Protein AF-0000000072252128 (afdb_homodimer)

Radius of gyration: 32.59 Å; Cα contacts (8 Å, |Δi|>4): 614; chains: 2; bounding box: 74×116×128 Å

Sequence (646 aa):
MQRVSNVTSHEQKPSKPLLLSKGLVGASRTGRNAPRCLLFQRLFMTCASELLWQSNSAVIEQALQTSWLRELAQGTLSESNLASFLSVDTEFLAGYWRCLGLLCFTAETGWEHQVLAELSHAIAAERGSVSAQEQVAAKHGAQQLVAAAAAPTATATRSVSSTNRQNSAPALHKVCQGYLRLLMRHSRGLLEELIHASGAFHEEQGGIAPVEASWRRARLLLVAAMVPCMSLYAFIGRKLSVHIQAADDHDPRKSARATWVATYSSPKFQELAESFELLLDLYAEQWCSATSETLERLVQQLNEIAYAPAMQFEMQLFAEACPMQRVSNVTSHEQKPSKPLLLSKGLVGASRTGRNAPRCLLFQRLFMTCASELLWQSNSAVIEQALQTSWLRELAQGTLSESNLASFLSVDTEFLAGYWRCLGLLCFTAETGWEHQVLAELSHAIAAERGSVSAQEQVAAKHGAQQLVAAAAAPTATATRSVSSTNRQNSAPALHKVCQGYLRLLMRHSRGLLEELIHASGAFHEEQGGIAPVEASWRRARLLLVAAMVPCMSLYAFIGRKLSVHIQAADDHDPRKSARATWVATYSSPKFQELAESFELLLDLYAEQWCSATSETLERLVQQLNEIAYAPAMQFEMQLFAEACP

Organism: Cyanidioschyzon merolae (strain NIES-3377 / 10D) (NCBI:txid280699)

Foldseek 3Di:
DDPDDDPDDDDDPPVPPPPVPPPPPPPVPPPPCPPPVVVPVVPDDQFLLNVLCVVQVVLLVLLCPAPQLVCLLVVNHDLLLVVLLLVLVLVLLVLVLVLLVLQCVVDDDPLSVVLSVLVNVLSCVSNVVPDPVVVVCVVCVVPCVVVCVVPVPVPPVDVVHVVSVVSRDPQLNVLSVVLSVLLVVLVVQLVVLVVVLVVVVPDDDDDSPPSSQRSLLSNLLNLLQSLLVLVSLLVSLQVSVVSPVVDDPDDCSVVVSVVSSCSSPPPSSNVSSVSSSVVSSVSLVVNCVSPVDDSVVSSVVSSVRHNVSSSNSVSSSSNSSPD/DDDDDDCPCPPDDPPPPPPPPPDPPPPPPPPDCPPPPVVPVVPDDQFLLNVLCVVQVVLLVLLCPAPLLVCLLVVNHDPLLVVLLLVLVLVLLVLVLVLLVLQCVVDDDPLSVVLSVLVNVLSCVSNVVPDPVVVVCVVCVVPCVVVCVVPVPVPPVDVVPVVSVVSRDPQLNVLSVVLSVLLVVLVVQLVVLVVVLVVVVPDDDDDSPPSSQRSLLSNLLNLLQSLLVLVSLLVSLQVSVVSPVVPDDDDCSVVVSVVSSCSSPPPSSNVSSVSSSVVSSVSLVVNCVSPVDDSVVSSVVSSVRHNVSSSNSVSSSSNSSPD

Nearest PDB structures (foldseek):
  3ibx-assembly1_A-2  TM=7.528E-01  e=1.054E-05  Helicobacter pylori
  3ibx-assembly1_D-2  TM=7.561E-01  e=1.766E-05  Helicobacter pylori
  3mvu-assembly1_A  TM=7.402E-01  e=1.307E-05  Ruegeria sp. TM1040
  2rd3-assembly1_A  TM=7.654E-01  e=2.286E-05  unclassified
  2qcx-assembly1_B  TM=7.910E-01  e=4.175E-05  Bacillus subtilis

Structure (mmCIF, N/CA/C/O backbone):
data_AF-0000000072252128-model_v1
#
loop_
_entity.id
_entity.type
_entity.pdbx_description
1 polymer 'Thiaminase-2/PQQC domain-containing protein'
#
loop_
_atom_site.group_PDB
_atom_site.id
_atom_site.type_symbol
_atom_site.label_atom_id
_atom_site.label_alt_id
_atom_site.label_comp_id
_atom_site.label_asym_id
_atom_site.label_entity_id
_atom_site.label_seq_id
_atom_site.pdbx_PDB_ins_code
_atom_site.Cartn_x
_atom_site.Cartn_y
_atom_site.Cartn_z
_atom_site.occupancy
_atom_site.B_iso_or_equiv
_atom_site.auth_seq_id
_atom_site.auth_comp_id
_atom_site.auth_asym_id
_atom_site.auth_atom_id
_atom_site.pdbx_PDB_model_num
ATOM 1 N N . MET A 1 1 ? -31.25 85.688 -46.875 1 19.25 1 MET A N 1
ATOM 2 C CA . MET A 1 1 ? -32.156 85.312 -47.938 1 19.25 1 MET A CA 1
ATOM 3 C C . MET A 1 1 ? -32.656 83.938 -47.781 1 19.25 1 MET A C 1
ATOM 5 O O . MET A 1 1 ? -32.094 83.125 -47 1 19.25 1 MET A O 1
ATOM 9 N N . GLN A 1 2 ? -32.844 83.25 -48.844 1 20.48 2 GLN A N 1
ATOM 10 C CA . GLN A 1 2 ? -33.75 82.188 -49.281 1 20.48 2 GLN A CA 1
ATOM 11 C C . GLN A 1 2 ? -33.312 80.875 -48.75 1 20.48 2 GLN A C 1
ATOM 13 O O . GLN A 1 2 ? -32.188 80.438 -48.969 1 20.48 2 GLN A O 1
ATOM 18 N N . ARG A 1 3 ? -33.938 80.312 -47.562 1 22.17 3 ARG A N 1
ATOM 19 C CA . ARG A 1 3 ? -33.938 79.312 -46.469 1 22.17 3 ARG A CA 1
ATOM 20 C C . ARG A 1 3 ? -34.094 77.875 -46.969 1 22.17 3 ARG A C 1
ATOM 22 O O . ARG A 1 3 ? -34.344 77 -46.188 1 22.17 3 ARG A O 1
ATOM 29 N N . VAL A 1 4 ? -34.125 77.812 -48.406 1 19.27 4 VAL A N 1
ATOM 30 C CA . VAL A 1 4 ? -35.031 76.812 -48.969 1 19.27 4 VAL A CA 1
ATOM 31 C C . VAL A 1 4 ? -34.562 75.438 -48.656 1 19.27 4 VAL A C 1
ATOM 33 O O . VAL A 1 4 ? -35.375 74.5 -48.5 1 19.27 4 VAL A O 1
ATOM 36 N N . SER A 1 5 ? -33.125 75.125 -48.781 1 19.84 5 SER A N 1
ATOM 37 C CA . SER A 1 5 ? -32.938 74.125 -49.75 1 19.84 5 SER A CA 1
ATOM 38 C C . SER A 1 5 ? -33.438 72.75 -49.25 1 19.84 5 SER A C 1
ATOM 40 O O . SER A 1 5 ? -33.562 72.562 -48.031 1 19.84 5 SER A O 1
ATOM 42 N N . ASN A 1 6 ? -33.25 71.688 -50.031 1 20.27 6 ASN A N 1
ATOM 43 C CA . ASN A 1 6 ? -33.75 70.5 -50.719 1 20.27 6 ASN A CA 1
ATOM 44 C C . ASN A 1 6 ? -33.531 69.25 -49.906 1 20.27 6 ASN A C 1
ATOM 46 O O . ASN A 1 6 ? -32.375 68.875 -49.656 1 20.27 6 ASN A O 1
ATOM 50 N N . VAL A 1 7 ? -34.469 68.938 -48.969 1 26.25 7 VAL A N 1
ATOM 51 C CA . VAL A 1 7 ? -34.719 67.938 -47.906 1 26.25 7 VAL A CA 1
ATOM 52 C C . VAL A 1 7 ? -34.656 66.5 -48.531 1 26.25 7 VAL A C 1
ATOM 54 O O . VAL A 1 7 ? -35.594 66.125 -49.219 1 26.25 7 VAL A O 1
ATOM 57 N N . THR A 1 8 ? -33.469 66.375 -49.281 1 20.33 8 THR A N 1
ATOM 58 C CA . THR A 1 8 ? -33.344 65.25 -50.219 1 20.33 8 THR A CA 1
ATOM 59 C C . THR A 1 8 ? -33.875 63.969 -49.625 1 20.33 8 THR A C 1
ATOM 61 O O . THR A 1 8 ? -33.906 63.844 -48.375 1 20.33 8 THR A O 1
ATOM 64 N N . SER A 1 9 ? -34.062 62.969 -50.406 1 18.97 9 SER A N 1
ATOM 65 C CA . SER A 1 9 ? -34.969 61.938 -50.906 1 18.97 9 SER A CA 1
ATOM 66 C C . SER A 1 9 ? -34.844 60.656 -50.125 1 18.97 9 SER A C 1
ATOM 68 O O . SER A 1 9 ? -35.812 59.969 -49.844 1 18.97 9 SER A O 1
ATOM 70 N N . HIS A 1 10 ? -33.531 60.156 -49.938 1 21.38 10 HIS A N 1
ATOM 71 C CA . HIS A 1 10 ? -33.375 58.844 -50.562 1 21.38 10 HIS A CA 1
ATOM 72 C C . HIS A 1 10 ? -34 57.75 -49.75 1 21.38 10 HIS A C 1
ATOM 74 O O . HIS A 1 10 ? -34.094 57.844 -48.5 1 21.38 10 HIS A O 1
ATOM 80 N N . GLU A 1 11 ? -34.656 56.844 -50.375 1 20.58 11 GLU A N 1
ATOM 81 C CA . GLU A 1 11 ? -35.75 55.844 -50.438 1 20.58 11 GLU A CA 1
ATOM 82 C C . GLU A 1 11 ? -35.469 54.656 -49.531 1 20.58 11 GLU A C 1
ATOM 84 O O . GLU A 1 11 ? -36.375 54.156 -48.844 1 20.58 11 GLU A O 1
ATOM 89 N N . GLN A 1 12 ? -34.219 54.188 -49.656 1 21.5 12 GLN A N 1
ATOM 90 C CA . GLN A 1 12 ? -34.219 52.781 -50.031 1 21.5 12 GLN A CA 1
ATOM 91 C C . GLN A 1 12 ? -34.562 51.875 -48.844 1 21.5 12 GLN A C 1
ATOM 93 O O . GLN A 1 12 ? -33.656 51.344 -48.188 1 21.5 12 GLN A O 1
ATOM 98 N N . LYS A 1 13 ? -35.406 52.281 -48.031 1 20.89 13 LYS A N 1
ATOM 99 C CA . LYS A 1 13 ? -35.188 51.688 -46.719 1 20.89 13 LYS A CA 1
ATOM 100 C C . LYS A 1 13 ? -35.531 50.219 -46.688 1 20.89 13 LYS A C 1
ATOM 102 O O . LYS A 1 13 ? -35.594 49.594 -45.625 1 20.89 13 LYS A O 1
ATOM 107 N N . PRO A 1 14 ? -35.562 49.594 -47.938 1 21.8 14 PRO A N 1
ATOM 108 C CA . PRO A 1 14 ? -36.562 48.5 -47.844 1 21.8 14 PRO A CA 1
ATOM 109 C C . PRO A 1 14 ? -36.25 47.5 -46.75 1 21.8 14 PRO A C 1
ATOM 111 O O . PRO A 1 14 ? -35.25 46.812 -46.812 1 21.8 14 PRO A O 1
ATOM 114 N N . SER A 1 15 ? -36.031 47.875 -45.625 1 20.47 15 SER A N 1
ATOM 115 C CA . SER A 1 15 ? -35.438 47 -44.625 1 20.47 15 SER A CA 1
ATOM 116 C C . SER A 1 15 ? -36.188 45.688 -44.5 1 20.47 15 SER A C 1
ATOM 118 O O . SER A 1 15 ? -37.312 45.688 -44 1 20.47 15 SER A O 1
ATOM 120 N N . LYS A 1 16 ? -36.312 44.938 -45.688 1 22.12 16 LYS A N 1
ATOM 121 C CA . LYS A 1 16 ? -37.031 43.656 -45.812 1 22.12 16 LYS A CA 1
ATOM 122 C C . LYS A 1 16 ? -37.031 42.906 -44.5 1 22.12 16 LYS A C 1
ATOM 124 O O . LYS A 1 16 ? -36 42.781 -43.844 1 22.12 16 LYS A O 1
ATOM 129 N N . PRO A 1 17 ? -38.156 42.656 -43.875 1 21.72 17 PRO A N 1
ATOM 130 C CA . PRO A 1 17 ? -38.469 42.156 -42.531 1 21.72 17 PRO A CA 1
ATOM 131 C C . PRO A 1 17 ? -37.938 40.719 -42.312 1 21.72 17 PRO A C 1
ATOM 133 O O . PRO A 1 17 ? -38.406 39.781 -42.969 1 21.72 17 PRO A O 1
ATOM 136 N N . LEU A 1 18 ? -36.656 40.469 -42.531 1 21.92 18 LEU A N 1
ATOM 137 C CA . LEU A 1 18 ? -36.156 39.125 -42.656 1 21.92 18 LEU A CA 1
ATOM 138 C C . LEU A 1 18 ? -36.75 38.219 -41.562 1 21.92 18 LEU A C 1
ATOM 140 O O . LEU A 1 18 ? -36.594 38.531 -40.375 1 21.92 18 LEU A O 1
ATOM 144 N N . LEU A 1 19 ? -37.875 37.531 -41.781 1 21.61 19 LEU A N 1
ATOM 145 C CA . LEU A 1 19 ? -38.719 36.625 -41.031 1 21.61 19 LEU A CA 1
ATOM 146 C C . LEU A 1 19 ? -37.906 35.531 -40.375 1 21.61 19 LEU A C 1
ATOM 148 O O . LEU A 1 19 ? -37.75 34.438 -40.969 1 21.61 19 LEU A O 1
ATOM 152 N N . LEU A 1 20 ? -36.625 35.688 -40.188 1 20.89 20 LEU A N 1
ATOM 153 C CA . LEU A 1 20 ? -35.812 34.531 -39.906 1 20.89 20 LEU A CA 1
ATOM 154 C C . LEU A 1 20 ? -36.438 33.688 -38.781 1 20.89 20 LEU A C 1
ATOM 156 O O . LEU A 1 20 ? -36.562 34.156 -37.656 1 20.89 20 LEU A O 1
ATOM 160 N N . SER A 1 21 ? -37.375 32.938 -39.125 1 20.3 21 SER A N 1
ATOM 161 C CA . SER A 1 21 ? -38.188 32 -38.312 1 20.3 21 SER A CA 1
ATOM 162 C C . SER A 1 21 ? -37.281 31.125 -37.438 1 20.3 21 SER A C 1
ATOM 164 O O . SER A 1 21 ? -36.344 30.484 -37.938 1 20.3 21 SER A O 1
ATOM 166 N N . LYS A 1 22 ? -37.094 31.484 -36.25 1 23.03 22 LYS A N 1
ATOM 167 C CA . LYS A 1 22 ? -36.312 31.047 -35.094 1 23.03 22 LYS A CA 1
ATOM 168 C C . LYS A 1 22 ? -36.625 29.594 -34.719 1 23.03 22 LYS A C 1
ATOM 170 O O . LYS A 1 22 ? -36.281 29.141 -33.625 1 23.03 22 LYS A O 1
ATOM 175 N N . GLY A 1 23 ? -37.031 28.766 -35.656 1 21.23 23 GLY A N 1
ATOM 176 C CA . GLY A 1 23 ? -37.594 27.516 -35.156 1 21.23 23 GLY A CA 1
ATOM 177 C C . GLY A 1 23 ? -36.594 26.703 -34.344 1 21.23 23 GLY A C 1
ATOM 178 O O . GLY A 1 23 ? -36.094 25.672 -34.812 1 21.23 23 GLY A O 1
ATOM 179 N N . LEU A 1 24 ? -35.594 27.219 -33.906 1 22.56 24 LEU A N 1
ATOM 180 C CA . LEU A 1 24 ? -34.562 26.266 -33.469 1 22.56 24 LEU A CA 1
ATOM 181 C C . LEU A 1 24 ? -35.156 25.266 -32.469 1 22.56 24 LEU A C 1
ATOM 183 O O . LEU A 1 24 ? -35.656 25.656 -31.391 1 22.56 24 LEU A O 1
ATOM 187 N N . VAL A 1 25 ? -35.812 24.281 -32.938 1 22.53 25 VAL A N 1
ATOM 188 C CA . VAL A 1 25 ? -36.406 23.141 -32.25 1 22.53 25 VAL A CA 1
ATOM 189 C C . VAL A 1 25 ? -35.438 22.594 -31.203 1 22.53 25 VAL A C 1
ATOM 191 O O . VAL A 1 25 ? -34.281 22.281 -31.516 1 22.53 25 VAL A O 1
ATOM 194 N N . GLY A 1 26 ? -35.562 23.062 -30.031 1 20.3 26 GLY A N 1
ATOM 195 C CA . GLY A 1 26 ? -34.844 22.719 -28.797 1 20.3 26 GLY A CA 1
ATOM 196 C C . GLY A 1 26 ? -34.75 21.219 -28.578 1 20.3 26 GLY A C 1
ATOM 197 O O . GLY A 1 26 ? -35.75 20.562 -28.281 1 20.3 26 GLY A O 1
ATOM 198 N N . ALA A 1 27 ? -34.312 20.469 -29.5 1 22.67 27 ALA A N 1
ATOM 199 C CA . ALA A 1 27 ? -34.188 19.031 -29.234 1 22.67 27 ALA A CA 1
ATOM 200 C C . ALA A 1 27 ? -33.719 18.781 -27.812 1 22.67 27 ALA A C 1
ATOM 202 O O . ALA A 1 27 ? -32.656 19.281 -27.406 1 22.67 27 ALA A O 1
ATOM 203 N N . SER A 1 28 ? -34.656 18.719 -27 1 22.08 28 SER A N 1
ATOM 204 C CA . SER A 1 28 ? -34.562 18.406 -25.578 1 22.08 28 SER A CA 1
ATOM 205 C C . SER A 1 28 ? -33.656 17.203 -25.328 1 22.08 28 SER A C 1
ATOM 207 O O . SER A 1 28 ? -33.938 16.094 -25.797 1 22.08 28 SER A O 1
ATOM 209 N N . ARG A 1 29 ? -32.438 17.391 -25.703 1 23.45 29 ARG A N 1
ATOM 210 C CA . ARG A 1 29 ? -31.531 16.266 -25.5 1 23.45 29 ARG A CA 1
ATOM 211 C C . ARG A 1 29 ? -31.828 15.547 -24.188 1 23.45 29 ARG A C 1
ATOM 213 O O . ARG A 1 29 ? -31.734 16.141 -23.109 1 23.45 29 ARG A O 1
ATOM 220 N N . THR A 1 30 ? -32.844 14.727 -24.172 1 25.3 30 THR A N 1
ATOM 221 C CA . THR A 1 30 ? -33.281 13.812 -23.141 1 25.3 30 THR A CA 1
ATOM 222 C C . THR A 1 30 ? -32.094 13.086 -22.516 1 25.3 30 THR A C 1
ATOM 224 O O . THR A 1 30 ? -31.641 12.07 -23.031 1 25.3 30 THR A O 1
ATOM 227 N N . GLY A 1 31 ? -31.094 13.805 -22.531 1 23.8 31 GLY A N 1
ATOM 228 C CA . GLY A 1 31 ? -29.891 13.164 -22.047 1 23.8 31 GLY A CA 1
ATOM 229 C C . GLY A 1 31 ? -30.109 12.297 -20.812 1 23.8 31 GLY A C 1
ATOM 230 O O . GLY A 1 31 ? -30.938 12.641 -19.953 1 23.8 31 GLY A O 1
ATOM 231 N N . ARG A 1 32 ? -29.844 11.086 -20.953 1 26.02 32 ARG A N 1
ATOM 232 C CA . ARG A 1 32 ? -30.078 9.992 -20.016 1 26.02 32 ARG A CA 1
ATOM 233 C C . ARG A 1 32 ? -29.703 10.383 -18.594 1 26.02 32 ARG A C 1
ATOM 235 O O . ARG A 1 32 ? -28.672 11.031 -18.375 1 26.02 32 ARG A O 1
ATOM 242 N N . ASN A 1 33 ? -30.734 10.578 -17.781 1 23.86 33 ASN A N 1
ATOM 243 C CA . ASN A 1 33 ? -30.938 10.938 -16.375 1 23.86 33 ASN A CA 1
ATOM 244 C C . ASN A 1 33 ? -29.859 10.328 -15.484 1 23.86 33 ASN A C 1
ATOM 246 O O . ASN A 1 33 ? -29.859 9.117 -15.242 1 23.86 33 ASN A O 1
ATOM 250 N N . ALA A 1 34 ? -28.719 10.672 -15.852 1 28.12 34 ALA A N 1
ATOM 251 C CA . ALA A 1 34 ? -27.703 10.266 -14.883 1 28.12 34 ALA A CA 1
ATOM 252 C C . ALA A 1 34 ? -28.188 10.516 -13.453 1 28.12 34 ALA A C 1
ATOM 254 O O . ALA A 1 34 ? -28.609 11.625 -13.117 1 28.12 34 ALA A O 1
ATOM 255 N N . PRO A 1 35 ? -28.797 9.625 -12.875 1 29.44 35 PRO A N 1
ATOM 256 C CA . PRO A 1 35 ? -29.734 9.945 -11.797 1 29.44 35 PRO A CA 1
ATOM 257 C C . PRO A 1 35 ? -29.188 11.008 -10.844 1 29.44 35 PRO A C 1
ATOM 259 O O . PRO A 1 35 ? -28.031 10.938 -10.43 1 29.44 35 PRO A O 1
ATOM 262 N N . ARG A 1 36 ? -29.719 12.219 -10.812 1 30.25 36 ARG A N 1
ATOM 263 C CA . ARG A 1 36 ? -29.781 13.43 -10.008 1 30.25 36 ARG A CA 1
ATOM 264 C C . ARG A 1 36 ? -29.672 13.102 -8.523 1 30.25 36 ARG A C 1
ATOM 266 O O . ARG A 1 36 ? -29.391 13.984 -7.703 1 30.25 36 ARG A O 1
ATOM 273 N N . CYS A 1 37 ? -30.078 11.859 -8.336 1 28.86 37 CYS A N 1
ATOM 274 C CA . CYS A 1 37 ? -30.406 11.562 -6.945 1 28.86 37 CYS A CA 1
ATOM 275 C C . CYS A 1 37 ? -29.141 11.391 -6.117 1 28.86 37 CYS A C 1
ATOM 277 O O . CYS A 1 37 ? -29.188 11.414 -4.883 1 28.86 37 CYS A O 1
ATOM 279 N N . LEU A 1 38 ? -27.984 11.086 -6.773 1 33.5 38 LEU A N 1
ATOM 280 C CA . LEU A 1 38 ? -26.734 10.82 -6.082 1 33.5 38 LEU A CA 1
ATOM 281 C C . LEU A 1 38 ? -26.156 12.102 -5.496 1 33.5 38 LEU A C 1
ATOM 283 O O . LEU A 1 38 ? -25.5 12.078 -4.445 1 33.5 38 LEU A O 1
ATOM 287 N N . LEU A 1 39 ? -26.297 13.281 -6.176 1 32.56 39 LEU A N 1
ATOM 288 C CA . LEU A 1 39 ? -25.953 14.664 -5.844 1 32.56 39 LEU A CA 1
ATOM 289 C C . LEU A 1 39 ? -26.859 15.188 -4.727 1 32.56 39 LEU A C 1
ATOM 291 O O . LEU A 1 39 ? -26.406 15.953 -3.871 1 32.56 39 LEU A O 1
ATOM 295 N N . PHE A 1 40 ? -28.125 14.867 -4.746 1 30.31 40 PHE A N 1
ATOM 296 C CA . PHE A 1 40 ? -29.094 15.516 -3.879 1 30.31 40 PHE A CA 1
ATOM 297 C C . PHE A 1 40 ? -29 14.977 -2.457 1 30.31 40 PHE A C 1
ATOM 299 O O . PHE A 1 40 ? -29.234 15.703 -1.493 1 30.31 40 PHE A O 1
ATOM 306 N N . GLN A 1 41 ? -28.781 13.57 -2.285 1 30.86 41 GLN A N 1
ATOM 307 C CA . GLN A 1 41 ? -28.969 13.172 -0.892 1 30.86 41 GLN A CA 1
ATOM 308 C C . GLN A 1 41 ? -27.703 13.438 -0.077 1 30.86 41 GLN A C 1
ATOM 310 O O . GLN A 1 41 ? -27.594 13 1.073 1 30.86 41 GLN A O 1
ATOM 315 N N . ARG A 1 42 ? -26.5 13.758 -0.385 1 37.03 42 ARG A N 1
ATOM 316 C CA . ARG A 1 42 ? -25.578 14.625 0.347 1 37.03 42 ARG A CA 1
ATOM 317 C C . ARG A 1 42 ? -26.328 15.625 1.214 1 37.03 42 ARG A C 1
ATOM 319 O O . ARG A 1 42 ? -25.719 16.531 1.797 1 37.03 42 ARG A O 1
ATOM 326 N N . LEU A 1 43 ? -27.484 15.75 1.036 1 34.84 43 LEU A N 1
ATOM 327 C CA . LEU A 1 43 ? -28.141 16.828 1.762 1 34.84 43 LEU A CA 1
ATOM 328 C C . LEU A 1 43 ? -27.922 16.688 3.264 1 34.84 43 LEU A C 1
ATOM 330 O O . LEU A 1 43 ? -27.531 17.656 3.934 1 34.84 43 LEU A O 1
ATOM 334 N N . PHE A 1 44 ? -28.797 15.758 4.238 1 37.12 44 PHE A N 1
ATOM 335 C CA . PHE A 1 44 ? -29 16.109 5.637 1 37.12 44 PHE A CA 1
ATOM 336 C C . PHE A 1 44 ? -28.016 15.367 6.531 1 37.12 44 PHE A C 1
ATOM 338 O O . PHE A 1 44 ? -27.906 15.664 7.723 1 37.12 44 PHE A O 1
ATOM 345 N N . MET A 1 45 ? -27.594 13.898 6.422 1 45.19 45 MET A N 1
ATOM 346 C CA . MET A 1 45 ? -26.969 13.312 7.602 1 45.19 45 MET A CA 1
ATOM 347 C C . MET A 1 45 ? -25.469 13.617 7.625 1 45.19 45 MET A C 1
ATOM 349 O O . MET A 1 45 ? -24.781 13.422 6.625 1 45.19 45 MET A O 1
ATOM 353 N N . THR A 1 46 ? -24.906 14.328 8.516 1 63.62 46 THR A N 1
ATOM 354 C CA . THR A 1 46 ? -23.562 14.812 8.867 1 63.62 46 THR A CA 1
ATOM 355 C C . THR A 1 46 ? -22.578 13.648 8.953 1 63.62 46 THR A C 1
ATOM 357 O O . THR A 1 46 ? -22.828 12.672 9.656 1 63.62 46 THR A O 1
ATOM 360 N N . CYS A 1 47 ? -21.609 13.375 7.855 1 87.31 47 CYS A N 1
ATOM 361 C CA . CYS A 1 47 ? -20.594 12.328 7.816 1 87.31 47 CYS A CA 1
ATOM 362 C C . CYS A 1 47 ? -19.484 12.617 8.812 1 87.31 47 CYS A C 1
ATOM 364 O O . CYS A 1 47 ? -19.328 13.758 9.266 1 87.31 47 CYS A O 1
ATOM 366 N N . ALA A 1 48 ? -18.891 11.586 9.391 1 95.12 48 ALA A N 1
ATOM 367 C CA . ALA A 1 48 ? -17.844 11.672 10.398 1 95.12 48 ALA A CA 1
ATOM 368 C C . ALA A 1 48 ? -16.766 12.664 9.977 1 95.12 48 ALA A C 1
ATOM 370 O O . ALA A 1 48 ? -16.312 13.484 10.781 1 95.12 48 ALA A O 1
ATOM 371 N N . SER A 1 49 ? -16.375 12.625 8.672 1 97.06 49 SER A N 1
ATOM 372 C CA . SER A 1 49 ? -15.305 13.492 8.188 1 97.06 49 SER A CA 1
ATOM 373 C C . SER A 1 49 ? -15.703 14.969 8.281 1 97.06 49 SER A C 1
ATOM 375 O O . SER A 1 49 ? -14.898 15.805 8.703 1 97.06 49 SER A O 1
ATOM 377 N N . GLU A 1 50 ? -16.922 15.266 7.934 1 96.12 50 GLU A N 1
ATOM 378 C CA . GLU A 1 50 ? -17.406 16.641 7.988 1 96.12 50 GLU A CA 1
ATOM 379 C C . GLU A 1 50 ? -17.484 17.141 9.43 1 96.12 50 GLU A C 1
ATOM 381 O O . GLU A 1 50 ? -17.109 18.281 9.719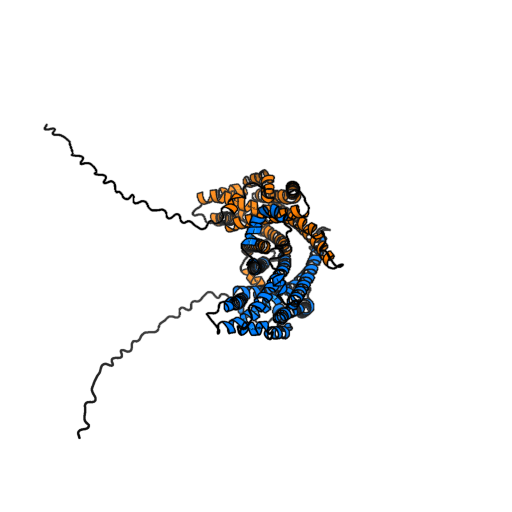 1 96.12 50 GLU A O 1
ATOM 386 N N . LEU A 1 51 ? -18.016 16.297 10.297 1 96.94 51 LEU A N 1
ATOM 387 C CA . LEU A 1 51 ? -18.125 16.656 11.703 1 96.94 51 LEU A CA 1
ATOM 388 C C . LEU A 1 51 ? -16.734 16.891 12.312 1 96.94 51 LEU A C 1
ATOM 390 O O . LEU A 1 51 ? -16.547 17.844 13.086 1 96.94 51 LEU A O 1
ATOM 394 N N . LEU A 1 52 ? -15.781 16.031 11.992 1 98.31 52 LEU A N 1
ATOM 395 C CA . LEU A 1 52 ? -14.422 16.188 12.484 1 98.31 52 LEU A CA 1
ATOM 396 C C . LEU A 1 52 ? -13.797 17.469 11.969 1 98.31 52 LEU A C 1
ATOM 398 O O . LEU A 1 52 ? -13.164 18.219 12.727 1 98.31 52 LEU A O 1
ATOM 402 N N . TRP A 1 53 ? -13.992 17.75 10.664 1 98.12 53 TRP A N 1
ATOM 403 C CA . TRP A 1 53 ? -13.484 18.984 10.062 1 98.12 53 TRP A CA 1
ATOM 404 C C . TRP A 1 53 ? -14.055 20.219 10.766 1 98.12 53 TRP A C 1
ATOM 406 O O . TRP A 1 53 ? -13.312 21.109 11.156 1 98.12 53 TRP A O 1
ATOM 416 N N . GLN A 1 54 ? -15.344 20.219 11.008 1 97.25 54 GLN A N 1
ATOM 417 C CA . GLN A 1 54 ? -16.031 21.344 11.633 1 97.25 54 GLN A CA 1
ATOM 418 C C . GLN A 1 54 ? -15.555 21.531 13.07 1 97.25 54 GLN A C 1
ATOM 420 O O . GLN A 1 54 ? -15.43 22.672 13.539 1 97.25 54 GLN A O 1
ATOM 425 N N . SER A 1 55 ? -15.344 20.438 13.727 1 97.81 55 SER A N 1
ATOM 426 C CA . SER A 1 55 ? -14.891 20.484 15.109 1 97.81 55 SER A CA 1
ATOM 427 C C . SER A 1 55 ? -13.516 21.141 15.219 1 97.81 55 SER A C 1
ATOM 429 O O . SER A 1 55 ? -13.086 21.516 16.312 1 97.81 55 SER A O 1
ATOM 431 N N . ASN A 1 56 ? -12.797 21.297 14.102 1 98.5 56 ASN A N 1
ATOM 432 C CA . ASN A 1 56 ? -11.445 21.828 14.117 1 98.5 56 ASN A CA 1
ATOM 433 C C . ASN A 1 56 ? -11.336 23.109 13.289 1 98.5 56 ASN A C 1
ATOM 435 O O . ASN A 1 56 ? -10.258 23.453 12.805 1 98.5 56 ASN A O 1
ATOM 439 N N . SER A 1 57 ? -12.453 23.828 13.125 1 97.81 57 SER A N 1
ATOM 440 C CA . SER A 1 57 ? -12.523 25.031 12.32 1 97.81 57 SER A CA 1
ATOM 441 C C . SER A 1 57 ? -11.586 26.109 12.859 1 97.81 57 SER A C 1
ATOM 443 O O . SER A 1 57 ? -10.977 26.859 12.086 1 97.81 57 SER A O 1
ATOM 445 N N . ALA A 1 58 ? -11.438 26.188 14.141 1 98.12 58 ALA A N 1
ATOM 446 C CA . ALA A 1 58 ? -10.594 27.219 14.75 1 98.12 58 ALA A CA 1
ATOM 447 C C . ALA A 1 58 ? -9.125 27 14.391 1 98.12 58 ALA A C 1
ATOM 449 O O . ALA A 1 58 ? -8.406 27.953 14.078 1 98.12 58 ALA A O 1
ATOM 450 N N . VAL A 1 59 ? -8.672 25.75 14.477 1 98.44 59 VAL A N 1
ATOM 451 C CA . VAL A 1 59 ? -7.289 25.422 14.164 1 98.44 59 VAL A CA 1
ATOM 452 C C . VAL A 1 59 ? -7.023 25.641 12.68 1 98.44 59 VAL A C 1
ATOM 454 O O . VAL A 1 59 ? -5.941 26.094 12.289 1 98.44 59 VAL A O 1
ATOM 457 N N . ILE A 1 60 ? -8.008 25.344 11.812 1 98.06 60 ILE A N 1
ATOM 458 C CA . ILE A 1 60 ? -7.902 25.547 10.375 1 98.06 60 ILE A CA 1
ATOM 459 C C . ILE A 1 60 ? -7.742 27.047 10.07 1 98.06 60 ILE A C 1
ATOM 461 O O . ILE A 1 60 ? -6.891 27.438 9.266 1 98.06 60 ILE A O 1
ATOM 465 N N . GLU A 1 61 ? -8.492 27.875 10.758 1 97.25 61 GLU A N 1
ATOM 466 C CA . GLU A 1 61 ? -8.383 29.328 10.594 1 97.25 61 GLU A CA 1
ATOM 467 C C . GLU A 1 61 ? -7.02 29.828 11.062 1 97.25 61 GLU A C 1
ATOM 469 O O . GLU A 1 61 ? -6.445 30.734 10.453 1 97.25 61 GLU A O 1
ATOM 474 N N . GLN A 1 62 ? -6.562 29.281 12.156 1 98 62 GLN A N 1
ATOM 475 C CA . GLN A 1 62 ? -5.234 29.641 12.648 1 98 62 GLN A CA 1
ATOM 476 C C . GLN A 1 62 ? -4.164 29.312 11.609 1 98 62 GLN A C 1
ATOM 478 O O . GLN A 1 62 ? -3.221 30.078 11.414 1 98 62 GLN A O 1
ATOM 483 N N . ALA A 1 63 ? -4.281 28.141 10.961 1 97.56 63 ALA A N 1
ATOM 484 C CA . ALA A 1 63 ? -3.32 27.75 9.93 1 97.56 63 ALA A CA 1
ATOM 485 C C . ALA A 1 63 ? -3.279 28.781 8.805 1 97.56 63 ALA A C 1
ATOM 487 O O . ALA A 1 63 ? -2.201 29.172 8.344 1 97.56 63 ALA A O 1
ATOM 488 N N . LEU A 1 64 ? -4.41 29.312 8.422 1 95.88 64 LEU A N 1
ATOM 489 C CA . LEU A 1 64 ? -4.516 30.266 7.312 1 95.88 64 LEU A CA 1
ATOM 490 C C . LEU A 1 64 ? -3.838 31.578 7.664 1 95.88 64 LEU A C 1
ATOM 492 O O . LEU A 1 64 ? -3.443 32.344 6.773 1 95.88 64 LEU A O 1
ATOM 496 N N . GLN A 1 65 ? -3.648 31.828 8.945 1 95.62 65 GLN A N 1
ATOM 497 C CA . GLN A 1 65 ? -3.117 33.125 9.398 1 95.62 65 GLN A CA 1
ATOM 498 C C . GLN A 1 65 ? -1.608 33.031 9.609 1 95.62 65 GLN A C 1
ATOM 500 O O . GLN A 1 65 ? -0.973 34.031 9.938 1 95.62 65 GLN A O 1
ATOM 505 N N . THR A 1 66 ? -1.039 31.859 9.414 1 96.75 66 THR A N 1
ATOM 506 C CA . THR A 1 66 ? 0.4 31.719 9.609 1 96.75 66 THR A CA 1
ATOM 507 C C . THR A 1 66 ? 1.167 32.5 8.547 1 96.75 66 THR A C 1
ATOM 509 O O . THR A 1 66 ? 0.672 32.688 7.434 1 96.75 66 THR A O 1
ATOM 512 N N . SER A 1 67 ? 2.369 32.969 8.898 1 95.44 67 SER A N 1
ATOM 513 C CA . SER A 1 67 ? 3.191 33.75 7.992 1 95.44 67 SER A CA 1
ATOM 514 C C . SER A 1 67 ? 3.496 33 6.707 1 95.44 67 SER A C 1
ATOM 516 O O . SER A 1 67 ? 3.486 33.594 5.621 1 95.44 67 SER A O 1
ATOM 518 N N . TRP A 1 68 ? 3.744 31.703 6.84 1 95.06 68 TRP A N 1
ATOM 519 C CA . TRP A 1 68 ? 4.109 30.922 5.668 1 95.06 68 TRP A CA 1
ATOM 520 C C . TRP A 1 68 ? 2.99 30.922 4.633 1 95.06 68 TRP A C 1
ATOM 522 O O . TRP A 1 68 ? 3.229 31.188 3.455 1 95.06 68 TRP A O 1
ATOM 532 N N . LEU A 1 69 ? 1.759 30.672 5.07 1 95.5 69 LEU A N 1
ATOM 533 C CA . LEU A 1 69 ? 0.637 30.609 4.141 1 95.5 69 LEU A CA 1
ATOM 534 C C . LEU A 1 69 ? 0.287 32 3.621 1 95.5 69 LEU A C 1
ATOM 536 O O . LEU A 1 69 ? -0.069 32.156 2.451 1 95.5 69 LEU A O 1
ATOM 540 N N . ARG A 1 70 ? 0.369 33.031 4.43 1 93.75 70 ARG A N 1
ATOM 541 C CA . ARG A 1 70 ? 0.098 34.406 3.986 1 93.75 70 ARG A CA 1
ATOM 542 C C . ARG A 1 70 ? 1.106 34.844 2.93 1 93.75 70 ARG A C 1
ATOM 544 O O . ARG A 1 70 ? 0.731 35.438 1.915 1 93.75 70 ARG A O 1
ATOM 551 N N . GLU A 1 71 ? 2.385 34.531 3.227 1 92.31 71 GLU A N 1
ATOM 552 C CA . GLU A 1 71 ? 3.43 34.906 2.277 1 92.31 71 GLU A CA 1
ATOM 553 C C . GLU A 1 71 ? 3.309 34.125 0.981 1 92.31 71 GLU A C 1
ATOM 555 O O . GLU A 1 71 ? 3.619 34.625 -0.098 1 92.31 71 GLU A O 1
ATOM 560 N N . LEU A 1 72 ? 2.912 32.844 1.137 1 91.75 72 LEU A N 1
ATOM 561 C CA . LEU A 1 72 ? 2.654 32.062 -0.067 1 91.75 72 LEU A CA 1
ATOM 562 C C . LEU A 1 72 ? 1.536 32.688 -0.894 1 91.75 72 LEU A C 1
ATOM 564 O O . LEU A 1 72 ? 1.672 32.844 -2.109 1 91.75 72 LEU A O 1
ATOM 568 N N . ALA A 1 73 ? 0.448 33.125 -0.296 1 90.12 73 ALA A N 1
ATOM 569 C CA . ALA A 1 73 ? -0.706 33.719 -0.958 1 90.12 73 ALA A CA 1
ATOM 570 C C . ALA A 1 73 ? -0.323 35.031 -1.642 1 90.12 73 ALA A C 1
ATOM 572 O O . ALA A 1 73 ? -0.827 35.344 -2.723 1 90.12 73 ALA A O 1
ATOM 573 N N . GLN A 1 74 ? 0.613 35.719 -1.02 1 88.25 74 GLN A N 1
ATOM 574 C CA . GLN A 1 74 ? 1.009 37.031 -1.519 1 88.25 74 GLN A CA 1
ATOM 575 C C . GLN A 1 74 ? 2.143 36.906 -2.533 1 88.25 74 GLN A C 1
ATOM 577 O O . GLN A 1 74 ? 2.531 37.906 -3.154 1 88.25 74 GLN A O 1
ATOM 582 N N . GLY A 1 75 ? 2.67 35.719 -2.637 1 85.25 75 GLY A N 1
ATOM 583 C CA . GLY A 1 75 ? 3.777 35.5 -3.561 1 85.25 75 GLY A CA 1
ATOM 584 C C . GLY A 1 75 ? 5.094 36.031 -3.035 1 85.25 75 GLY A C 1
ATOM 585 O O . GLY A 1 75 ? 6.016 36.312 -3.809 1 85.25 75 GLY A O 1
ATOM 586 N N . THR A 1 76 ? 5.238 36.219 -1.728 1 88.12 76 THR A N 1
ATOM 587 C CA . THR A 1 76 ? 6.426 36.812 -1.136 1 88.12 76 THR A CA 1
ATOM 588 C C . THR A 1 76 ? 7.215 35.781 -0.333 1 88.12 76 THR A C 1
ATOM 590 O O . THR A 1 76 ? 8.258 36.125 0.243 1 88.12 76 THR A O 1
ATOM 593 N N . LEU A 1 77 ? 6.746 34.562 -0.318 1 90.56 77 LEU A N 1
ATOM 594 C CA . LEU A 1 77 ? 7.438 33.5 0.436 1 90.56 77 LEU A CA 1
ATOM 595 C C . LEU A 1 77 ? 8.844 33.281 -0.113 1 90.56 77 LEU A C 1
ATOM 597 O O . LEU A 1 77 ? 9.023 33.125 -1.322 1 90.56 77 LEU A O 1
ATOM 601 N N . SER A 1 78 ? 9.836 33.375 0.781 1 89.06 78 SER A N 1
ATOM 602 C CA . SER A 1 78 ? 11.211 33.188 0.343 1 89.06 78 SER A CA 1
ATOM 603 C C . SER A 1 78 ? 11.43 31.766 -0.181 1 89.06 78 SER A C 1
ATOM 605 O O . SER A 1 78 ? 10.812 30.828 0.311 1 89.06 78 SER A O 1
ATOM 607 N N . GLU A 1 79 ? 12.32 31.625 -1.082 1 84.38 79 GLU A N 1
ATOM 608 C CA . GLU A 1 79 ? 12.664 30.328 -1.64 1 84.38 79 GLU A CA 1
ATOM 609 C C . GLU A 1 79 ? 13.258 29.406 -0.573 1 84.38 79 GLU A C 1
ATOM 611 O O . GLU A 1 79 ? 13.039 28.203 -0.595 1 84.38 79 GLU A O 1
ATOM 616 N N . SER A 1 80 ? 13.984 30.016 0.3 1 86.69 80 SER A N 1
ATOM 617 C CA . SER A 1 80 ? 14.625 29.25 1.357 1 86.69 80 SER A CA 1
ATOM 618 C C . SER A 1 80 ? 13.594 28.641 2.299 1 86.69 80 SER A C 1
ATOM 620 O O . SER A 1 80 ? 13.711 27.469 2.682 1 86.69 80 SER A O 1
ATOM 622 N N . ASN A 1 81 ? 12.562 29.453 2.674 1 89.12 81 ASN A N 1
ATOM 623 C CA . ASN A 1 81 ? 11.516 28.938 3.549 1 89.12 81 ASN A CA 1
ATOM 624 C C . ASN A 1 81 ? 10.688 27.859 2.863 1 89.12 81 ASN A C 1
ATOM 626 O O . ASN A 1 81 ? 10.32 26.875 3.488 1 89.12 81 ASN A O 1
ATOM 630 N N . LEU A 1 82 ? 10.438 28.078 1.59 1 90.12 82 LEU A N 1
ATOM 631 C CA . LEU A 1 82 ? 9.703 27.078 0.829 1 90.12 82 LEU A CA 1
ATOM 632 C C . LEU A 1 82 ? 10.492 25.781 0.745 1 90.12 82 LEU A C 1
ATOM 634 O O . LEU A 1 82 ? 9.945 24.703 0.988 1 90.12 82 LEU A O 1
ATOM 638 N N . ALA A 1 83 ? 11.75 25.922 0.373 1 86.5 83 ALA A N 1
ATOM 639 C CA . ALA A 1 83 ? 12.594 24.75 0.238 1 86.5 83 ALA A CA 1
ATOM 640 C C . ALA A 1 83 ? 12.695 23.984 1.558 1 86.5 83 ALA A C 1
ATOM 642 O O . ALA A 1 83 ? 12.656 22.75 1.574 1 86.5 83 ALA A O 1
ATOM 643 N N . SER A 1 84 ? 12.82 24.719 2.652 1 87.62 84 SER A N 1
ATOM 644 C CA . SER A 1 84 ? 12.883 24.109 3.975 1 87.62 84 SER A CA 1
ATOM 645 C C . SER A 1 84 ? 11.602 23.344 4.293 1 87.62 84 SER A C 1
ATOM 647 O O . SER A 1 84 ? 11.648 22.219 4.785 1 87.62 84 SER A O 1
ATOM 649 N N . PHE A 1 85 ? 10.539 23.953 4.008 1 92.69 85 PHE A N 1
ATOM 650 C CA . PHE A 1 85 ? 9.25 23.328 4.254 1 92.69 85 PHE A CA 1
ATOM 651 C C . PHE A 1 85 ? 9.094 22.062 3.422 1 92.69 85 PHE A C 1
ATOM 653 O O . PHE A 1 85 ? 8.672 21.016 3.936 1 92.69 85 PHE A O 1
ATOM 660 N N . LEU A 1 86 ? 9.461 22.156 2.143 1 89.38 86 LEU A N 1
ATOM 661 C CA . LEU A 1 86 ? 9.297 21.016 1.234 1 89.38 86 LEU A CA 1
ATOM 662 C C . LEU A 1 86 ? 10.188 19.859 1.656 1 89.38 86 LEU A C 1
ATOM 664 O O . LEU A 1 86 ? 9.805 18.688 1.51 1 89.38 86 LEU A O 1
ATOM 668 N N . SER A 1 87 ? 11.359 20.172 2.117 1 87.25 87 SER A N 1
ATOM 669 C CA . SER A 1 87 ? 12.258 19.125 2.592 1 87.25 87 SER A CA 1
ATOM 670 C C . SER A 1 87 ? 11.656 18.359 3.762 1 87.25 87 SER A C 1
ATOM 672 O O . SER A 1 87 ? 11.68 17.125 3.781 1 87.25 87 SER A O 1
ATOM 674 N N . VAL A 1 88 ? 11.055 19.078 4.711 1 89.56 88 VAL A N 1
ATOM 675 C CA . VAL A 1 88 ? 10.438 18.469 5.879 1 89.56 88 VAL A CA 1
ATOM 676 C C . VAL A 1 88 ? 9.18 17.703 5.457 1 89.56 88 VAL A C 1
ATOM 678 O O . VAL A 1 88 ? 8.906 16.609 5.965 1 89.56 88 VAL A O 1
ATOM 681 N N . ASP A 1 89 ? 8.477 18.266 4.543 1 90.31 89 ASP A N 1
ATOM 682 C CA . ASP A 1 89 ? 7.273 17.609 4.035 1 90.31 89 ASP A CA 1
ATOM 683 C C . ASP A 1 89 ? 7.613 16.281 3.377 1 90.31 89 ASP A C 1
ATOM 685 O O . ASP A 1 89 ? 6.879 15.297 3.535 1 90.31 89 ASP A O 1
ATOM 689 N N . THR A 1 90 ? 8.695 16.234 2.639 1 86.38 90 THR A N 1
ATOM 690 C CA . THR A 1 90 ? 9.133 15.008 1.991 1 86.38 90 THR A CA 1
ATOM 691 C C . THR A 1 90 ? 9.469 13.938 3.029 1 86.38 90 THR A C 1
ATOM 693 O O . THR A 1 90 ? 9.164 12.758 2.836 1 86.38 90 THR A O 1
ATOM 696 N N . GLU A 1 91 ? 10.094 14.352 4.078 1 84.25 91 GLU A N 1
ATOM 697 C CA . GLU A 1 91 ? 10.375 13.445 5.184 1 84.25 91 GLU A CA 1
ATOM 698 C C . GLU A 1 91 ? 9.078 12.93 5.816 1 84.25 91 GLU A C 1
ATOM 700 O O . GLU A 1 91 ? 8.953 11.742 6.102 1 84.25 91 GLU A O 1
ATOM 705 N N . PHE A 1 92 ? 8.25 13.805 6.047 1 93.19 92 PHE A N 1
ATOM 706 C CA . PHE A 1 92 ? 6.961 13.461 6.633 1 93.19 92 PHE A CA 1
ATOM 707 C C . PHE A 1 92 ? 6.242 12.414 5.789 1 93.19 92 PHE A C 1
ATOM 709 O O . PHE A 1 92 ? 5.684 11.453 6.32 1 93.19 92 PHE A O 1
ATOM 716 N N . LEU A 1 93 ? 6.297 12.562 4.43 1 91.81 93 LEU A N 1
ATOM 717 C CA . LEU A 1 93 ? 5.547 11.711 3.514 1 91.81 93 LEU A CA 1
ATOM 718 C C . LEU A 1 93 ? 6.105 10.297 3.51 1 91.81 93 LEU A C 1
ATOM 720 O O . LEU A 1 93 ? 5.391 9.344 3.195 1 91.81 93 LEU A O 1
ATOM 724 N N . ALA A 1 94 ? 7.324 10.078 3.943 1 86.31 94 ALA A N 1
ATOM 725 C CA . ALA A 1 94 ? 7.867 8.727 4.082 1 86.31 94 ALA A CA 1
ATOM 726 C C . ALA A 1 94 ? 7.168 7.969 5.207 1 86.31 94 ALA A C 1
ATOM 728 O O . ALA A 1 94 ? 6.848 6.789 5.059 1 86.31 94 ALA A O 1
ATOM 729 N N . GLY A 1 95 ? 7.012 8.688 6.348 1 88.25 95 GLY A N 1
ATOM 730 C CA . GLY A 1 95 ? 6.258 8.086 7.434 1 88.25 95 GLY A CA 1
ATOM 731 C C . GLY A 1 95 ? 4.789 7.891 7.109 1 88.25 95 GLY A C 1
ATOM 732 O O . GLY A 1 95 ? 4.199 6.867 7.461 1 88.25 95 GLY A O 1
ATOM 733 N N . TYR A 1 96 ? 4.289 8.883 6.461 1 93.81 96 TYR A N 1
ATOM 734 C CA . TYR A 1 96 ? 2.9 8.828 6.016 1 93.81 96 TYR A CA 1
ATOM 735 C C . TYR A 1 96 ? 2.66 7.617 5.129 1 93.81 96 TYR A C 1
ATOM 737 O O . TYR A 1 96 ? 1.624 6.953 5.234 1 93.81 96 TYR A O 1
ATOM 745 N N . TRP A 1 97 ? 3.592 7.281 4.281 1 91.06 97 TRP A N 1
ATOM 746 C CA . TRP A 1 97 ? 3.549 6.121 3.395 1 91.06 97 TRP A CA 1
ATOM 747 C C . TRP A 1 97 ? 3.41 4.832 4.195 1 91.06 97 TRP A C 1
ATOM 749 O O . TRP A 1 97 ? 2.631 3.947 3.828 1 91.06 97 TRP A O 1
ATOM 759 N N . ARG A 1 98 ? 4.137 4.691 5.238 1 89.56 98 ARG A N 1
ATOM 760 C CA . ARG A 1 98 ? 4.082 3.492 6.07 1 89.56 98 ARG A CA 1
ATOM 761 C C . ARG A 1 98 ? 2.674 3.27 6.617 1 89.56 98 ARG A C 1
ATOM 763 O O . ARG A 1 98 ? 2.166 2.148 6.602 1 89.56 98 ARG A O 1
ATOM 770 N N . CYS A 1 99 ? 2.119 4.375 7.055 1 93.69 99 CYS A N 1
ATOM 771 C CA . CYS A 1 99 ? 0.759 4.297 7.574 1 93.69 99 CYS A CA 1
ATOM 772 C C . CYS A 1 99 ? -0.216 3.859 6.488 1 93.69 99 CYS A C 1
ATOM 774 O O . CYS A 1 99 ? -1.11 3.049 6.738 1 93.69 99 CYS A O 1
ATOM 776 N N . LEU A 1 100 ? -0.014 4.387 5.309 1 94.56 100 LEU A N 1
ATOM 777 C CA . LEU A 1 100 ? -0.847 3.998 4.176 1 94.56 100 LEU A CA 1
ATOM 778 C C . LEU A 1 100 ? -0.714 2.506 3.895 1 94.56 100 LEU A C 1
ATOM 780 O O . LEU A 1 100 ? -1.693 1.848 3.537 1 94.56 100 LEU A O 1
ATOM 784 N N . GLY A 1 101 ? 0.505 1.985 4.012 1 92.56 101 GLY A N 1
ATOM 785 C CA . GLY A 1 101 ? 0.729 0.559 3.844 1 92.56 101 GLY A CA 1
ATOM 786 C C . GLY A 1 101 ? -0.121 -0.291 4.77 1 92.56 101 GLY A C 1
ATOM 787 O O . GLY A 1 101 ? -0.676 -1.31 4.352 1 92.56 101 GLY A O 1
ATOM 788 N N . LEU A 1 102 ? -0.259 0.127 6 1 91 102 LEU A N 1
ATOM 789 C CA . LEU A 1 102 ? -1.065 -0.619 6.961 1 91 102 LEU A CA 1
ATOM 790 C C . LEU A 1 102 ? -2.545 -0.546 6.602 1 91 102 LEU A C 1
ATOM 792 O O . LEU A 1 102 ? -3.287 -1.508 6.809 1 91 102 LEU A O 1
ATOM 796 N N . LEU A 1 103 ? -2.959 0.631 6.098 1 94.94 103 LEU A N 1
ATOM 797 C CA . LEU A 1 103 ? -4.336 0.732 5.625 1 94.94 103 LEU A CA 1
ATOM 798 C C . LEU A 1 103 ? -4.566 -0.195 4.434 1 94.94 103 LEU A C 1
ATOM 800 O O . LEU A 1 103 ? -5.629 -0.815 4.324 1 94.94 103 LEU A O 1
ATOM 804 N N . CYS A 1 104 ? -3.596 -0.314 3.549 1 91.75 104 CYS A N 1
ATOM 805 C CA . CYS A 1 104 ? -3.699 -1.248 2.432 1 91.75 104 CYS A CA 1
ATOM 806 C C . CYS A 1 104 ? -3.844 -2.68 2.932 1 91.75 104 CYS A C 1
ATOM 808 O O . CYS A 1 104 ? -4.68 -3.436 2.43 1 91.75 104 CYS A O 1
ATOM 810 N N . PHE A 1 105 ? -3.07 -3.025 3.961 1 89.44 105 PHE A N 1
ATOM 811 C CA . PHE A 1 105 ? -3.096 -4.375 4.516 1 89.44 105 PHE A CA 1
ATOM 812 C C . PHE A 1 105 ? -4.48 -4.715 5.047 1 89.44 105 PHE A C 1
ATOM 814 O O . PHE A 1 105 ? -4.914 -5.867 4.98 1 89.44 105 PHE A O 1
ATOM 821 N N . THR A 1 106 ? -5.195 -3.693 5.5 1 89.56 106 THR A N 1
ATOM 822 C CA . THR A 1 106 ? -6.457 -3.949 6.18 1 89.56 106 THR A CA 1
ATOM 823 C C . THR A 1 106 ? -7.637 -3.652 5.258 1 89.56 106 THR A C 1
ATOM 825 O O . THR A 1 106 ? -8.797 -3.746 5.672 1 89.56 106 THR A O 1
ATOM 828 N N . ALA A 1 107 ? -7.387 -3.232 4.035 1 89.62 107 ALA A N 1
ATOM 829 C CA . ALA A 1 107 ? -8.453 -2.936 3.078 1 89.62 107 ALA A CA 1
ATOM 830 C C . ALA A 1 107 ? -9.242 -4.195 2.729 1 89.62 107 ALA A C 1
ATOM 832 O O . ALA A 1 107 ? -8.664 -5.27 2.561 1 89.62 107 ALA A O 1
ATOM 833 N N . GLU A 1 108 ? -10.5 -4.027 2.564 1 81.38 108 GLU A N 1
ATOM 834 C CA . GLU A 1 108 ? -11.352 -5.211 2.451 1 81.38 108 GLU A CA 1
ATOM 835 C C . GLU A 1 108 ? -12.086 -5.234 1.113 1 81.38 108 GLU A C 1
ATOM 837 O O . GLU A 1 108 ? -12.555 -6.289 0.673 1 81.38 108 GLU A O 1
ATOM 842 N N . THR A 1 109 ? -12.266 -4.086 0.444 1 82.56 109 THR A N 1
ATOM 843 C CA . THR A 1 109 ? -13.07 -4.027 -0.77 1 82.56 109 THR A CA 1
ATOM 844 C C . THR A 1 109 ? -12.242 -3.506 -1.943 1 82.56 109 THR A C 1
ATOM 846 O O . THR A 1 109 ? -11.172 -2.922 -1.747 1 82.56 109 THR A O 1
ATOM 849 N N . GLY A 1 110 ? -12.789 -3.727 -3.104 1 83.5 110 GLY A N 1
ATOM 850 C CA . GLY A 1 110 ? -12.148 -3.227 -4.305 1 83.5 110 GLY A CA 1
ATOM 851 C C . GLY A 1 110 ? -12.055 -1.713 -4.348 1 83.5 110 GLY A C 1
ATOM 852 O O . GLY A 1 110 ? -11.055 -1.159 -4.805 1 83.5 110 GLY A O 1
ATOM 853 N N . TRP A 1 111 ? -13.047 -1.06 -3.865 1 86.12 111 TRP A N 1
ATOM 854 C CA . TRP A 1 111 ? -13.031 0.399 -3.844 1 86.12 111 TRP A CA 1
ATOM 855 C C . TRP A 1 111 ? -11.938 0.918 -2.912 1 86.12 111 TRP A C 1
ATOM 857 O O . TRP A 1 111 ? -11.227 1.866 -3.25 1 86.12 111 TRP A O 1
ATOM 867 N N . GLU A 1 112 ? -11.82 0.263 -1.729 1 90.81 112 GLU A N 1
ATOM 868 C CA . GLU A 1 112 ? -10.742 0.639 -0.821 1 90.81 112 GLU A CA 1
ATOM 869 C C . GLU A 1 112 ? -9.383 0.488 -1.49 1 90.81 112 GLU A C 1
ATOM 871 O O . GLU A 1 112 ? -8.516 1.358 -1.357 1 90.81 112 GLU A O 1
ATOM 876 N N . HIS A 1 113 ? -9.25 -0.639 -2.191 1 91.06 113 HIS A N 1
ATOM 877 C CA . HIS A 1 113 ? -8 -0.877 -2.906 1 91.06 113 HIS A CA 1
ATOM 878 C C . HIS A 1 113 ? -7.707 0.247 -3.896 1 91.06 113 HIS A C 1
AT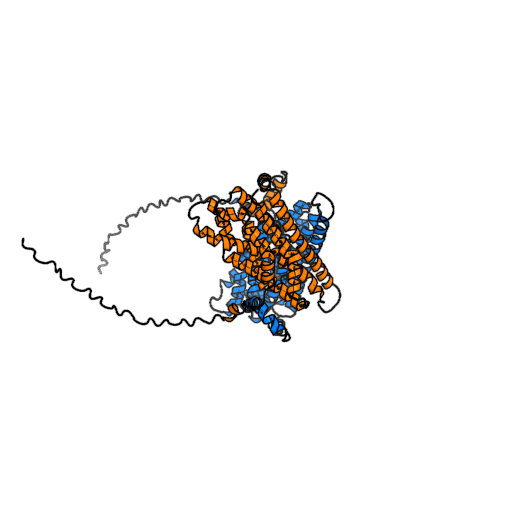OM 880 O O . HIS A 1 113 ? -6.574 0.725 -3.984 1 91.06 113 HIS A O 1
ATOM 886 N N . GLN A 1 114 ? -8.711 0.684 -4.578 1 90.06 114 GLN A N 1
ATOM 887 C CA . GLN A 1 114 ? -8.555 1.73 -5.582 1 90.06 114 GLN A CA 1
ATOM 888 C C . GLN A 1 114 ? -8.148 3.055 -4.938 1 90.06 114 GLN A C 1
ATOM 890 O O . GLN A 1 114 ? -7.203 3.705 -5.387 1 90.06 114 GLN A O 1
ATOM 895 N N . VAL A 1 115 ? -8.891 3.418 -3.922 1 92.31 115 VAL A N 1
ATOM 896 C CA . VAL A 1 115 ? -8.609 4.676 -3.236 1 92.31 115 VAL A CA 1
ATOM 897 C C . VAL A 1 115 ? -7.18 4.664 -2.699 1 92.31 115 VAL A C 1
ATOM 899 O O . VAL A 1 115 ? -6.426 5.617 -2.902 1 92.31 115 VAL A O 1
ATOM 902 N N . LEU A 1 116 ? -6.793 3.582 -2.084 1 95.06 116 LEU A N 1
ATOM 903 C CA . LEU A 1 116 ? -5.484 3.494 -1.438 1 95.06 116 LEU A CA 1
ATOM 904 C C . LEU A 1 116 ? -4.371 3.391 -2.475 1 95.06 116 LEU A C 1
ATOM 906 O O . LEU A 1 116 ? -3.27 3.9 -2.26 1 95.06 116 LEU A O 1
ATOM 910 N N . ALA A 1 117 ? -4.645 2.762 -3.578 1 93.12 117 ALA A N 1
ATOM 911 C CA . ALA A 1 117 ? -3.676 2.719 -4.668 1 93.12 117 ALA A CA 1
ATOM 912 C C . ALA A 1 117 ? -3.416 4.117 -5.227 1 93.12 117 ALA A C 1
ATOM 914 O O . ALA A 1 117 ? -2.268 4.484 -5.484 1 93.12 117 ALA A O 1
ATOM 915 N N . GLU A 1 118 ? -4.449 4.863 -5.398 1 92.56 118 GLU A N 1
ATOM 916 C CA . GLU A 1 118 ? -4.309 6.223 -5.91 1 92.56 118 GLU A CA 1
ATOM 917 C C . GLU A 1 118 ? -3.551 7.109 -4.926 1 92.56 118 GLU A C 1
ATOM 919 O O . GLU A 1 118 ? -2.727 7.934 -5.328 1 92.56 118 GLU A O 1
ATOM 924 N N . LEU A 1 119 ? -3.869 6.941 -3.689 1 93.88 119 LEU A N 1
ATOM 925 C CA . LEU A 1 119 ? -3.154 7.688 -2.66 1 93.88 119 LEU A CA 1
ATOM 926 C C . LEU A 1 119 ? -1.671 7.332 -2.662 1 93.88 119 LEU A C 1
ATOM 928 O O . LEU A 1 119 ? -0.816 8.219 -2.586 1 93.88 119 LEU A O 1
ATOM 932 N N . SER A 1 120 ? -1.396 6.047 -2.771 1 92.31 120 SER A N 1
ATOM 933 C CA . SER A 1 120 ? -0.013 5.582 -2.816 1 92.31 120 SER A CA 1
ATOM 934 C C . SER A 1 120 ? 0.731 6.176 -4.008 1 92.31 120 SER A C 1
ATOM 936 O O . SER A 1 120 ? 1.88 6.605 -3.877 1 92.31 120 SER A O 1
ATOM 938 N N . HIS A 1 121 ? 0.095 6.199 -5.07 1 90.5 121 HIS A N 1
ATOM 939 C CA . HIS A 1 121 ? 0.705 6.742 -6.277 1 90.5 121 HIS A CA 1
ATOM 940 C C . HIS A 1 121 ? 0.997 8.227 -6.129 1 90.5 121 HIS A C 1
ATOM 942 O O . HIS A 1 121 ? 2.057 8.703 -6.547 1 90.5 121 HIS A O 1
ATOM 948 N N . ALA A 1 122 ? 0.059 8.961 -5.582 1 89.5 122 ALA A N 1
ATOM 949 C CA . ALA A 1 122 ? 0.233 10.398 -5.395 1 89.5 122 ALA A CA 1
ATOM 950 C C . ALA A 1 122 ? 1.414 10.695 -4.473 1 89.5 122 ALA A C 1
ATOM 952 O O . ALA A 1 122 ? 2.227 11.578 -4.758 1 89.5 122 ALA A O 1
ATOM 953 N N . ILE A 1 123 ? 1.547 9.914 -3.406 1 89.56 123 ILE A N 1
ATOM 954 C CA . ILE A 1 123 ? 2.623 10.117 -2.441 1 89.56 123 ILE A CA 1
ATOM 955 C C . ILE A 1 123 ? 3.961 9.734 -3.074 1 89.56 123 ILE A C 1
ATOM 957 O O . ILE A 1 123 ? 4.957 10.445 -2.914 1 89.56 123 ILE A O 1
ATOM 961 N N . ALA A 1 124 ? 3.949 8.641 -3.793 1 88.5 124 ALA A N 1
ATOM 962 C CA . ALA A 1 124 ? 5.176 8.203 -4.461 1 88.5 124 ALA A CA 1
ATOM 963 C C . ALA A 1 124 ? 5.652 9.25 -5.465 1 88.5 124 ALA A C 1
ATOM 965 O O . ALA A 1 124 ? 6.852 9.5 -5.586 1 88.5 124 ALA A O 1
ATOM 966 N N . ALA A 1 125 ? 4.715 9.82 -6.176 1 83.44 125 ALA A N 1
ATOM 967 C CA . ALA A 1 125 ? 5.051 10.844 -7.16 1 83.44 125 ALA A CA 1
ATOM 968 C C . ALA A 1 125 ? 5.668 12.07 -6.492 1 83.44 125 ALA A C 1
ATOM 970 O O . ALA A 1 125 ? 6.586 12.688 -7.039 1 83.44 125 ALA A O 1
ATOM 971 N N . GLU A 1 126 ? 5.129 12.391 -5.367 1 81.88 126 GLU A N 1
ATOM 972 C CA . GLU A 1 126 ? 5.648 13.539 -4.633 1 81.88 126 GLU A CA 1
ATOM 973 C C . GLU A 1 126 ? 7.031 13.242 -4.059 1 81.88 126 GLU A C 1
ATOM 975 O O . GLU A 1 126 ? 7.879 14.133 -3.982 1 81.88 126 GLU A O 1
ATOM 980 N N . ARG A 1 127 ? 7.215 11.938 -3.699 1 79.38 127 ARG A N 1
ATOM 981 C CA . ARG A 1 127 ? 8.492 11.555 -3.105 1 79.38 127 ARG A CA 1
ATOM 982 C C . ARG A 1 127 ? 9.516 11.219 -4.184 1 79.38 127 ARG A C 1
ATOM 984 O O . ARG A 1 127 ? 10.727 11.258 -3.934 1 79.38 127 ARG A O 1
ATOM 991 N N . GLY A 1 128 ? 9.156 10.406 -5.23 1 63.59 128 GLY A N 1
ATOM 992 C CA . GLY A 1 128 ? 10.023 9.906 -6.285 1 63.59 128 GLY A CA 1
ATOM 993 C C . GLY A 1 128 ? 10.664 11.008 -7.109 1 63.59 128 GLY A C 1
ATOM 994 O O . GLY A 1 128 ? 11.477 10.734 -7.992 1 63.59 128 GLY A O 1
ATOM 995 N N . SER A 1 129 ? 10.078 12.234 -7.07 1 48.16 129 SER A N 1
ATOM 996 C CA . SER A 1 129 ? 10.906 13.219 -7.766 1 48.16 129 SER A CA 1
ATOM 997 C C . SER A 1 129 ? 12.359 13.148 -7.293 1 48.16 129 SER A C 1
ATOM 999 O O . SER A 1 129 ? 13.156 14.039 -7.598 1 48.16 129 SER A O 1
ATOM 1001 N N . VAL A 1 130 ? 12.656 12.258 -6.535 1 40.88 130 VAL A N 1
ATOM 1002 C CA . VAL A 1 130 ? 14.07 12.07 -6.227 1 40.88 130 VAL A CA 1
ATOM 1003 C C . VAL A 1 130 ? 14.805 11.562 -7.461 1 40.88 130 VAL A C 1
ATOM 1005 O O . VAL A 1 130 ? 14.203 10.93 -8.336 1 40.88 130 VAL A O 1
ATOM 1008 N N . SER A 1 131 ? 16.094 11.805 -7.629 1 39.25 131 SER A N 1
ATOM 1009 C CA . SER A 1 131 ? 16.938 11.852 -8.82 1 39.25 131 SER A CA 1
ATOM 1010 C C . SER A 1 131 ? 16.938 10.516 -9.555 1 39.25 131 SER A C 1
ATOM 1012 O O . SER A 1 131 ? 16.812 9.461 -8.93 1 39.25 131 SER A O 1
ATOM 1014 N N . ALA A 1 132 ? 16.656 10.516 -10.836 1 36.91 132 ALA A N 1
ATOM 1015 C CA . ALA A 1 132 ? 17.031 9.492 -11.805 1 36.91 132 ALA A CA 1
ATOM 1016 C C . ALA A 1 132 ? 18.219 8.672 -11.312 1 36.91 132 ALA A C 1
ATOM 1018 O O . ALA A 1 132 ? 18.328 7.48 -11.609 1 36.91 132 ALA A O 1
ATOM 1019 N N . GLN A 1 133 ? 19.016 9.266 -10.609 1 35.69 133 GLN A N 1
ATOM 1020 C CA . GLN A 1 133 ? 20.266 8.695 -10.125 1 35.69 133 GLN A CA 1
ATOM 1021 C C . GLN A 1 133 ? 20.016 7.633 -9.062 1 35.69 133 GLN A C 1
ATOM 1023 O O . GLN A 1 133 ? 20.719 6.621 -9.016 1 35.69 133 GLN A O 1
ATOM 1028 N N . GLU A 1 134 ? 19.047 7.836 -8.234 1 40.31 134 GLU A N 1
ATOM 1029 C CA . GLU A 1 134 ? 18.734 6.832 -7.215 1 40.31 134 GLU A CA 1
ATOM 1030 C C . GLU A 1 134 ? 18.016 5.633 -7.82 1 40.31 134 GLU A C 1
ATOM 1032 O O . GLU A 1 134 ? 18.172 4.504 -7.352 1 40.31 134 GLU A O 1
ATOM 1037 N N . GLN A 1 135 ? 17.234 5.906 -8.734 1 38.62 135 GLN A N 1
ATOM 1038 C CA . GLN A 1 135 ? 16.641 4.836 -9.531 1 38.62 135 GLN A CA 1
ATOM 1039 C C . GLN A 1 135 ? 17.719 4.02 -10.242 1 38.62 135 GLN A C 1
ATOM 1041 O O . GLN A 1 135 ? 17.641 2.791 -10.305 1 38.62 135 GLN A O 1
ATOM 1046 N N . VAL A 1 136 ? 18.578 4.832 -10.875 1 36.88 136 VAL A N 1
ATOM 1047 C CA . VAL A 1 136 ? 19.734 4.281 -11.578 1 36.88 136 VAL A CA 1
ATOM 1048 C C . VAL A 1 136 ? 20.672 3.604 -10.578 1 36.88 136 VAL A C 1
ATOM 1050 O O . VAL A 1 136 ? 21.203 2.525 -10.852 1 36.88 136 VAL A O 1
ATOM 1053 N N . ALA A 1 137 ? 20.938 4.262 -9.375 1 37.88 137 ALA A N 1
ATOM 1054 C CA . ALA A 1 137 ? 21.781 3.662 -8.344 1 37.88 137 ALA A CA 1
ATOM 1055 C C . ALA A 1 137 ? 21.156 2.367 -7.82 1 37.88 137 ALA A C 1
ATOM 1057 O O . ALA A 1 137 ? 21.875 1.391 -7.57 1 37.88 137 ALA A O 1
ATOM 1058 N N . ALA A 1 138 ? 19.938 2.318 -7.598 1 36.72 138 ALA A N 1
ATOM 1059 C CA . ALA A 1 138 ? 19.266 1.086 -7.203 1 36.72 138 ALA A CA 1
ATOM 1060 C C . ALA A 1 138 ? 19.312 0.051 -8.32 1 36.72 138 ALA A C 1
ATOM 1062 O O . ALA A 1 138 ? 19.5 -1.141 -8.07 1 36.72 138 ALA A O 1
ATOM 1063 N N . LYS A 1 139 ? 19.016 0.514 -9.422 1 36.31 139 LYS A N 1
ATOM 1064 C CA . LYS A 1 139 ? 19.172 -0.396 -10.555 1 36.31 139 LYS A CA 1
ATOM 1065 C C . LYS A 1 139 ? 20.641 -0.771 -10.766 1 36.31 139 LYS A C 1
ATOM 1067 O O . LYS A 1 139 ? 20.953 -1.921 -11.078 1 36.31 139 LYS A O 1
ATOM 1072 N N . HIS A 1 140 ? 21.609 0.297 -10.734 1 35.78 140 HIS A N 1
ATOM 1073 C CA . HIS A 1 140 ? 23.047 0.11 -10.906 1 35.78 140 HIS A CA 1
ATOM 1074 C C . HIS A 1 140 ? 23.703 -0.338 -9.602 1 35.78 140 HIS A C 1
ATOM 1076 O O . HIS A 1 140 ? 24.75 -0.995 -9.625 1 35.78 140 HIS A O 1
ATOM 1082 N N . GLY A 1 141 ? 23.406 0.208 -8.414 1 33.28 141 GLY A N 1
ATOM 1083 C CA . GLY A 1 141 ? 24.062 -0.163 -7.168 1 33.28 141 GLY A CA 1
ATOM 1084 C C . GLY A 1 141 ? 23.906 -1.634 -6.828 1 33.28 141 GLY A C 1
ATOM 1085 O O . GLY A 1 141 ? 24.359 -2.084 -5.773 1 33.28 141 GLY A O 1
ATOM 1086 N N . ALA A 1 142 ? 23.125 -2.367 -7.27 1 31.48 142 ALA A N 1
ATOM 1087 C CA . ALA A 1 142 ? 23.453 -3.771 -7.039 1 31.48 142 ALA A CA 1
ATOM 1088 C C . ALA A 1 142 ? 24.828 -4.113 -7.609 1 31.48 142 ALA A C 1
ATOM 1090 O O . ALA A 1 142 ? 25.562 -4.914 -7.027 1 31.48 142 ALA A O 1
ATOM 1091 N N . GLN A 1 143 ? 25.281 -3.508 -8.656 1 30 143 GLN A N 1
ATOM 1092 C CA . GLN A 1 143 ? 26.625 -3.789 -9.148 1 30 143 GLN A CA 1
ATOM 1093 C C . GLN A 1 143 ? 27.672 -2.941 -8.422 1 30 143 GLN A C 1
ATOM 1095 O O . GLN A 1 143 ? 28.75 -3.43 -8.086 1 30 143 GLN A O 1
ATOM 1100 N N . GLN A 1 144 ? 27.672 -1.614 -8.312 1 30.41 144 GLN A N 1
ATOM 1101 C CA . GLN A 1 144 ? 28.656 -0.769 -7.641 1 30.41 144 GLN A CA 1
ATOM 1102 C C . GLN A 1 144 ? 28.453 -0.794 -6.125 1 30.41 144 GLN A C 1
ATOM 1104 O O . GLN A 1 144 ? 29.312 -0.32 -5.375 1 30.41 144 GLN A O 1
ATOM 1109 N N . LEU A 1 145 ? 27.469 -1.153 -5.535 1 28.67 145 LEU A N 1
ATOM 1110 C CA . LEU A 1 145 ? 27.5 -1.196 -4.074 1 28.67 145 LEU A CA 1
ATOM 1111 C C . LEU A 1 145 ? 28.484 -2.254 -3.584 1 28.67 145 LEU A C 1
ATOM 1113 O O . LEU A 1 145 ? 28.734 -2.367 -2.381 1 28.67 145 LEU A O 1
ATOM 1117 N N . VAL A 1 146 ? 28.953 -3.186 -4.363 1 27.55 146 VAL A N 1
ATOM 1118 C CA . VAL A 1 146 ? 30.062 -3.953 -3.799 1 27.55 146 VAL A CA 1
ATOM 1119 C C . VAL A 1 146 ? 31.312 -3.078 -3.727 1 27.55 146 VAL A C 1
ATOM 1121 O O . VAL A 1 146 ? 32.062 -3.133 -2.748 1 27.55 146 VAL A O 1
ATOM 1124 N N . ALA A 1 147 ? 31.812 -2.439 -4.781 1 27.16 147 ALA A N 1
ATOM 1125 C CA . ALA A 1 147 ? 33.062 -1.72 -4.641 1 27.16 147 ALA A CA 1
ATOM 1126 C C . ALA A 1 147 ? 32.906 -0.457 -3.803 1 27.16 147 ALA A C 1
ATOM 1128 O O . ALA A 1 147 ? 33.812 -0.06 -3.062 1 27.16 147 ALA A O 1
ATOM 1129 N N . ALA A 1 148 ? 31.875 0.366 -3.938 1 26.67 148 ALA A N 1
ATOM 1130 C CA . ALA A 1 148 ? 31.797 1.555 -3.092 1 26.67 148 ALA A CA 1
ATOM 1131 C C . ALA A 1 148 ? 31.375 1.194 -1.674 1 26.67 148 ALA A C 1
ATOM 1133 O O . ALA A 1 148 ? 31.328 2.057 -0.792 1 26.67 148 ALA A O 1
ATOM 1134 N N . ALA A 1 149 ? 30.797 0.061 -1.277 1 26.73 149 ALA A N 1
ATOM 1135 C CA . ALA A 1 149 ? 30.766 -0.184 0.162 1 26.73 149 ALA A CA 1
ATOM 1136 C C . ALA A 1 149 ? 32.188 -0.2 0.751 1 26.73 149 ALA A C 1
ATOM 1138 O O . ALA A 1 149 ? 32.344 -0.39 1.958 1 26.73 149 ALA A O 1
ATOM 1139 N N . ALA A 1 150 ? 33.25 -0.395 -0.019 1 25.05 150 ALA A N 1
ATOM 1140 C CA . ALA A 1 150 ? 34.531 -0.201 0.666 1 25.05 150 ALA A CA 1
ATOM 1141 C C . ALA A 1 150 ? 34.719 1.26 1.063 1 25.05 150 ALA A C 1
ATOM 1143 O O . ALA A 1 150 ? 35.625 1.587 1.823 1 25.05 150 ALA A O 1
ATOM 1144 N N . ALA A 1 151 ? 34.5 2.246 0.103 1 25.33 151 ALA A N 1
ATOM 1145 C CA . ALA A 1 151 ? 34.75 3.531 0.745 1 25.33 151 ALA A CA 1
ATOM 1146 C C . ALA A 1 151 ? 33.688 3.852 1.792 1 25.33 151 ALA A C 1
ATOM 1148 O O . ALA A 1 151 ? 32.5 3.547 1.601 1 25.33 151 ALA A O 1
ATOM 1149 N N . PRO A 1 152 ? 33.969 4.312 3.051 1 22.77 152 PRO A N 1
ATOM 1150 C CA . PRO A 1 152 ? 33.094 4.688 4.172 1 22.77 152 PRO A CA 1
ATOM 1151 C C . PRO A 1 152 ? 31.844 5.414 3.721 1 22.77 152 PRO A C 1
ATOM 1153 O O . PRO A 1 152 ? 31.906 6.336 2.904 1 22.77 152 PRO A O 1
ATOM 1156 N N . THR A 1 153 ? 30.875 4.742 3.338 1 24.09 153 THR A N 1
ATOM 1157 C CA . THR A 1 153 ? 29.531 5.168 2.939 1 24.09 153 THR A CA 1
ATOM 1158 C C . THR A 1 153 ? 29.125 6.438 3.682 1 24.09 153 THR A C 1
ATOM 1160 O O . THR A 1 153 ? 28.188 6.422 4.48 1 24.09 153 THR A O 1
ATOM 1163 N N . ALA A 1 154 ? 29.969 7.285 4.152 1 22.06 154 ALA A N 1
ATOM 1164 C CA . ALA A 1 154 ? 29.875 8.625 4.727 1 22.06 154 ALA A CA 1
ATOM 1165 C C . ALA A 1 154 ? 29.125 9.562 3.791 1 22.06 154 ALA A C 1
ATOM 1167 O O . ALA A 1 154 ? 28.656 10.633 4.211 1 22.06 154 ALA A O 1
ATOM 1168 N N . THR A 1 155 ? 29.172 9.234 2.389 1 21.64 155 THR A N 1
ATOM 1169 C CA . THR A 1 155 ? 28.781 10.406 1.612 1 21.64 155 THR A CA 1
ATOM 1170 C C . THR A 1 155 ? 27.266 10.414 1.38 1 21.64 155 THR A C 1
ATOM 1172 O O . THR A 1 155 ? 26.656 11.477 1.27 1 21.64 155 THR A O 1
ATOM 1175 N N . ALA A 1 156 ? 26.641 9.266 1.135 1 24.98 156 ALA A N 1
ATOM 1176 C CA . ALA A 1 156 ? 25.266 9.461 0.661 1 24.98 156 ALA A CA 1
ATOM 1177 C C . ALA A 1 156 ? 24.344 9.859 1.808 1 24.98 156 ALA A C 1
ATOM 1179 O O . ALA A 1 156 ? 23.172 10.156 1.59 1 24.98 156 ALA A O 1
ATOM 1180 N N . THR A 1 157 ? 24.531 9.523 3.01 1 24.48 157 THR A N 1
ATOM 1181 C CA . THR A 1 157 ? 23.938 10.289 4.098 1 24.48 157 THR A CA 1
ATOM 1182 C C . THR A 1 157 ? 24.141 11.789 3.877 1 24.48 157 THR A C 1
ATOM 1184 O O . THR A 1 157 ? 23.422 12.609 4.445 1 24.48 157 THR A O 1
ATOM 1187 N N . ARG A 1 158 ? 25.25 12.125 3.117 1 23.27 158 ARG A N 1
ATOM 1188 C CA . ARG A 1 158 ? 25.781 13.484 3.131 1 23.27 158 ARG A CA 1
ATOM 1189 C C . ARG A 1 158 ? 25.062 14.359 2.109 1 23.27 158 ARG A C 1
ATOM 1191 O O . ARG A 1 158 ? 25.062 15.586 2.236 1 23.27 158 ARG A O 1
ATOM 1198 N N . SER A 1 159 ? 24.562 13.719 0.905 1 24.45 159 SER A N 1
ATOM 1199 C CA . SER A 1 159 ? 24.156 14.836 0.065 1 24.45 159 SER A CA 1
ATOM 1200 C C . SER A 1 159 ? 22.734 15.273 0.384 1 24.45 159 SER A C 1
ATOM 1202 O O . SER A 1 159 ? 22.219 16.219 -0.212 1 24.45 159 SER A O 1
ATOM 1204 N N . VAL A 1 160 ? 21.672 14.359 0.731 1 28.11 160 VAL A N 1
ATOM 1205 C CA . VAL A 1 160 ? 20.844 15.266 1.515 1 28.11 160 VAL A CA 1
ATOM 1206 C C . VAL A 1 160 ? 21.672 15.938 2.598 1 28.11 160 VAL A C 1
ATOM 1208 O O . VAL A 1 160 ? 22.172 15.281 3.516 1 28.11 160 VAL A O 1
ATOM 1211 N N . SER A 1 161 ? 22.656 16.719 2.285 1 26.56 161 SER A N 1
ATOM 1212 C CA . SER A 1 161 ? 23.688 17.469 2.977 1 26.56 161 SER A CA 1
ATOM 1213 C C . SER A 1 161 ? 23.312 17.719 4.434 1 26.56 161 SER A C 1
ATOM 1215 O O . SER A 1 161 ? 22.172 18.062 4.734 1 26.56 161 SER A O 1
ATOM 1217 N N . SER A 1 162 ? 23.766 17.141 5.414 1 29.62 162 SER A N 1
ATOM 1218 C CA . SER A 1 162 ? 23.969 17.766 6.715 1 29.62 162 SER A CA 1
ATOM 1219 C C . SER A 1 162 ? 23.797 19.281 6.633 1 29.62 162 SER A C 1
ATOM 1221 O O . SER A 1 162 ? 23.734 19.953 7.66 1 29.62 162 SER A O 1
ATOM 1223 N N . THR A 1 163 ? 24.062 19.719 5.434 1 30.59 163 THR A N 1
ATOM 1224 C CA . THR A 1 163 ? 24.016 21.172 5.223 1 30.59 163 THR A CA 1
ATOM 1225 C C . THR A 1 163 ? 22.578 21.656 5.109 1 30.59 163 THR A C 1
ATOM 1227 O O . THR A 1 163 ? 22.25 22.75 5.555 1 30.59 163 THR A O 1
ATOM 1230 N N . ASN A 1 164 ? 21.656 20.75 4.402 1 34.34 164 ASN A N 1
ATOM 1231 C CA . ASN A 1 164 ? 20.312 21.312 4.297 1 34.34 164 ASN A CA 1
ATOM 1232 C C . ASN A 1 164 ? 19.469 21 5.535 1 34.34 164 ASN A C 1
ATOM 1234 O O . ASN A 1 164 ? 18.359 21.516 5.684 1 34.34 164 ASN A O 1
ATOM 1238 N N . ARG A 1 165 ? 19.641 19.875 6.266 1 39.75 165 ARG A N 1
ATOM 1239 C CA . ARG A 1 165 ? 19.172 19.797 7.645 1 39.75 165 ARG A CA 1
ATOM 1240 C C . ARG A 1 165 ? 19.562 21.047 8.43 1 39.75 165 ARG A C 1
ATOM 1242 O O . ARG A 1 165 ? 19.016 21.312 9.5 1 39.75 165 ARG A O 1
ATOM 1249 N N . GLN A 1 166 ? 20.703 21.422 8.031 1 38.09 166 GLN A N 1
ATOM 1250 C CA . GLN A 1 166 ? 21.234 22.578 8.734 1 38.09 166 GLN A CA 1
ATOM 1251 C C . GLN A 1 166 ? 20.312 23.797 8.562 1 38.09 166 GLN A C 1
ATOM 1253 O O . GLN A 1 166 ? 20.188 24.625 9.461 1 38.09 166 GLN A O 1
ATOM 1258 N N . ASN A 1 167 ? 19.609 23.797 7.238 1 44.59 167 ASN A N 1
ATOM 1259 C CA . ASN A 1 167 ? 18.953 25.078 7.102 1 44.59 167 ASN A CA 1
ATOM 1260 C C . ASN A 1 167 ? 17.484 25.016 7.488 1 44.59 167 ASN A C 1
ATOM 1262 O O . ASN A 1 167 ? 16.734 25.969 7.301 1 44.59 167 ASN A O 1
ATOM 1266 N N . SER A 1 168 ? 16.875 23.703 7.656 1 55.72 168 SER A N 1
ATOM 1267 C CA . SER A 1 168 ? 15.508 23.781 8.148 1 55.72 168 SER A CA 1
ATOM 1268 C C . SER A 1 168 ? 15.477 24.094 9.641 1 55.72 168 SER A C 1
ATOM 1270 O O . SER A 1 168 ? 16.391 23.719 10.383 1 55.72 168 SER A O 1
ATOM 1272 N N . ALA A 1 169 ? 14.562 24.938 9.984 1 67.81 169 ALA A N 1
ATOM 1273 C CA . ALA A 1 169 ? 14.391 25.422 11.359 1 67.81 169 ALA A CA 1
ATOM 1274 C C . ALA A 1 169 ? 14.156 24.266 12.32 1 67.81 169 ALA A C 1
ATOM 1276 O O . ALA A 1 169 ? 13.32 23.391 12.062 1 67.81 169 ALA A O 1
ATOM 1277 N N . PRO A 1 170 ? 15.094 23.953 13.188 1 81.12 170 PRO A N 1
ATOM 1278 C CA . PRO A 1 170 ? 14.984 22.906 14.195 1 81.12 170 PRO A CA 1
ATOM 1279 C C . PRO A 1 170 ? 13.562 22.734 14.711 1 81.12 170 PRO A C 1
ATOM 1281 O O . PRO A 1 170 ? 13.125 21.609 14.977 1 81.12 170 PRO A O 1
ATOM 1284 N N . ALA A 1 171 ? 12.828 23.812 14.695 1 89.5 171 ALA A N 1
ATOM 1285 C CA . ALA A 1 171 ? 11.469 23.75 15.234 1 89.5 171 ALA A CA 1
ATOM 1286 C C . ALA A 1 171 ? 10.523 23.047 14.266 1 89.5 171 ALA A C 1
ATOM 1288 O O . ALA A 1 171 ? 9.656 22.281 14.688 1 89.5 171 ALA A O 1
ATOM 1289 N N . LEU A 1 172 ? 10.664 23.281 13 1 92.38 172 LEU A N 1
ATOM 1290 C CA . LEU A 1 172 ? 9.844 22.641 11.969 1 92.38 172 LEU A CA 1
ATOM 1291 C C . LEU A 1 172 ? 10.055 21.125 11.977 1 92.38 172 LEU A C 1
ATOM 1293 O O . LEU A 1 172 ? 9.094 20.359 11.93 1 92.38 172 LEU A O 1
ATOM 1297 N N . HIS A 1 173 ? 11.234 20.703 12.125 1 91.88 173 HIS A N 1
ATOM 1298 C CA . HIS A 1 173 ? 11.555 19.281 12.18 1 91.88 173 HIS A CA 1
ATOM 1299 C C . HIS A 1 173 ? 10.953 18.625 13.422 1 91.88 173 HIS A C 1
ATOM 1301 O O . HIS A 1 173 ? 10.445 17.5 13.352 1 91.88 173 HIS A O 1
ATOM 1307 N N . LYS A 1 174 ? 11.016 19.375 14.516 1 94 174 LYS A N 1
ATOM 1308 C CA . LYS A 1 174 ? 10.461 18.844 15.758 1 94 174 LYS A CA 1
ATOM 1309 C C . LYS A 1 174 ? 8.953 18.609 15.633 1 94 174 LYS A C 1
ATOM 1311 O O . LYS A 1 174 ? 8.445 17.578 16.094 1 94 174 LYS A O 1
ATOM 1316 N N . VAL A 1 175 ? 8.258 19.531 15.055 1 96.5 175 VAL A N 1
ATOM 1317 C CA . VAL A 1 175 ? 6.812 19.391 14.859 1 96.5 175 VAL A CA 1
ATOM 1318 C C . VAL A 1 175 ? 6.523 18.219 13.938 1 96.5 175 VAL A C 1
ATOM 1320 O O . VAL A 1 175 ? 5.629 17.406 14.203 1 96.5 175 VAL A O 1
ATOM 1323 N N . CYS A 1 176 ? 7.312 18.094 12.867 1 95.19 176 CYS A N 1
ATOM 1324 C CA . CYS A 1 176 ? 7.168 16.969 11.938 1 95.19 176 CYS A CA 1
ATOM 1325 C C . CYS A 1 176 ? 7.332 15.641 12.656 1 95.19 176 CYS A C 1
ATOM 1327 O O . CYS A 1 176 ? 6.504 14.734 12.508 1 95.19 176 CYS A O 1
ATOM 1329 N N . GLN A 1 177 ? 8.305 15.562 13.539 1 93.75 177 GLN A N 1
ATOM 1330 C CA . GLN A 1 177 ? 8.547 14.336 14.297 1 93.75 177 GLN A CA 1
ATOM 1331 C C . GLN A 1 177 ? 7.398 14.047 15.25 1 93.75 177 GLN A C 1
ATOM 1333 O O . GLN A 1 177 ? 7.055 12.883 15.477 1 93.75 177 GLN A O 1
ATOM 1338 N N . GLY A 1 178 ? 6.914 15.109 15.828 1 95.62 178 GLY A N 1
ATOM 1339 C CA . GLY A 1 178 ? 5.758 14.93 16.688 1 95.62 178 GLY A CA 1
ATOM 1340 C C . GLY A 1 178 ? 4.566 14.32 15.977 1 95.62 178 GLY A C 1
ATOM 1341 O O . GLY A 1 178 ? 3.932 13.398 16.484 1 95.62 178 GLY A O 1
ATOM 1342 N N . TYR A 1 179 ? 4.234 14.828 14.789 1 96.81 179 TYR A N 1
ATOM 1343 C CA . TYR A 1 179 ? 3.141 14.281 13.992 1 96.81 179 TYR A CA 1
ATOM 1344 C C . TYR A 1 179 ? 3.422 12.844 13.594 1 96.81 179 TYR A C 1
ATOM 1346 O O . TYR A 1 179 ? 2.543 11.984 13.688 1 96.81 179 TYR A O 1
ATOM 1354 N N . LEU A 1 180 ? 4.641 12.539 13.18 1 94.19 180 LEU A N 1
ATOM 1355 C CA . LEU A 1 180 ? 5.02 11.188 12.805 1 94.19 180 LEU A CA 1
ATOM 1356 C C . LEU A 1 180 ? 4.871 10.234 13.984 1 94.19 180 LEU A C 1
ATOM 1358 O O . LEU A 1 180 ? 4.43 9.094 13.82 1 94.19 180 LEU A O 1
ATOM 1362 N N . ARG A 1 181 ? 5.199 10.719 15.18 1 93.38 181 ARG A N 1
ATOM 1363 C CA . ARG A 1 181 ? 5.035 9.891 16.375 1 93.38 181 ARG A CA 1
ATOM 1364 C C . ARG A 1 181 ? 3.564 9.562 16.609 1 93.38 181 ARG A C 1
ATOM 1366 O O . ARG A 1 181 ? 3.229 8.445 17 1 93.38 181 ARG A O 1
ATOM 1373 N N . LEU A 1 182 ? 2.738 10.555 16.438 1 96.62 182 LEU A N 1
ATOM 1374 C CA . LEU A 1 182 ? 1.307 10.305 16.562 1 96.62 182 LEU A CA 1
ATOM 1375 C C . LEU A 1 182 ? 0.851 9.227 15.586 1 96.62 182 LEU A C 1
ATOM 1377 O O . LEU A 1 182 ? 0.155 8.289 15.977 1 96.62 182 LEU A O 1
ATOM 1381 N N . LEU A 1 183 ? 1.257 9.352 14.312 1 95.62 183 LEU A N 1
ATOM 1382 C CA . LEU A 1 183 ? 0.885 8.383 13.289 1 95.62 183 LEU A CA 1
ATOM 1383 C C . LEU A 1 183 ? 1.421 7 13.625 1 95.62 183 LEU A C 1
ATOM 1385 O O . LEU A 1 183 ? 0.705 6.004 13.492 1 95.62 183 LEU A O 1
ATOM 1389 N N . MET A 1 184 ? 2.646 6.945 14.141 1 90.88 184 MET A N 1
ATOM 1390 C CA . MET A 1 184 ? 3.266 5.664 14.469 1 90.88 184 MET A CA 1
ATOM 1391 C C . MET A 1 184 ? 2.58 5.016 15.664 1 90.88 184 MET A C 1
ATOM 1393 O O . MET A 1 184 ? 2.479 3.789 15.734 1 90.88 184 MET A O 1
ATOM 1397 N N . ARG A 1 185 ? 2.215 5.848 16.562 1 92.38 185 ARG A N 1
ATOM 1398 C CA . ARG A 1 185 ? 1.483 5.32 17.703 1 92.38 185 ARG A CA 1
ATOM 1399 C C . ARG A 1 185 ? 0.204 4.617 17.266 1 92.38 185 ARG A C 1
ATOM 1401 O O . ARG A 1 185 ? -0.08 3.502 17.703 1 92.38 185 ARG A O 1
ATOM 1408 N N . HIS A 1 186 ? -0.558 5.262 16.438 1 94.81 186 HIS A N 1
ATOM 1409 C CA . HIS A 1 186 ? -1.79 4.648 15.953 1 94.81 186 HIS A CA 1
ATOM 1410 C C . HIS A 1 186 ? -1.496 3.445 15.07 1 94.81 186 HIS A C 1
ATOM 1412 O O . HIS A 1 186 ? -2.236 2.459 15.086 1 94.81 186 HIS A O 1
ATOM 1418 N N . SER A 1 187 ? -0.447 3.49 14.281 1 91.44 187 SER A N 1
ATOM 1419 C CA . SER A 1 187 ? -0.024 2.352 13.469 1 91.44 187 SER A CA 1
ATOM 1420 C C . SER A 1 187 ? 0.328 1.152 14.344 1 91.44 187 SER A C 1
ATOM 1422 O O . SER A 1 187 ? -0.074 0.024 14.047 1 91.44 187 SER A O 1
ATOM 1424 N N . ARG A 1 188 ? 1.059 1.422 15.391 1 87.75 188 ARG A N 1
ATOM 1425 C CA . ARG A 1 188 ? 1.429 0.358 16.312 1 87.75 188 ARG A CA 1
ATOM 1426 C C . ARG A 1 188 ? 0.193 -0.269 16.953 1 87.75 188 ARG A C 1
ATOM 1428 O O . ARG A 1 188 ? 0.109 -1.492 17.094 1 87.75 188 ARG A O 1
ATOM 1435 N N . GLY A 1 189 ? -0.64 0.594 17.375 1 89.25 189 GLY A N 1
ATOM 1436 C CA . GLY A 1 189 ? -1.891 0.078 17.906 1 89.25 189 GLY A CA 1
ATOM 1437 C C . GLY A 1 189 ? -2.613 -0.847 16.953 1 89.25 189 GLY A C 1
ATOM 1438 O O . GLY A 1 189 ? -3.105 -1.904 17.344 1 89.25 189 GLY A O 1
ATOM 1439 N N . LEU A 1 190 ? -2.674 -0.485 15.703 1 90.88 190 LEU A N 1
ATOM 1440 C CA . LEU A 1 190 ? -3.318 -1.309 14.688 1 90.88 190 LEU A CA 1
ATOM 1441 C C . LEU A 1 190 ? -2.572 -2.625 14.5 1 90.88 190 LEU A C 1
ATOM 1443 O O . LEU A 1 190 ? -3.193 -3.689 14.422 1 90.88 190 LEU A O 1
ATOM 1447 N N . LEU A 1 191 ? -1.24 -2.584 14.453 1 85 191 LEU A N 1
ATOM 1448 C CA . LEU A 1 191 ? -0.423 -3.783 14.305 1 85 191 LEU A CA 1
ATOM 1449 C C . LEU A 1 191 ? -0.676 -4.758 15.453 1 85 191 LEU A C 1
ATOM 1451 O O . LEU A 1 191 ? -0.844 -5.957 15.227 1 85 191 LEU A O 1
ATOM 1455 N N . GLU A 1 192 ? -0.692 -4.242 16.625 1 85.5 192 GLU A N 1
ATOM 1456 C CA . GLU A 1 192 ? -0.921 -5.066 17.797 1 85.5 192 GLU A CA 1
ATOM 1457 C C . GLU A 1 192 ? -2.285 -5.75 17.75 1 85.5 192 GLU A C 1
ATOM 1459 O O . GLU A 1 192 ? -2.4 -6.941 18.031 1 85.5 192 GLU A O 1
ATOM 1464 N N . GLU A 1 193 ? -3.246 -4.965 17.344 1 86.88 193 GLU A N 1
ATOM 1465 C CA . GLU A 1 193 ? -4.59 -5.527 17.25 1 86.88 193 GLU A CA 1
ATOM 1466 C C . GLU A 1 193 ? -4.672 -6.586 16.156 1 86.88 193 GLU A C 1
ATOM 1468 O O . GLU A 1 193 ? -5.406 -7.57 16.281 1 86.88 193 GLU A O 1
ATOM 1473 N N . LEU A 1 194 ? -3.961 -6.426 15.086 1 83.12 194 LEU A N 1
ATOM 1474 C CA . LEU A 1 194 ? -3.963 -7.379 13.984 1 83.12 194 LEU A CA 1
ATOM 1475 C C . LEU A 1 194 ? -3.307 -8.695 14.398 1 83.12 194 LEU A C 1
ATOM 1477 O O . LEU A 1 194 ? -3.77 -9.773 14.016 1 83.12 194 LEU A O 1
ATOM 1481 N N . ILE A 1 195 ? -2.232 -8.664 15.141 1 78.69 195 ILE A N 1
ATOM 1482 C CA . ILE A 1 195 ? -1.564 -9.859 15.625 1 78.69 195 ILE A CA 1
ATOM 1483 C C . ILE A 1 195 ? -2.494 -10.625 16.562 1 78.69 195 ILE A C 1
ATOM 1485 O O . ILE A 1 195 ? -2.582 -11.852 16.5 1 78.69 195 ILE A O 1
ATOM 1489 N N . HIS A 1 196 ? -3.068 -9.875 17.375 1 77.69 196 HIS A N 1
ATOM 1490 C CA . HIS A 1 196 ? -4.02 -10.484 18.297 1 77.69 196 HIS A CA 1
ATOM 1491 C C . HIS A 1 196 ? -5.141 -11.195 17.547 1 77.69 196 HIS A C 1
ATOM 1493 O O . HIS A 1 196 ? -5.543 -12.297 17.906 1 77.69 196 HIS A O 1
ATOM 1499 N N . ALA A 1 197 ? -5.609 -10.523 16.484 1 73.44 197 ALA A N 1
ATOM 1500 C CA . ALA A 1 197 ? -6.684 -11.086 15.68 1 73.44 197 ALA A CA 1
ATOM 1501 C C . ALA A 1 197 ? -6.215 -12.32 14.922 1 73.44 197 ALA A C 1
ATOM 1503 O O . ALA A 1 197 ? -6.988 -13.258 14.711 1 73.44 197 ALA A O 1
ATOM 1504 N N . SER A 1 198 ? -4.965 -12.352 14.352 1 65.12 198 SER A N 1
ATOM 1505 C CA . SER A 1 198 ? -4.402 -13.461 13.594 1 65.12 198 SER A CA 1
ATOM 1506 C C . SER A 1 198 ? -4.152 -14.672 14.492 1 65.12 198 SER A C 1
ATOM 1508 O O . SER A 1 198 ? -4.246 -15.812 14.047 1 65.12 198 SER A O 1
ATOM 1510 N N . GLY A 1 199 ? -3.482 -14.5 15.633 1 54.66 199 GLY A N 1
ATOM 1511 C CA . GLY A 1 199 ? -3.307 -15.586 16.594 1 54.66 199 GLY A CA 1
ATOM 1512 C C . GLY A 1 199 ? -4.609 -16.266 16.969 1 54.66 199 GLY A C 1
ATOM 1513 O O . GLY A 1 199 ? -4.629 -17.453 17.281 1 54.66 199 GLY A O 1
ATOM 1514 N N . ALA A 1 200 ? -5.551 -15.453 16.953 1 44.28 200 ALA A N 1
ATOM 1515 C CA . ALA A 1 200 ? -6.863 -16.031 17.234 1 44.28 200 ALA A CA 1
ATOM 1516 C C . ALA A 1 200 ? -7.324 -16.938 16.109 1 44.28 200 ALA A C 1
ATOM 1518 O O . ALA A 1 200 ? -8.188 -17.797 16.297 1 44.28 200 ALA A O 1
ATOM 1519 N N . PHE A 1 201 ? -6.855 -16.719 14.852 1 40.38 201 PHE A N 1
ATOM 1520 C CA . PHE A 1 201 ? -7.227 -17.594 13.734 1 40.38 201 PHE A CA 1
ATOM 1521 C C . PHE A 1 201 ? -6.664 -18.984 13.93 1 40.38 201 PHE A C 1
ATOM 1523 O O . PHE A 1 201 ? -7.207 -19.953 13.391 1 40.38 201 PHE A O 1
ATOM 1530 N N . HIS A 1 202 ? -5.324 -19.172 14.352 1 38.16 202 HIS A N 1
ATOM 1531 C CA . HIS A 1 202 ? -4.801 -20.531 14.461 1 38.16 202 HIS A CA 1
ATOM 1532 C C . HIS A 1 202 ? -5.609 -21.344 15.461 1 38.16 202 HIS A C 1
ATOM 1534 O O . HIS A 1 202 ? -5.414 -22.562 15.57 1 38.16 202 HIS A O 1
ATOM 1540 N N . GLU A 1 203 ? -5.957 -20.906 16.734 1 34.97 203 GLU A N 1
ATOM 1541 C CA . GLU A 1 203 ? -6.59 -21.938 17.562 1 34.97 203 GLU A CA 1
ATOM 1542 C C . GLU A 1 203 ? -7.824 -22.516 16.875 1 34.97 203 GLU A C 1
ATOM 1544 O O . GLU A 1 203 ? -8.266 -22 15.844 1 34.97 203 GLU A O 1
ATOM 1549 N N . GLU A 1 204 ? -9.055 -22.891 17.875 1 30.05 204 GLU A N 1
ATOM 1550 C CA . GLU A 1 204 ? -10.195 -23.766 17.578 1 30.05 204 GLU A CA 1
ATOM 1551 C C . GLU A 1 204 ? -10.797 -23.438 16.219 1 30.05 204 GLU A C 1
ATOM 1553 O O . GLU A 1 204 ? -10.555 -22.359 15.672 1 30.05 204 GLU A O 1
ATOM 1558 N N . GLN A 1 205 ? -12.234 -23.984 16 1 28.95 205 GLN A N 1
ATOM 1559 C CA . GLN A 1 205 ? -13.328 -24.219 15.062 1 28.95 205 GLN A CA 1
ATOM 1560 C C . GLN A 1 205 ? -13.602 -22.984 14.203 1 28.95 205 GLN A C 1
ATOM 1562 O O . GLN A 1 205 ? -13.039 -21.922 14.445 1 28.95 205 GLN A O 1
ATOM 1567 N N . GLY A 1 206 ? -15.016 -22.703 14 1 30.45 206 GLY A N 1
ATOM 1568 C CA . GLY A 1 206 ? -16.047 -22.094 13.172 1 30.45 206 GLY A CA 1
ATOM 1569 C C . GLY A 1 206 ? -15.828 -20.609 12.93 1 30.45 206 GLY A C 1
ATOM 1570 O O . GLY A 1 206 ? -15.719 -20.172 11.781 1 30.45 206 GLY A O 1
ATOM 1571 N N . GLY A 1 207 ? -16.484 -19.797 13.836 1 30.41 207 GLY A N 1
ATOM 1572 C CA . GLY A 1 207 ? -17.047 -18.469 13.688 1 30.41 207 GLY A CA 1
ATOM 1573 C C . GLY A 1 207 ? -16 -17.359 13.773 1 30.41 207 GLY A C 1
ATOM 1574 O O . GLY A 1 207 ? -15.125 -17.391 14.641 1 30.41 207 GLY A O 1
ATOM 1575 N N . ILE A 1 208 ? -15.453 -16.938 12.75 1 36.16 208 ILE A N 1
ATOM 1576 C CA . ILE A 1 208 ? -14.781 -15.641 12.719 1 36.16 208 ILE A CA 1
ATOM 1577 C C . ILE A 1 208 ? -15.305 -14.758 13.852 1 36.16 208 ILE A C 1
ATOM 1579 O O . ILE A 1 208 ? -16.469 -14.328 13.828 1 36.16 208 ILE A O 1
ATOM 1583 N N . ALA A 1 209 ? -15.203 -15.062 15.219 1 36 209 ALA A N 1
ATOM 1584 C CA . ALA A 1 209 ? -15.641 -14.32 16.391 1 36 209 ALA A CA 1
ATOM 1585 C C . ALA A 1 209 ? -15.438 -12.82 16.203 1 36 209 ALA A C 1
ATOM 1587 O O . ALA A 1 209 ? -14.617 -12.398 15.383 1 36 209 ALA A O 1
ATOM 1588 N N . PRO A 1 210 ? -16.078 -11.844 17.094 1 40.19 210 PRO A N 1
ATOM 1589 C CA . PRO A 1 210 ? -16.25 -10.398 17.25 1 40.19 210 PRO A CA 1
ATOM 1590 C C . PRO A 1 210 ? -14.93 -9.648 17.344 1 40.19 210 PRO A C 1
ATOM 1592 O O . PRO A 1 210 ? -14.914 -8.438 17.562 1 40.19 210 PRO A O 1
ATOM 1595 N N . VAL A 1 211 ? -13.742 -10.242 17.672 1 44.06 211 VAL A N 1
ATOM 1596 C CA . VAL A 1 211 ? -12.344 -9.852 17.719 1 44.06 211 VAL A CA 1
ATOM 1597 C C . VAL A 1 211 ? -11.992 -9.047 16.469 1 44.06 211 VAL A C 1
ATOM 1599 O O . VAL A 1 211 ? -11.047 -8.25 16.469 1 44.06 211 VAL A O 1
ATOM 1602 N N . GLU A 1 212 ? -12.891 -9.25 15.469 1 54.88 212 GLU A N 1
ATOM 1603 C CA . GLU A 1 212 ? -12.93 -8.586 14.172 1 54.88 212 GLU A CA 1
ATOM 1604 C C . GLU A 1 212 ? -13.086 -7.078 14.336 1 54.88 212 GLU A C 1
ATOM 1606 O O . GLU A 1 212 ? -12.547 -6.309 13.531 1 54.88 212 GLU A O 1
ATOM 1611 N N . ALA A 1 213 ? -13.508 -6.629 15.781 1 62.69 213 ALA A N 1
ATOM 1612 C CA . ALA A 1 213 ? -13.922 -5.238 15.961 1 62.69 213 ALA A CA 1
ATOM 1613 C C . ALA A 1 213 ? -12.742 -4.371 16.391 1 62.69 213 ALA A C 1
ATOM 1615 O O . ALA A 1 213 ? -12.633 -3.211 15.992 1 62.69 213 ALA A O 1
ATOM 1616 N N . SER A 1 214 ? -11.711 -5.055 17.094 1 82.75 214 SER A N 1
ATOM 1617 C CA . SER A 1 214 ? -10.727 -4.18 17.734 1 82.75 214 SER A CA 1
ATOM 1618 C C . SER A 1 214 ? -9.766 -3.588 16.703 1 82.75 214 SER A C 1
ATOM 1620 O O . SER A 1 214 ? -9.422 -2.406 16.781 1 82.75 214 SER A O 1
ATOM 1622 N N . TRP A 1 215 ? -9.422 -4.375 15.758 1 88.81 215 TRP A N 1
ATOM 1623 C CA . TRP A 1 215 ? -8.5 -3.822 14.766 1 88.81 215 TRP A CA 1
ATOM 1624 C C . TRP A 1 215 ? -9.195 -2.787 13.891 1 88.81 215 TRP A C 1
ATOM 1626 O O . TRP A 1 215 ? -8.562 -1.845 13.414 1 88.81 215 TRP A O 1
ATOM 1636 N N . ARG A 1 216 ? -10.484 -2.865 13.797 1 91.75 216 ARG A N 1
ATOM 1637 C CA . ARG A 1 216 ? -11.242 -1.895 13.016 1 91.75 216 ARG A CA 1
ATOM 1638 C C . ARG A 1 216 ? -11.258 -0.531 13.695 1 91.75 216 ARG A C 1
ATOM 1640 O O . ARG A 1 216 ? -11.211 0.504 13.031 1 91.75 216 ARG A O 1
ATOM 1647 N N . ARG A 1 217 ? -11.352 -0.555 15.016 1 93.5 217 ARG A N 1
ATOM 1648 C CA . ARG A 1 217 ? -11.273 0.701 15.758 1 93.5 217 ARG A CA 1
ATOM 1649 C C . ARG A 1 217 ? -9.891 1.334 15.602 1 93.5 217 ARG A C 1
ATOM 1651 O O . ARG A 1 217 ? -9.773 2.547 15.406 1 93.5 217 ARG A O 1
ATOM 1658 N N . ALA A 1 218 ? -8.883 0.474 15.766 1 94.69 218 ALA A N 1
ATOM 1659 C CA . ALA A 1 218 ? -7.516 0.958 15.602 1 94.69 218 ALA A CA 1
ATOM 1660 C C . ALA A 1 218 ? -7.301 1.522 14.195 1 94.69 218 ALA A C 1
ATOM 1662 O O . ALA A 1 218 ? -6.621 2.537 14.031 1 94.69 218 ALA A O 1
ATOM 1663 N N . ARG A 1 219 ? -7.836 0.859 13.18 1 95.88 219 ARG A N 1
ATOM 1664 C CA . ARG A 1 219 ? -7.766 1.344 11.805 1 95.88 219 ARG A CA 1
ATOM 1665 C C . ARG A 1 219 ? -8.43 2.711 11.672 1 95.88 219 ARG A C 1
ATOM 1667 O O . ARG A 1 219 ? -7.91 3.596 10.992 1 95.88 219 ARG A O 1
ATOM 1674 N N . LEU A 1 220 ? -9.547 2.867 12.328 1 96.69 220 LEU A N 1
ATOM 1675 C CA . LEU A 1 220 ? -10.289 4.121 12.312 1 96.69 220 LEU A CA 1
ATOM 1676 C C . LEU A 1 220 ? -9.46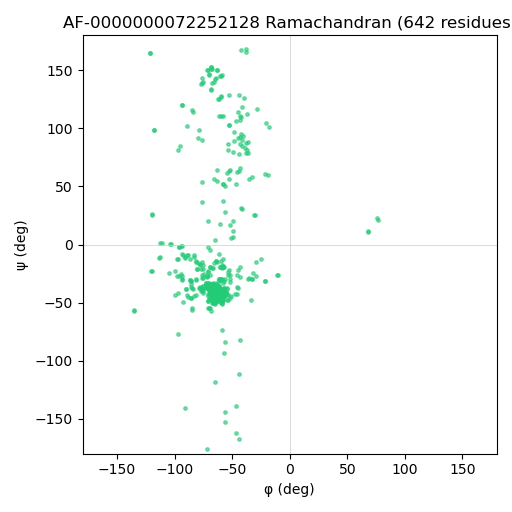1 5.254 12.906 1 96.69 220 LEU A C 1
ATOM 1678 O O . LEU A 1 220 ? -9.445 6.367 12.375 1 96.69 220 LEU A O 1
ATOM 1682 N N . LEU A 1 221 ? -8.836 4.984 13.992 1 97.75 221 LEU A N 1
ATOM 1683 C CA . LEU A 1 221 ? -8 5.988 14.641 1 97.75 221 LEU A CA 1
ATOM 1684 C C . LEU A 1 221 ? -6.844 6.398 13.727 1 97.75 221 LEU A C 1
ATOM 1686 O O . LEU A 1 221 ? -6.516 7.582 13.633 1 97.75 221 LEU A O 1
ATOM 1690 N N . LEU A 1 222 ? -6.262 5.43 13.055 1 98 222 LEU A N 1
ATOM 1691 C CA . LEU A 1 222 ? -5.16 5.723 12.148 1 98 222 LEU A CA 1
ATOM 1692 C C . LEU A 1 222 ? -5.625 6.602 10.992 1 98 222 LEU A C 1
ATOM 1694 O O . LEU A 1 222 ? -5 7.617 10.688 1 98 222 LEU A O 1
ATOM 1698 N N . VAL A 1 223 ? -6.762 6.273 10.391 1 98.31 223 VAL A N 1
ATOM 1699 C CA . VAL A 1 223 ? -7.285 7.043 9.266 1 98.31 223 VAL A CA 1
ATOM 1700 C C . VAL A 1 223 ? -7.645 8.453 9.727 1 98.31 223 VAL A C 1
ATOM 1702 O O . VAL A 1 223 ? -7.379 9.43 9.023 1 98.31 223 VAL A O 1
ATOM 1705 N N . ALA A 1 224 ? -8.258 8.555 10.891 1 98.69 224 ALA A N 1
ATOM 1706 C CA . ALA A 1 224 ? -8.656 9.852 11.438 1 98.69 224 ALA A CA 1
ATOM 1707 C C . ALA A 1 224 ? -7.438 10.742 11.664 1 98.69 224 ALA A C 1
ATOM 1709 O O . ALA A 1 224 ? -7.535 11.969 11.586 1 98.69 224 ALA A O 1
ATOM 1710 N N . ALA A 1 225 ? -6.285 10.125 11.961 1 98.75 225 ALA A N 1
ATOM 1711 C CA . ALA A 1 225 ? -5.059 10.883 12.195 1 98.75 225 ALA A CA 1
ATOM 1712 C C . ALA A 1 225 ? -4.402 11.281 10.875 1 98.75 225 ALA A C 1
ATOM 1714 O O . ALA A 1 225 ? -3.564 12.188 10.836 1 98.75 225 ALA A O 1
ATOM 1715 N N . MET A 1 226 ? -4.746 10.562 9.789 1 98.62 226 MET A N 1
ATOM 1716 C CA . MET A 1 226 ? -4.098 10.797 8.5 1 98.62 226 MET A CA 1
ATOM 1717 C C . MET A 1 226 ? -4.895 11.789 7.66 1 98.62 226 MET A C 1
ATOM 1719 O O . MET A 1 226 ? -4.32 12.562 6.898 1 98.62 226 MET A O 1
ATOM 1723 N N . VAL A 1 227 ? -6.191 11.891 7.766 1 98.56 227 VAL A N 1
ATOM 1724 C CA . VAL A 1 227 ? -7.105 12.633 6.898 1 98.56 227 VAL A CA 1
ATOM 1725 C C . VAL A 1 227 ? -6.812 14.125 7 1 98.56 227 VAL A C 1
ATOM 1727 O O . VAL A 1 227 ? -6.848 14.836 5.992 1 98.56 227 VAL A O 1
ATOM 1730 N N . PRO A 1 228 ? -6.453 14.688 8.18 1 98.69 228 PRO A N 1
ATOM 1731 C CA . PRO A 1 228 ? -6.223 16.125 8.289 1 98.69 228 PRO A CA 1
ATOM 1732 C C . PRO A 1 228 ? -5.16 16.641 7.316 1 98.69 228 PRO A C 1
ATOM 1734 O O . PRO A 1 228 ? -5.297 17.734 6.766 1 98.69 228 PRO A O 1
ATOM 1737 N N . CYS A 1 229 ? -4.086 15.859 7.074 1 98.06 229 CYS A N 1
ATOM 1738 C CA . CYS A 1 229 ? -3.053 16.266 6.129 1 98.06 229 CYS A CA 1
ATOM 1739 C C . CYS A 1 229 ? -3.643 16.484 4.738 1 98.06 229 CYS A C 1
ATOM 1741 O O . CYS A 1 229 ? -3.5 17.578 4.164 1 98.06 229 CYS A O 1
ATOM 1743 N N . MET A 1 230 ? -4.379 15.57 4.23 1 97.19 230 MET A N 1
ATOM 1744 C CA . MET A 1 230 ? -4.957 15.656 2.895 1 97.19 230 MET A CA 1
ATOM 1745 C C . MET A 1 230 ? -6.035 16.734 2.834 1 97.19 230 MET A C 1
ATOM 1747 O O . MET A 1 230 ? -6.062 17.531 1.898 1 97.19 230 MET A O 1
ATOM 1751 N N . SER A 1 231 ? -6.922 16.766 3.801 1 98.06 231 SER A N 1
ATOM 1752 C CA . SER A 1 231 ? -8.062 17.672 3.799 1 98.06 231 SER A CA 1
ATOM 1753 C C . SER A 1 231 ? -7.605 19.125 3.904 1 98.06 231 SER A C 1
ATOM 1755 O O . SER A 1 231 ? -8.102 19.984 3.186 1 98.06 231 SER A O 1
ATOM 1757 N N . LEU A 1 232 ? -6.68 19.375 4.828 1 98.62 232 LEU A N 1
ATOM 1758 C CA . LEU A 1 232 ? -6.215 20.734 5.016 1 98.62 232 LEU A CA 1
ATOM 1759 C C . LEU A 1 232 ? -5.461 21.234 3.787 1 98.62 232 LEU A C 1
ATOM 1761 O O . LEU A 1 232 ? -5.656 22.359 3.346 1 98.62 232 LEU A O 1
ATOM 1765 N N . TYR A 1 233 ? -4.578 20.375 3.189 1 97.5 233 TYR A N 1
ATOM 1766 C CA . TYR A 1 233 ? -3.82 20.766 2.004 1 97.5 233 TYR A CA 1
ATOM 1767 C C . TYR A 1 233 ? -4.746 21.016 0.82 1 97.5 233 TYR A C 1
ATOM 1769 O O . TYR A 1 233 ? -4.547 21.953 0.053 1 97.5 233 TYR A O 1
ATOM 1777 N N . ALA A 1 234 ? -5.742 20.156 0.652 1 97.62 234 ALA A N 1
ATOM 1778 C CA . ALA A 1 234 ? -6.73 20.359 -0.405 1 97.62 234 ALA A CA 1
ATOM 1779 C C . ALA A 1 234 ? -7.465 21.688 -0.218 1 97.62 234 ALA A C 1
ATOM 1781 O O . ALA A 1 234 ? -7.648 22.453 -1.175 1 97.62 234 ALA A O 1
ATOM 1782 N N . PHE A 1 235 ? -7.871 21.953 1.027 1 97.94 235 PHE A N 1
ATOM 1783 C CA . PHE A 1 235 ? -8.594 23.172 1.366 1 97.94 235 PHE A CA 1
ATOM 1784 C C . PHE A 1 235 ? -7.742 24.406 1.084 1 97.94 235 PHE A C 1
ATOM 1786 O O . PHE A 1 235 ? -8.195 25.344 0.426 1 97.94 235 PHE A O 1
ATOM 1793 N N . ILE A 1 236 ? -6.477 24.375 1.524 1 97.25 236 ILE A N 1
ATOM 1794 C CA . ILE A 1 236 ? -5.57 25.516 1.355 1 97.25 236 ILE A CA 1
ATOM 1795 C C . ILE A 1 236 ? -5.262 25.703 -0.127 1 97.25 236 ILE A C 1
ATOM 1797 O O . ILE A 1 236 ? -5.262 26.844 -0.621 1 97.25 236 ILE A O 1
ATOM 1801 N N . GLY A 1 237 ? -4.965 24.562 -0.82 1 95.5 237 GLY A N 1
ATOM 1802 C CA . GLY A 1 237 ? -4.719 24.672 -2.25 1 95.5 237 GLY A CA 1
ATOM 1803 C C . GLY A 1 237 ? -5.848 25.344 -3.004 1 95.5 237 GLY A C 1
ATOM 1804 O O . GLY A 1 237 ? -5.613 26.25 -3.809 1 95.5 237 GLY A O 1
ATOM 1805 N N . ARG A 1 238 ? -7.027 24.922 -2.74 1 95.12 238 ARG A N 1
ATOM 1806 C CA . ARG A 1 238 ? -8.203 25.5 -3.391 1 95.12 238 ARG A CA 1
ATOM 1807 C C . ARG A 1 238 ? -8.344 26.969 -3.053 1 95.12 238 ARG A C 1
ATOM 1809 O O . ARG A 1 238 ? -8.625 27.797 -3.93 1 95.12 238 ARG A O 1
ATOM 1816 N N . LYS A 1 239 ? -8.211 27.328 -1.815 1 94 239 LYS A N 1
ATOM 1817 C CA . LYS A 1 239 ? -8.344 28.703 -1.366 1 94 239 LYS A CA 1
ATOM 1818 C C . LYS A 1 239 ? -7.305 29.609 -2.029 1 94 239 LYS A C 1
ATOM 1820 O O . LYS A 1 239 ? -7.625 30.703 -2.477 1 94 239 LYS A O 1
ATOM 1825 N N . LEU A 1 240 ? -6.059 29.141 -2.092 1 92.56 240 LEU A N 1
ATOM 1826 C CA . LEU A 1 240 ? -4.965 29.938 -2.635 1 92.56 240 LEU A CA 1
ATOM 1827 C C . LEU A 1 240 ? -5.078 30.047 -4.152 1 92.56 240 LEU A C 1
ATOM 1829 O O . LEU A 1 240 ? -4.645 31.047 -4.738 1 92.56 240 LEU A O 1
ATOM 1833 N N . SER A 1 241 ? -5.555 28.969 -4.801 1 89.94 241 SER A N 1
ATOM 1834 C CA . SER A 1 241 ? -5.66 28.969 -6.254 1 89.94 241 SER A CA 1
ATOM 1835 C C . SER A 1 241 ? -6.57 30.094 -6.738 1 89.94 241 SER A C 1
ATOM 1837 O O . SER A 1 241 ? -6.379 30.625 -7.836 1 89.94 241 SER A O 1
ATOM 1839 N N . VAL A 1 242 ? -7.508 30.5 -6.02 1 83.19 242 VAL A N 1
ATOM 1840 C CA . VAL A 1 242 ? -8.43 31.578 -6.355 1 83.19 242 VAL A CA 1
ATOM 1841 C C . VAL A 1 242 ? -7.711 32.938 -6.27 1 83.19 242 VAL A C 1
ATOM 1843 O O . VAL A 1 242 ? -7.961 33.812 -7.078 1 83.19 242 VAL A O 1
ATOM 1846 N N . HIS A 1 243 ? -6.68 32.969 -5.418 1 72.75 243 HIS A N 1
ATOM 1847 C CA . HIS A 1 243 ? -5.973 34.219 -5.191 1 72.75 243 HIS A CA 1
ATOM 1848 C C . HIS A 1 243 ? -4.828 34.406 -6.18 1 72.75 243 HIS A C 1
ATOM 1850 O O . HIS A 1 243 ? -4.543 35.531 -6.617 1 72.75 243 HIS A O 1
ATOM 1856 N N . ILE A 1 244 ? -3.984 33.281 -6.457 1 62.88 244 ILE A N 1
ATOM 1857 C CA . ILE A 1 244 ? -2.799 33.375 -7.301 1 62.88 244 ILE A CA 1
ATOM 1858 C C . ILE A 1 244 ? -3.213 33.562 -8.758 1 62.88 244 ILE A C 1
ATOM 1860 O O . ILE A 1 244 ? -2.529 34.25 -9.523 1 62.88 244 ILE A O 1
ATOM 1864 N N . GLN A 1 245 ? -4.129 32.625 -9.406 1 55.12 245 GLN A N 1
ATOM 1865 C CA . GLN A 1 245 ? -4.535 32.875 -10.781 1 55.12 245 GLN A CA 1
ATOM 1866 C C . GLN A 1 245 ? -4.695 34.375 -11.055 1 55.12 245 GLN A C 1
ATOM 1868 O O . GLN A 1 245 ? -4.441 34.844 -12.164 1 55.12 245 GLN A O 1
ATOM 1873 N N . ALA A 1 246 ? -5.039 35.094 -10.031 1 47.34 246 ALA A N 1
ATOM 1874 C CA . ALA A 1 246 ? -5.191 36.531 -10.289 1 47.34 246 ALA A CA 1
ATOM 1875 C C . ALA A 1 246 ? -3.83 37.188 -10.43 1 47.34 246 ALA A C 1
ATOM 1877 O O . ALA A 1 246 ? -3.736 38.312 -10.945 1 47.34 246 ALA A O 1
ATOM 1878 N N . ALA A 1 247 ? -2.734 36.562 -9.789 1 47.56 247 ALA A N 1
ATOM 1879 C CA . ALA A 1 247 ? -1.485 37.312 -9.867 1 47.56 247 ALA A CA 1
ATOM 1880 C C . ALA A 1 247 ? -0.683 36.906 -11.109 1 47.56 247 ALA A C 1
ATOM 1882 O O . ALA A 1 247 ? -0.983 35.906 -11.758 1 47.56 247 ALA A O 1
ATOM 1883 N N . ASP A 1 248 ? 1.009 36.75 -11.062 1 46.53 248 ASP A N 1
ATOM 1884 C CA . ASP A 1 248 ? 2.133 37.031 -11.953 1 46.53 248 ASP A CA 1
ATOM 1885 C C . ASP A 1 248 ? 2.447 35.844 -12.844 1 46.53 248 ASP A C 1
ATOM 1887 O O . ASP A 1 248 ? 2.721 34.75 -12.352 1 46.53 248 ASP A O 1
ATOM 1891 N N . ASP A 1 249 ? 2.139 35.719 -14.031 1 45.22 249 ASP A N 1
ATOM 1892 C CA . ASP A 1 249 ? 2.488 34.906 -15.203 1 45.22 249 ASP A CA 1
ATOM 1893 C C . ASP A 1 249 ? 3.963 34.531 -15.18 1 45.22 249 ASP A C 1
ATOM 1895 O O . ASP A 1 249 ? 4.395 33.656 -15.953 1 45.22 249 ASP A O 1
ATOM 1899 N N . HIS A 1 250 ? 5.066 35.469 -14.93 1 42.38 250 HIS A N 1
ATOM 1900 C CA . HIS A 1 250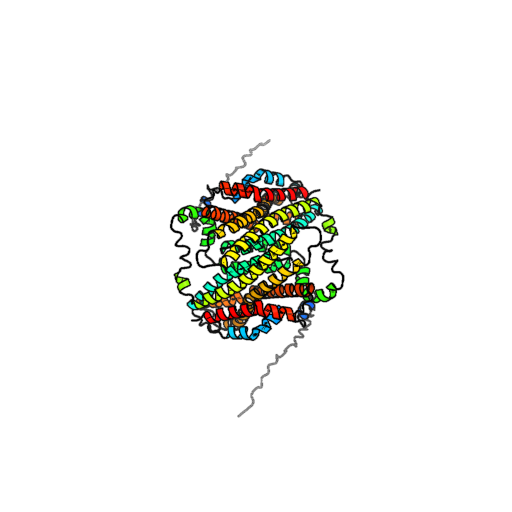 ? 6.383 35.406 -15.562 1 42.38 250 HIS A CA 1
ATOM 1901 C C . HIS A 1 250 ? 7.438 34.875 -14.594 1 42.38 250 HIS A C 1
ATOM 1903 O O . HIS A 1 250 ? 8.625 34.875 -14.914 1 42.38 250 HIS A O 1
ATOM 1909 N N . ASP A 1 251 ? 7.422 34.906 -13.227 1 45.84 251 ASP A N 1
ATOM 1910 C CA . ASP A 1 251 ? 8.633 34.719 -12.422 1 45.84 251 ASP A CA 1
ATOM 1911 C C . ASP A 1 251 ? 8.797 33.25 -12.008 1 45.84 251 ASP A C 1
ATOM 1913 O O . ASP A 1 251 ? 7.898 32.688 -11.391 1 45.84 251 ASP A O 1
ATOM 1917 N N . PRO A 1 252 ? 9.938 32.688 -12.445 1 45.44 252 PRO A N 1
ATOM 1918 C CA . PRO A 1 252 ? 10.266 31.266 -12.219 1 45.44 252 PRO A CA 1
ATOM 1919 C C . PRO A 1 252 ? 10.117 30.859 -10.758 1 45.44 252 PRO A C 1
ATOM 1921 O O . PRO A 1 252 ? 9.836 29.688 -10.469 1 45.44 252 PRO A O 1
ATOM 1924 N N . ARG A 1 253 ? 10.68 31.797 -9.789 1 46.06 253 ARG A N 1
ATOM 1925 C CA . ARG A 1 253 ? 10.562 31.531 -8.359 1 46.06 253 ARG A CA 1
ATOM 1926 C C . ARG A 1 253 ? 9.109 31.297 -7.961 1 46.06 253 ARG A C 1
ATOM 1928 O O . ARG A 1 253 ? 8.828 30.656 -6.945 1 46.06 253 ARG A O 1
ATOM 1935 N N . LYS A 1 254 ? 8.336 31.875 -8.836 1 57.25 254 LYS A N 1
ATOM 1936 C CA . LYS A 1 254 ? 6.879 31.766 -8.828 1 57.25 254 LYS A CA 1
ATOM 1937 C C . LYS A 1 254 ? 6.438 30.344 -9.203 1 57.25 254 LYS A C 1
ATOM 1939 O O . LYS A 1 254 ? 5.371 29.891 -8.781 1 57.25 254 LYS A O 1
ATOM 1944 N N . SER A 1 255 ? 7.684 29.656 -9.547 1 74.38 255 SER A N 1
ATOM 1945 C CA . SER A 1 255 ? 7.379 28.375 -10.172 1 74.38 255 SER A CA 1
ATOM 1946 C C . SER A 1 255 ? 7.152 27.297 -9.125 1 74.38 255 SER A C 1
ATOM 1948 O O . SER A 1 255 ? 6.188 26.531 -9.211 1 74.38 255 SER A O 1
ATOM 1950 N N . ALA A 1 256 ? 8.055 27.469 -8.016 1 78.88 256 ALA A N 1
ATOM 1951 C CA . ALA A 1 256 ? 7.855 26.406 -7.027 1 78.88 256 ALA A CA 1
ATOM 1952 C C . ALA A 1 256 ? 6.613 26.672 -6.184 1 78.88 256 ALA A C 1
ATOM 1954 O O . ALA A 1 256 ? 5.879 25.75 -5.836 1 78.88 256 ALA A O 1
ATOM 1955 N N . ARG A 1 257 ? 6.395 28.062 -5.875 1 85.44 257 ARG A N 1
ATOM 1956 C CA . ARG A 1 257 ? 5.188 28.469 -5.152 1 85.44 257 ARG A CA 1
ATOM 1957 C C . ARG A 1 257 ? 3.936 28.125 -5.949 1 85.44 257 ARG A C 1
ATOM 1959 O O . ARG A 1 257 ? 2.98 27.562 -5.406 1 85.44 257 ARG A O 1
ATOM 1966 N N . ALA A 1 258 ? 4.066 28.391 -7.207 1 84.31 258 ALA A N 1
ATOM 1967 C CA . ALA A 1 258 ? 2.947 28.109 -8.102 1 84.31 258 ALA A CA 1
ATOM 1968 C C . ALA A 1 258 ? 2.711 26.609 -8.227 1 84.31 258 ALA A C 1
ATOM 1970 O O . ALA A 1 258 ? 1.565 26.156 -8.289 1 84.31 258 ALA A O 1
ATOM 1971 N N . THR A 1 259 ? 3.799 25.891 -8.227 1 85.88 259 THR A N 1
ATOM 1972 C CA . THR A 1 259 ? 3.705 24.438 -8.336 1 85.88 259 THR A CA 1
ATOM 1973 C C . THR A 1 259 ? 3.018 23.859 -7.109 1 85.88 259 THR A C 1
ATOM 1975 O O . THR A 1 259 ? 2.209 22.922 -7.23 1 85.88 259 THR A O 1
ATOM 1978 N N . TRP A 1 260 ? 3.393 24.375 -5.949 1 90.19 260 TRP A N 1
ATOM 1979 C CA . TRP A 1 260 ? 2.771 23.906 -4.715 1 90.19 260 TRP A CA 1
ATOM 1980 C C . TRP A 1 260 ? 1.263 24.125 -4.746 1 90.19 260 TRP A C 1
ATOM 1982 O O . TRP A 1 260 ? 0.489 23.203 -4.5 1 90.19 260 TRP A O 1
ATOM 1992 N N . VAL A 1 261 ? 0.841 25.312 -5.105 1 91.75 261 VAL A N 1
ATOM 1993 C CA . VAL A 1 261 ? -0.578 25.656 -5.152 1 91.75 261 VAL A CA 1
ATOM 1994 C C . VAL A 1 261 ? -1.271 24.812 -6.23 1 91.75 261 VAL A C 1
ATOM 1996 O O . VAL A 1 261 ? -2.365 24.297 -6.008 1 91.75 261 VAL A O 1
ATOM 1999 N N . ALA A 1 262 ? -0.634 24.641 -7.387 1 89 262 ALA A N 1
ATOM 2000 C CA . ALA A 1 262 ? -1.205 23.875 -8.492 1 89 262 ALA A CA 1
ATOM 2001 C C . ALA A 1 262 ? -1.396 22.406 -8.094 1 89 262 ALA A C 1
ATOM 2003 O O . ALA A 1 262 ? -2.395 21.781 -8.469 1 89 262 ALA A O 1
ATOM 2004 N N . THR A 1 263 ? -0.452 21.875 -7.34 1 90.44 263 THR A N 1
ATOM 2005 C CA . THR A 1 263 ? -0.518 20.484 -6.906 1 90.44 263 THR A CA 1
ATOM 2006 C C . THR A 1 263 ? -1.73 20.25 -6.012 1 90.44 263 THR A C 1
ATOM 2008 O O . THR A 1 263 ? -2.543 19.359 -6.273 1 90.44 263 THR A O 1
ATOM 2011 N N . TYR A 1 264 ? -1.913 21.094 -5.035 1 94.12 264 TYR A N 1
ATOM 2012 C CA . TYR A 1 264 ? -2.898 20.797 -4.004 1 94.12 264 TYR A CA 1
ATOM 2013 C C . TYR A 1 264 ? -4.262 21.375 -4.367 1 94.12 264 TYR A C 1
ATOM 2015 O O . TYR A 1 264 ? -5.273 21.016 -3.76 1 94.12 264 TYR A O 1
ATOM 2023 N N . SER A 1 265 ? -4.293 22.25 -5.41 1 95.12 265 SER A N 1
ATOM 2024 C CA . SER A 1 265 ? -5.574 22.703 -5.941 1 95.12 265 SER A CA 1
ATOM 2025 C C . SER A 1 265 ? -6.027 21.828 -7.109 1 95.12 265 SER A C 1
ATOM 2027 O O . SER A 1 265 ? -7.148 21.984 -7.602 1 95.12 265 SER A O 1
ATOM 2029 N N . SER A 1 266 ? -5.219 20.953 -7.598 1 94.06 266 SER A N 1
ATOM 2030 C CA . SER A 1 266 ? -5.535 20.141 -8.773 1 94.06 266 SER A CA 1
ATOM 2031 C C . SER A 1 266 ? -6.781 19.297 -8.539 1 94.06 266 SER A C 1
ATOM 2033 O O . SER A 1 266 ? -7.004 18.797 -7.434 1 94.06 266 SER A O 1
ATOM 2035 N N . PRO A 1 267 ? -7.582 19.109 -9.602 1 95.25 267 PRO A N 1
ATOM 2036 C CA . PRO A 1 267 ? -8.75 18.234 -9.469 1 95.25 267 PRO A CA 1
ATOM 2037 C C . PRO A 1 267 ? -8.391 16.844 -8.961 1 95.25 267 PRO A C 1
ATOM 2039 O O . PRO A 1 267 ? -9.133 16.266 -8.164 1 95.25 267 PRO A O 1
ATOM 2042 N N . LYS A 1 268 ? -7.262 16.344 -9.414 1 93.06 268 LYS A N 1
ATOM 2043 C CA . LYS A 1 268 ? -6.824 15.008 -9 1 93.06 268 LYS A CA 1
ATOM 2044 C C . LYS A 1 268 ? -6.602 14.945 -7.488 1 93.06 268 LYS A C 1
ATOM 2046 O O . LYS A 1 268 ? -7.086 14.031 -6.82 1 93.06 268 LYS A O 1
ATOM 2051 N N . PHE A 1 269 ? -5.891 15.914 -6.945 1 94.31 269 PHE A N 1
ATOM 2052 C CA . PHE A 1 269 ? -5.637 15.914 -5.508 1 94.31 269 PHE A CA 1
ATOM 2053 C C . PHE A 1 269 ? -6.922 16.156 -4.73 1 94.31 269 PHE A C 1
ATOM 2055 O O . PHE A 1 269 ? -7.145 15.547 -3.682 1 94.31 269 PHE A O 1
ATOM 2062 N N . GLN A 1 270 ? -7.75 17.078 -5.219 1 96.25 270 GLN A 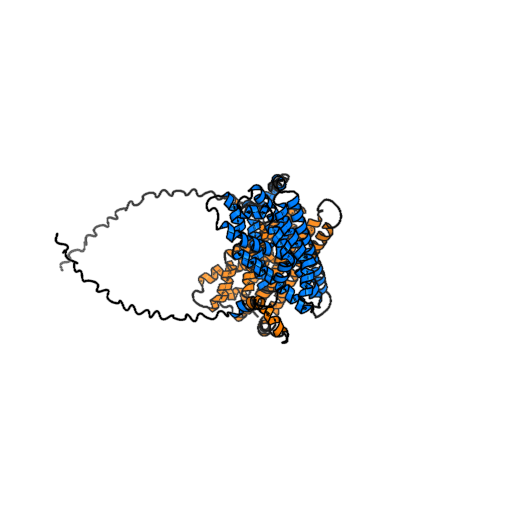N 1
ATOM 2063 C CA . GLN A 1 270 ? -9.031 17.359 -4.574 1 96.25 270 GLN A CA 1
ATOM 2064 C C . GLN A 1 270 ? -9.891 16.109 -4.477 1 96.25 270 GLN A C 1
ATOM 2066 O O . GLN A 1 270 ? -10.453 15.812 -3.422 1 96.25 270 GLN A O 1
ATOM 2071 N N . GLU A 1 271 ? -9.938 15.383 -5.543 1 95.12 271 GLU A N 1
ATOM 2072 C CA . GLU A 1 271 ? -10.703 14.141 -5.57 1 95.12 271 GLU A CA 1
ATOM 2073 C C . GLU A 1 271 ? -10.125 13.109 -4.609 1 95.12 271 GLU A C 1
ATOM 2075 O O . GLU A 1 271 ? -10.867 12.367 -3.969 1 95.12 271 GLU A O 1
ATOM 2080 N N . LEU A 1 272 ? -8.836 13.062 -4.562 1 94.06 272 LEU A N 1
ATOM 2081 C CA . LEU A 1 272 ? -8.172 12.109 -3.682 1 94.06 272 LEU A CA 1
ATOM 2082 C C . LEU A 1 272 ? -8.461 12.422 -2.219 1 94.06 272 LEU A C 1
ATOM 2084 O O . LEU A 1 272 ? -8.719 11.523 -1.422 1 94.06 272 LEU A O 1
ATOM 2088 N N . ALA A 1 273 ? -8.375 13.703 -1.836 1 96.75 273 ALA A N 1
ATOM 2089 C CA . ALA A 1 273 ? -8.703 14.117 -0.475 1 96.75 273 ALA A CA 1
ATOM 2090 C C . ALA A 1 273 ? -10.141 13.75 -0.124 1 96.75 273 ALA A C 1
ATOM 2092 O O . ALA A 1 273 ? -10.414 13.242 0.965 1 96.75 273 ALA A O 1
ATOM 2093 N N . GLU A 1 274 ? -11.016 13.938 -1.073 1 95.44 274 GLU A N 1
ATOM 2094 C CA . GLU A 1 274 ? -12.422 13.594 -0.872 1 95.44 274 GLU A CA 1
ATOM 2095 C C . GLU A 1 274 ? -12.602 12.086 -0.704 1 95.44 274 GLU A C 1
ATOM 2097 O O . GLU A 1 274 ? -13.367 11.641 0.15 1 95.44 274 GLU A O 1
ATOM 2102 N N . SER A 1 275 ? -11.945 11.359 -1.551 1 93.5 275 SER A N 1
ATOM 2103 C CA . SER A 1 275 ? -12.031 9.906 -1.471 1 93.5 275 SER A CA 1
ATOM 2104 C C . SER A 1 275 ? -11.516 9.391 -0.133 1 93.5 275 SER A C 1
ATOM 2106 O O . SER A 1 275 ? -12.039 8.414 0.41 1 93.5 275 SER A O 1
ATOM 2108 N N . PHE A 1 276 ? -10.477 10 0.388 1 96.56 276 PHE A N 1
ATOM 2109 C CA . PHE A 1 276 ? -9.922 9.57 1.667 1 96.56 276 PHE A CA 1
ATOM 2110 C C . PHE A 1 276 ? -10.867 9.906 2.811 1 96.56 276 PHE A C 1
ATOM 2112 O O . PHE A 1 276 ? -11.008 9.125 3.754 1 96.56 276 PHE A O 1
ATOM 2119 N N . GLU A 1 277 ? -11.516 11.062 2.75 1 96.75 277 GLU A N 1
ATOM 2120 C CA . GLU A 1 277 ? -12.562 11.406 3.705 1 96.75 277 GLU A CA 1
ATOM 2121 C C . GLU A 1 277 ? -13.711 10.398 3.65 1 96.75 277 GLU A C 1
ATOM 2123 O O . GLU A 1 277 ? -14.25 10.008 4.688 1 96.75 277 GLU A O 1
ATOM 2128 N N . LEU A 1 278 ? -14.023 10.023 2.477 1 93.88 278 LEU A N 1
ATOM 2129 C CA . LEU A 1 278 ? -15.094 9.047 2.303 1 93.88 278 LEU A CA 1
ATOM 2130 C C . LEU A 1 278 ? -14.703 7.707 2.916 1 93.88 278 LEU A C 1
ATOM 2132 O O . LEU A 1 278 ? -15.562 6.988 3.436 1 93.88 278 LEU A O 1
ATOM 2136 N N . LEU A 1 279 ? -13.461 7.395 2.76 1 93.88 279 LEU A N 1
ATOM 2137 C CA . LEU A 1 279 ? -12.984 6.168 3.385 1 93.88 279 LEU A CA 1
ATOM 2138 C C . LEU A 1 279 ? -13.172 6.223 4.898 1 93.88 279 LEU A C 1
ATOM 2140 O O . LEU A 1 279 ? -13.602 5.242 5.512 1 93.88 279 LEU A O 1
ATOM 2144 N N . LEU A 1 280 ? -12.805 7.348 5.535 1 96.81 280 LEU A N 1
ATOM 2145 C CA . LEU A 1 280 ? -13.047 7.551 6.961 1 96.81 280 LEU A CA 1
ATOM 2146 C C . LEU A 1 280 ? -14.531 7.402 7.289 1 96.81 280 LEU A C 1
ATOM 2148 O O . LEU A 1 280 ? -14.891 6.75 8.273 1 96.81 280 LEU A O 1
ATOM 2152 N N . ASP A 1 281 ? -15.359 7.969 6.492 1 95 281 ASP A N 1
ATOM 2153 C CA . ASP A 1 281 ? -16.797 7.891 6.699 1 95 281 ASP A CA 1
ATOM 2154 C C . ASP A 1 281 ? -17.297 6.449 6.605 1 95 281 ASP A C 1
ATOM 2156 O O . ASP A 1 281 ? -18.125 6.016 7.406 1 95 281 ASP A O 1
ATOM 2160 N N . LEU A 1 282 ? -16.766 5.73 5.617 1 90.69 282 LEU A N 1
ATOM 2161 C CA . LEU A 1 282 ? -17.141 4.328 5.445 1 90.69 282 LEU A CA 1
ATOM 2162 C C . LEU A 1 282 ? -16.766 3.512 6.68 1 90.69 282 LEU A C 1
ATOM 2164 O O . LEU A 1 282 ? -17.578 2.748 7.191 1 90.69 282 LEU A O 1
ATOM 2168 N N . TYR A 1 283 ? -15.57 3.693 7.145 1 93 283 TYR A N 1
ATOM 2169 C CA . TYR A 1 283 ? -15.109 2.945 8.312 1 93 283 TYR A CA 1
ATOM 2170 C C . TYR A 1 283 ? -15.914 3.322 9.547 1 93 283 TYR A C 1
ATOM 2172 O O . TYR A 1 283 ? -16.219 2.467 10.383 1 93 283 TYR A O 1
ATOM 2180 N N . ALA A 1 284 ? -16.219 4.625 9.688 1 94.5 284 ALA A N 1
ATOM 2181 C CA . ALA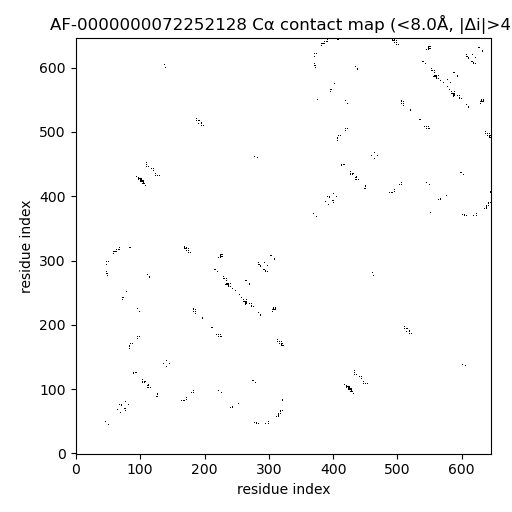 A 1 284 ? -17.031 5.082 10.82 1 94.5 284 ALA A CA 1
ATOM 2182 C C . ALA A 1 284 ? -18.422 4.445 10.797 1 94.5 284 ALA A C 1
ATOM 2184 O O . ALA A 1 284 ? -18.922 3.994 11.828 1 94.5 284 ALA A O 1
ATOM 2185 N N . GLU A 1 285 ? -18.984 4.406 9.656 1 90.62 285 GLU A N 1
ATOM 2186 C CA . GLU A 1 285 ? -20.297 3.801 9.508 1 90.62 285 GLU A CA 1
ATOM 2187 C C . GLU A 1 285 ? -20.266 2.314 9.852 1 90.62 285 GLU A C 1
ATOM 2189 O O . GLU A 1 285 ? -21.156 1.81 10.539 1 90.62 285 GLU A O 1
ATOM 2194 N N . GLN A 1 286 ? -19.281 1.637 9.312 1 85.75 286 GLN A N 1
ATOM 2195 C CA . GLN A 1 286 ? -19.141 0.211 9.594 1 85.75 286 GLN A CA 1
ATOM 2196 C C . GLN A 1 286 ? -18.984 -0.045 11.086 1 85.75 286 GLN A C 1
ATOM 2198 O O . GLN A 1 286 ? -19.562 -0.987 11.625 1 85.75 286 GLN A O 1
ATOM 2203 N N . TRP A 1 287 ? -18.219 0.792 11.711 1 90.75 287 TRP A N 1
ATOM 2204 C CA . TRP A 1 287 ? -18 0.648 13.148 1 90.75 287 TRP A CA 1
ATOM 2205 C C . TRP A 1 287 ? -19.297 0.879 13.93 1 90.75 287 TRP A C 1
ATOM 2207 O O . TRP A 1 287 ? -19.656 0.074 14.789 1 90.75 287 TRP A O 1
ATOM 2217 N N . CYS A 1 288 ? -19.922 1.966 13.625 1 90.5 288 CYS A N 1
ATOM 2218 C CA . CYS A 1 288 ? -21.156 2.287 14.32 1 90.5 288 CYS A CA 1
ATOM 2219 C C . CYS A 1 288 ? -22.203 1.186 14.125 1 90.5 288 CYS A C 1
ATOM 2221 O O . CYS A 1 288 ? -22.891 0.802 15.078 1 90.5 288 CYS A O 1
ATOM 2223 N N . SER A 1 289 ? -22.281 0.62 12.922 1 84.75 289 SER A N 1
ATOM 2224 C CA . SER A 1 289 ? -23.219 -0.45 12.625 1 84.75 289 SER A CA 1
ATOM 2225 C C . SER A 1 289 ? -22.891 -1.719 13.398 1 84.75 289 SER A C 1
ATOM 2227 O O . SER A 1 289 ? -23.781 -2.402 13.906 1 84.75 289 SER A O 1
ATOM 2229 N N . ALA A 1 290 ? -21.641 -1.974 13.578 1 84.38 290 ALA A N 1
ATOM 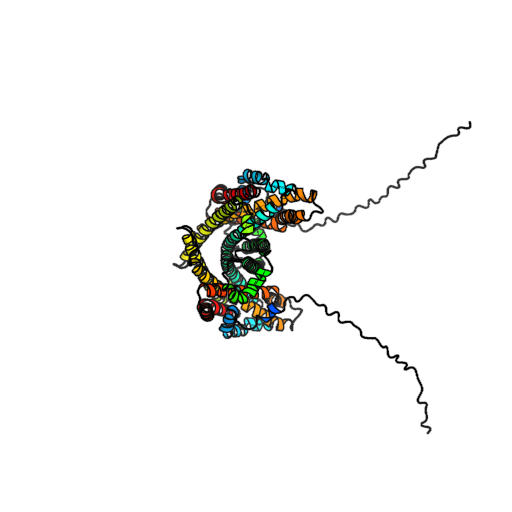2230 C CA . ALA A 1 290 ? -21.203 -3.211 14.211 1 84.38 290 ALA A CA 1
ATOM 2231 C C . ALA A 1 290 ? -21.297 -3.111 15.734 1 84.38 290 ALA A C 1
ATOM 2233 O O . ALA A 1 290 ? -21.469 -4.121 16.422 1 84.38 290 ALA A O 1
ATOM 2234 N N . THR A 1 291 ? -21.141 -1.965 16.328 1 89.75 291 THR A N 1
ATOM 2235 C CA . THR A 1 291 ? -21.016 -1.84 17.781 1 89.75 291 THR A CA 1
ATOM 2236 C C . THR A 1 291 ? -22.219 -1.124 18.359 1 89.75 291 THR A C 1
ATOM 2238 O O . THR A 1 291 ? -22.359 -1.015 19.594 1 89.75 291 THR A O 1
ATOM 2241 N N . SER A 1 292 ? -23.062 -0.551 17.594 1 89.38 292 SER A N 1
ATOM 2242 C CA . SER A 1 292 ? -24.219 0.24 18.016 1 89.38 292 SER A CA 1
ATOM 2243 C C . SER A 1 292 ? -23.797 1.532 18.688 1 89.38 292 SER A C 1
ATOM 2245 O O . SER A 1 292 ? -24.578 2.168 19.391 1 89.38 292 SER A O 1
ATOM 2247 N N . GLU A 1 293 ? -22.531 1.895 18.625 1 91.5 293 GLU A N 1
ATOM 2248 C CA . GLU A 1 293 ? -22.078 3.203 19.078 1 91.5 293 GLU A CA 1
ATOM 2249 C C . GLU A 1 293 ? -22.641 4.32 18.203 1 91.5 293 GLU A C 1
ATOM 2251 O O . GLU A 1 293 ? -22.688 4.188 16.984 1 91.5 293 GLU A O 1
ATOM 2256 N N . THR A 1 294 ? -23.047 5.438 18.859 1 93.75 294 THR A N 1
ATOM 2257 C CA . THR A 1 294 ? -23.562 6.562 18.078 1 93.75 294 THR A CA 1
ATOM 2258 C C . THR A 1 294 ? -22.422 7.258 17.328 1 93.75 294 THR A C 1
ATOM 2260 O O . THR A 1 294 ? -21.281 7.289 17.812 1 93.75 294 THR A O 1
ATOM 2263 N N . LEU A 1 295 ? -22.766 7.809 16.219 1 94 295 LEU A N 1
ATOM 2264 C CA . LEU A 1 295 ? -21.781 8.547 15.43 1 94 295 LEU A CA 1
ATOM 2265 C C . LEU A 1 295 ? -21.203 9.703 16.234 1 94 295 LEU A C 1
ATOM 2267 O O . LEU A 1 295 ? -20.016 9.992 16.141 1 94 295 LEU A O 1
ATOM 2271 N N . GLU A 1 296 ? -22.031 10.336 17 1 94.38 296 GLU A N 1
ATOM 2272 C CA . GLU A 1 296 ? -21.594 11.477 17.797 1 94.38 296 GLU A CA 1
ATOM 2273 C C . GLU A 1 296 ? -20.5 11.07 18.781 1 94.38 296 GLU A C 1
ATOM 2275 O O . GLU A 1 296 ? -19.5 11.766 18.922 1 94.38 296 GLU A O 1
ATOM 2280 N N . ARG A 1 297 ? -20.75 10.023 19.453 1 96.31 297 ARG A N 1
ATOM 2281 C CA . ARG A 1 297 ? -19.781 9.539 20.422 1 96.31 297 ARG A CA 1
ATOM 2282 C C . ARG A 1 297 ? -18.484 9.125 19.734 1 96.31 297 ARG A C 1
ATOM 2284 O O . ARG A 1 297 ? -17.391 9.43 20.219 1 96.31 297 ARG A O 1
ATOM 2291 N N . LEU A 1 298 ? -18.609 8.469 18.625 1 96 298 LEU A N 1
ATOM 2292 C CA . LEU A 1 298 ? -17.453 8.047 17.859 1 96 298 LEU A CA 1
ATOM 2293 C C . LEU A 1 298 ? -16.641 9.25 17.406 1 96 298 LEU A C 1
ATOM 2295 O O . LEU A 1 298 ? -15.414 9.281 17.562 1 96 298 LEU A O 1
ATOM 2299 N N . VAL A 1 299 ? -17.297 10.234 16.859 1 97.12 299 VAL A N 1
ATOM 2300 C CA . VAL A 1 299 ? -16.641 11.422 16.328 1 97.12 299 VAL A CA 1
ATOM 2301 C C . VAL A 1 299 ? -15.914 12.156 17.438 1 97.12 299 VAL A C 1
ATOM 2303 O O . VAL A 1 299 ? -14.797 12.641 17.25 1 97.12 299 VAL A O 1
ATOM 2306 N N . GLN A 1 300 ? -16.562 12.227 18.578 1 97.81 300 GLN A N 1
ATOM 2307 C CA . GLN A 1 300 ? -15.922 12.867 19.719 1 97.81 300 GLN A CA 1
ATOM 2308 C C . GLN A 1 300 ? -14.617 12.164 20.078 1 97.81 300 GLN A C 1
ATOM 2310 O O . GLN A 1 300 ? -13.594 12.812 20.297 1 97.81 300 GLN A O 1
ATOM 2315 N N . GLN A 1 301 ? -14.617 10.906 20.109 1 97.75 301 GLN A N 1
ATOM 2316 C CA . GLN A 1 301 ? -13.438 10.125 20.453 1 97.75 301 GLN A CA 1
ATOM 2317 C C . GLN A 1 301 ? -12.359 10.258 19.375 1 97.75 301 GLN A C 1
ATOM 2319 O O . GLN A 1 301 ? -11.188 10.469 19.688 1 97.75 301 GLN A O 1
ATOM 2324 N N . LEU A 1 302 ? -12.742 10.117 18.109 1 98.31 302 LEU A N 1
ATOM 2325 C CA . LEU A 1 302 ? -11.797 10.242 17 1 98.31 302 LEU A CA 1
ATOM 2326 C C . LEU A 1 302 ? -11.141 11.625 17 1 98.31 302 LEU A C 1
ATOM 2328 O O . LEU A 1 302 ? -9.945 11.75 16.719 1 98.31 302 LEU A O 1
ATOM 2332 N N . ASN A 1 303 ? -11.977 12.625 17.281 1 98.62 303 ASN A N 1
ATOM 2333 C CA . ASN A 1 303 ? -11.461 13.984 17.312 1 98.62 303 ASN A CA 1
ATOM 2334 C C . ASN A 1 303 ? -10.414 14.164 18.422 1 98.62 303 ASN A C 1
ATOM 2336 O O . ASN A 1 303 ? -9.32 14.672 18.156 1 98.62 303 ASN A O 1
ATOM 2340 N N . GLU A 1 304 ? -10.711 13.68 19.578 1 98.38 304 GLU A N 1
ATOM 2341 C CA . GLU A 1 304 ? -9.859 13.891 20.734 1 98.38 304 GLU A CA 1
ATOM 2342 C C . GLU A 1 304 ? -8.555 13.109 20.625 1 98.38 304 GLU A C 1
ATOM 2344 O O . GLU A 1 304 ? -7.484 13.617 20.969 1 98.38 304 GLU A O 1
ATOM 2349 N N . ILE A 1 305 ? -8.617 11.977 20.062 1 98.12 305 ILE A N 1
ATOM 2350 C CA . ILE A 1 305 ? -7.488 11.055 20.156 1 98.12 305 ILE A CA 1
ATOM 2351 C C . ILE A 1 305 ? -6.629 11.164 18.891 1 98.12 305 ILE A C 1
ATOM 2353 O O . ILE A 1 305 ? -5.418 10.938 18.938 1 98.12 305 ILE A O 1
ATOM 2357 N N . ALA A 1 306 ? -7.223 11.562 17.766 1 98.69 306 ALA A N 1
ATOM 2358 C CA . ALA A 1 306 ? -6.504 11.398 16.516 1 98.69 306 ALA A CA 1
ATOM 2359 C C . ALA A 1 306 ? -6.621 12.648 15.648 1 98.69 306 ALA A C 1
ATOM 2361 O O . ALA A 1 306 ? -5.617 13.297 15.336 1 98.69 306 ALA A O 1
ATOM 2362 N N . TYR A 1 307 ? -7.812 13.109 15.312 1 98.88 307 TYR A N 1
ATOM 2363 C CA . TYR A 1 307 ? -8.031 14.133 14.297 1 98.88 307 TYR A CA 1
ATOM 2364 C C . TYR A 1 307 ? -7.547 15.5 14.781 1 98.88 307 TYR A C 1
ATOM 2366 O O . TYR A 1 307 ? -6.801 16.188 14.086 1 98.88 307 TYR A O 1
ATOM 2374 N N . ALA A 1 308 ? -7.93 15.891 16 1 98.88 308 ALA A N 1
ATOM 2375 C CA . ALA A 1 308 ? -7.574 17.203 16.516 1 98.88 308 ALA A CA 1
ATOM 2376 C C . ALA A 1 308 ? -6.066 17.328 16.719 1 98.88 308 ALA A C 1
ATOM 2378 O O . ALA A 1 308 ? -5.453 18.312 16.312 1 98.88 308 ALA A O 1
ATOM 2379 N N . PRO A 1 309 ? -5.449 16.328 17.391 1 98.81 309 PRO A N 1
ATOM 2380 C CA . PRO A 1 309 ? -3.99 16.406 17.5 1 98.81 309 PRO A CA 1
ATOM 2381 C C . PRO A 1 309 ? -3.301 16.484 16.141 1 98.81 309 PRO A C 1
ATOM 2383 O O . PRO A 1 309 ? -2.332 17.234 15.977 1 98.81 309 PRO A O 1
ATOM 2386 N N . ALA A 1 310 ? -3.738 15.727 15.156 1 98.81 310 ALA A N 1
ATOM 2387 C CA . ALA A 1 310 ? -3.158 15.758 13.812 1 98.81 310 ALA A CA 1
ATOM 2388 C C . ALA A 1 310 ? -3.311 17.141 13.18 1 98.81 310 ALA A C 1
ATOM 2390 O O . ALA A 1 310 ? -2.361 17.672 12.602 1 98.81 310 ALA A O 1
ATOM 2391 N N . MET A 1 311 ? -4.52 17.719 13.305 1 98.75 311 MET A N 1
ATOM 2392 C CA . MET A 1 311 ? -4.781 19.047 12.758 1 98.75 311 MET A CA 1
ATOM 2393 C C . MET A 1 311 ? -3.898 20.094 13.43 1 98.75 311 MET A C 1
ATOM 2395 O O . MET A 1 311 ? -3.41 21.016 12.773 1 98.75 311 MET A O 1
ATOM 2399 N N . GLN A 1 312 ? -3.682 19.891 14.711 1 98.69 312 GLN A N 1
ATOM 2400 C CA . GLN A 1 312 ? -2.811 20.812 15.445 1 98.69 312 GLN A CA 1
ATOM 2401 C C . GLN A 1 312 ? -1.374 20.719 14.938 1 98.69 312 GLN A C 1
ATOM 2403 O O . GLN A 1 312 ? -0.697 21.75 14.805 1 98.69 312 GLN A O 1
ATOM 2408 N N . PHE A 1 313 ? -0.899 19.516 14.719 1 98.44 313 PHE A N 1
ATOM 2409 C CA . PHE A 1 313 ? 0.441 19.359 14.164 1 98.44 313 PHE A CA 1
ATOM 2410 C C . PHE A 1 313 ? 0.539 20.016 12.797 1 98.44 313 PHE A C 1
ATOM 2412 O O . PHE A 1 313 ? 1.535 20.672 12.484 1 98.44 313 PHE A O 1
ATOM 2419 N N . GLU A 1 314 ? -0.513 19.875 11.961 1 98.12 314 GLU A N 1
ATOM 2420 C CA . GLU A 1 314 ? -0.51 20.5 10.641 1 98.12 314 GLU A CA 1
ATOM 2421 C C . GLU A 1 314 ? -0.401 22.016 10.742 1 98.12 314 GLU A C 1
ATOM 2423 O O . GLU A 1 314 ? 0.387 22.641 10.023 1 98.12 314 GLU A O 1
ATOM 2428 N N . MET A 1 315 ? -1.184 22.562 11.641 1 98.12 315 MET A N 1
ATOM 2429 C CA . MET A 1 315 ? -1.131 24 11.859 1 98.12 315 MET A CA 1
ATOM 2430 C C . MET A 1 315 ? 0.255 24.422 12.328 1 98.12 315 MET A C 1
ATOM 2432 O O . MET A 1 315 ? 0.802 25.422 11.844 1 98.12 315 MET A O 1
ATOM 2436 N N . GLN A 1 316 ? 0.827 23.656 13.195 1 97.75 316 GLN A N 1
ATOM 2437 C CA . GLN A 1 316 ? 2.133 23.984 13.75 1 97.75 316 GLN A CA 1
ATOM 2438 C C . GLN A 1 316 ? 3.229 23.875 12.695 1 97.75 316 GLN A C 1
ATOM 2440 O O . GLN A 1 316 ? 4.219 24.609 12.742 1 97.75 316 GLN A O 1
ATOM 2445 N N . LEU A 1 317 ? 3.092 22.922 11.758 1 97 317 LEU A N 1
ATOM 2446 C CA . LEU A 1 317 ? 4.051 22.828 10.656 1 97 317 LEU A CA 1
ATOM 2447 C C . LEU A 1 317 ? 4.113 24.141 9.875 1 97 317 LEU A C 1
ATOM 2449 O O . LEU A 1 317 ? 5.203 24.641 9.594 1 97 317 LEU A O 1
ATOM 2453 N N . PHE A 1 318 ? 2.947 24.703 9.609 1 96.75 318 PHE A N 1
ATOM 2454 C CA . PHE A 1 318 ? 2.924 25.969 8.906 1 96.75 318 PHE A CA 1
ATOM 2455 C C . PHE A 1 318 ? 3.451 27.094 9.797 1 96.75 318 PHE A C 1
ATOM 2457 O O . PHE A 1 318 ? 4.168 27.984 9.328 1 96.75 318 PHE A O 1
ATOM 2464 N N . ALA A 1 319 ? 3.146 27.062 11.094 1 95.94 319 ALA A N 1
ATOM 2465 C CA . ALA A 1 319 ? 3.529 28.109 12.031 1 95.94 319 ALA A CA 1
ATOM 2466 C C . ALA A 1 319 ? 5.043 28.156 12.211 1 95.94 319 ALA A C 1
ATOM 2468 O O . ALA A 1 319 ? 5.621 29.234 12.367 1 95.94 319 ALA A O 1
ATOM 2469 N N . GLU A 1 320 ? 5.652 26.969 12.125 1 94.56 320 GLU A N 1
ATOM 2470 C CA . GLU A 1 320 ? 7.086 26.891 12.398 1 94.56 320 GLU A CA 1
ATOM 2471 C C . GLU A 1 320 ? 7.898 27 11.109 1 94.56 320 GLU A C 1
ATOM 2473 O O . GLU A 1 320 ? 9.133 26.984 11.141 1 94.56 320 GLU A O 1
ATOM 2478 N N . ALA A 1 321 ? 7.246 27.109 9.984 1 92.5 321 ALA A N 1
ATOM 2479 C CA . ALA A 1 321 ? 7.93 27.078 8.695 1 92.5 321 ALA A CA 1
ATOM 2480 C C . ALA A 1 321 ? 8.562 28.422 8.359 1 92.5 321 ALA A C 1
ATOM 2482 O O . ALA A 1 321 ? 9.367 28.531 7.438 1 92.5 321 ALA A O 1
ATOM 2483 N N . CYS A 1 322 ? 8.156 29.516 9.062 1 83.31 322 CYS A N 1
ATOM 2484 C CA . CYS A 1 322 ? 8.797 30.828 8.906 1 83.31 322 CYS A CA 1
ATOM 2485 C C . CYS A 1 322 ? 9.438 31.281 10.211 1 83.31 322 CYS A C 1
ATOM 2487 O O . CYS A 1 322 ? 8.734 31.531 11.195 1 83.31 322 CYS A O 1
ATOM 2489 N N . PRO A 1 323 ? 10.898 31.062 10.344 1 66.44 323 PRO A N 1
ATOM 2490 C CA . PRO A 1 323 ? 11.531 31.578 11.555 1 66.44 323 PRO A CA 1
ATOM 2491 C C . PRO A 1 323 ? 11.414 33.094 11.68 1 66.44 323 PRO A C 1
ATOM 2493 O O . PRO A 1 323 ? 11.305 33.781 10.664 1 66.44 323 PRO A O 1
ATOM 2496 N N . MET B 1 1 ? 5.836 -18.375 -101.562 1 20.61 1 MET B N 1
ATOM 2497 C CA . MET B 1 1 ? 7.035 -19 -101 1 20.61 1 MET B CA 1
ATOM 2498 C C . MET B 1 1 ? 7.777 -18.031 -100.125 1 20.61 1 MET B C 1
ATOM 2500 O O . MET B 1 1 ? 8.648 -18.438 -99.312 1 20.61 1 MET B O 1
ATOM 2504 N N . GLN B 1 2 ? 7.688 -16.859 -100.625 1 21.17 2 GLN B N 1
ATOM 2505 C CA . GLN B 1 2 ? 8.734 -15.906 -100.312 1 21.17 2 GLN B CA 1
ATOM 2506 C C . GLN B 1 2 ? 8.773 -15.641 -98.75 1 21.17 2 GLN B C 1
ATOM 2508 O O . GLN B 1 2 ? 7.766 -15.266 -98.188 1 21.17 2 GLN B O 1
ATOM 2513 N N . ARG B 1 3 ? 9.766 -16.078 -98.062 1 20.16 3 ARG B N 1
ATOM 2514 C CA . ARG B 1 3 ? 10.289 -16.547 -96.812 1 20.16 3 ARG B CA 1
ATOM 2515 C C . ARG B 1 3 ? 10.648 -15.383 -95.875 1 20.16 3 ARG B C 1
ATOM 2517 O O . ARG B 1 3 ? 11.07 -15.578 -94.75 1 20.16 3 ARG B O 1
ATOM 2524 N N . VAL B 1 4 ? 10.688 -14.203 -96.562 1 22.41 4 VAL B N 1
ATOM 2525 C CA . VAL B 1 4 ? 11.773 -13.344 -96.125 1 22.41 4 VAL B CA 1
ATOM 2526 C C . VAL B 1 4 ? 11.594 -13.047 -94.625 1 22.41 4 VAL B C 1
ATOM 2528 O O . VAL B 1 4 ? 10.461 -13 -94.125 1 22.41 4 VAL B O 1
ATOM 2531 N N . SER B 1 5 ? 12.672 -12.906 -93.875 1 21.5 5 SER B N 1
ATOM 2532 C CA . SER B 1 5 ? 13.453 -12.992 -92.688 1 21.5 5 SER B CA 1
ATOM 2533 C C . SER B 1 5 ? 13.062 -11.891 -91.688 1 21.5 5 SER B C 1
ATOM 2535 O O . SER B 1 5 ? 12.586 -10.828 -92.062 1 21.5 5 SER B O 1
ATOM 2537 N N . ASN B 1 6 ? 13.062 -12.156 -90.312 1 20.88 6 ASN B N 1
ATOM 2538 C CA . ASN B 1 6 ? 12.578 -12.07 -88.938 1 20.88 6 ASN B CA 1
ATOM 2539 C C . ASN B 1 6 ? 13.156 -10.859 -88.25 1 20.88 6 ASN B C 1
ATOM 2541 O O . ASN B 1 6 ? 12.875 -10.648 -87.062 1 20.88 6 ASN B O 1
ATOM 2545 N N . VAL B 1 7 ? 14.172 -10.25 -88.875 1 24.59 7 VAL B N 1
ATOM 2546 C CA . VAL B 1 7 ? 15.219 -9.859 -87.938 1 24.59 7 VAL B CA 1
ATOM 2547 C C . VAL B 1 7 ? 14.773 -8.641 -87.188 1 24.59 7 VAL B C 1
ATOM 2549 O O . VAL B 1 7 ? 14.641 -7.543 -87.688 1 24.59 7 VAL B O 1
ATOM 2552 N N . THR B 1 8 ? 13.68 -8.711 -86.625 1 23.86 8 THR B N 1
ATOM 2553 C CA . THR B 1 8 ? 13.008 -7.652 -85.875 1 23.86 8 THR B CA 1
ATOM 2554 C C . THR B 1 8 ? 13.969 -6.992 -84.875 1 23.86 8 THR B C 1
ATOM 2556 O O . THR B 1 8 ? 14.602 -7.676 -84.062 1 23.86 8 THR B O 1
ATOM 2559 N N . SER B 1 9 ? 14.648 -5.961 -85.375 1 21.91 9 SER B N 1
ATOM 2560 C CA . SER B 1 9 ? 15.719 -5.086 -84.875 1 21.91 9 SER B CA 1
ATOM 2561 C C . SER B 1 9 ? 15.469 -4.66 -83.438 1 21.91 9 SER B C 1
ATOM 2563 O O . SER B 1 9 ? 14.438 -4.047 -83.125 1 21.91 9 SER B O 1
ATOM 2565 N N . HIS B 1 10 ? 15.906 -5.465 -82.5 1 22.92 10 HIS B N 1
ATOM 2566 C CA . HIS B 1 10 ? 15.859 -5.57 -81 1 22.92 10 HIS B CA 1
ATOM 2567 C C . HIS B 1 10 ? 16.453 -4.332 -80.375 1 22.92 10 HIS B C 1
ATOM 2569 O O . HIS B 1 10 ? 17.672 -4.238 -80.188 1 22.92 10 HIS B O 1
ATOM 2575 N N . GLU B 1 11 ? 16.188 -3.219 -81 1 22.12 11 GLU B N 1
ATOM 2576 C CA . GLU B 1 11 ? 16.969 -2.066 -80.562 1 22.12 11 GLU B CA 1
ATOM 2577 C C . GLU B 1 11 ? 17.031 -1.993 -79.062 1 22.12 11 GLU B C 1
ATOM 2579 O O . GLU B 1 11 ? 16.016 -2.109 -78.375 1 22.12 11 GLU B O 1
ATOM 2584 N N . GLN B 1 12 ? 18.203 -2.168 -78.562 1 20.89 12 GLN B N 1
ATOM 2585 C CA . GLN B 1 12 ? 18.891 -2.324 -77.312 1 20.89 12 GLN B CA 1
ATOM 2586 C C . GLN B 1 12 ? 18.562 -1.177 -76.312 1 20.89 12 GLN B C 1
ATOM 2588 O O . GLN B 1 12 ? 18.391 -0.035 -76.75 1 20.89 12 GLN B O 1
ATOM 2593 N N . LYS B 1 13 ? 18.188 -1.54 -75.125 1 22.62 13 LYS B N 1
ATOM 2594 C CA . LYS B 1 13 ? 17.578 -1.139 -73.875 1 22.62 13 LYS B CA 1
ATOM 2595 C C . LYS B 1 13 ? 18.438 -0.108 -73.125 1 22.62 13 LYS B C 1
ATOM 2597 O O . LYS B 1 13 ? 19.516 -0.437 -72.625 1 22.62 13 LYS B O 1
ATOM 2602 N N . PRO B 1 14 ? 18.766 1.011 -73.75 1 21.62 14 PRO B N 1
ATOM 2603 C CA . PRO B 1 14 ? 19.875 1.727 -73.125 1 21.62 14 PRO B CA 1
ATOM 2604 C C . PRO B 1 14 ? 19.625 1.994 -71.625 1 21.62 14 PRO B C 1
ATOM 2606 O O . PRO B 1 14 ? 18.594 2.566 -71.25 1 21.62 14 PRO B O 1
ATOM 2609 N N . SER B 1 15 ? 19.938 1.123 -70.812 1 21.25 15 SER B N 1
ATOM 2610 C CA . SER B 1 15 ? 19.734 1.08 -69.375 1 21.25 15 SER B CA 1
ATOM 2611 C C . SER B 1 15 ? 20.391 2.273 -68.688 1 21.25 15 SER B C 1
ATOM 2613 O O . SER B 1 15 ? 21.609 2.367 -68.625 1 21.25 15 SER B O 1
ATOM 2615 N N . LYS B 1 16 ? 20.062 3.426 -69.188 1 22.73 16 LYS B N 1
ATOM 2616 C CA . LYS B 1 16 ? 20.75 4.602 -68.688 1 22.73 16 LYS B CA 1
ATOM 2617 C C . LYS B 1 16 ? 21 4.453 -67.188 1 22.73 16 LYS B C 1
ATOM 2619 O O . LYS B 1 16 ? 20.078 4.117 -66.438 1 22.73 16 LYS B O 1
ATOM 2624 N N . PRO B 1 17 ? 22.25 4.32 -66.75 1 21.88 17 PRO B N 1
ATOM 2625 C CA . PRO B 1 17 ? 22.75 3.979 -65.375 1 21.88 17 PRO B CA 1
ATOM 2626 C C . PRO B 1 17 ? 22.375 5.027 -64.375 1 21.88 17 PRO B C 1
ATOM 2628 O O . PRO B 1 17 ? 22.734 6.199 -64.5 1 21.88 17 PRO B O 1
ATOM 2631 N N . LEU B 1 18 ? 21.156 5.223 -64.125 1 23.45 18 LEU B N 1
ATOM 2632 C CA . LEU B 1 18 ? 20.734 6.332 -63.281 1 23.45 18 LEU B CA 1
ATOM 2633 C C . LEU B 1 18 ? 21.656 6.48 -62.062 1 23.45 18 LEU B C 1
ATOM 2635 O O . LEU B 1 18 ? 21.875 5.523 -61.312 1 23.45 18 LEU B O 1
ATOM 2639 N N . LEU B 1 19 ? 22.594 7.312 -62.188 1 22.19 19 LEU B N 1
ATOM 2640 C CA . LEU B 1 19 ? 23.703 7.734 -61.312 1 22.19 19 LEU B CA 1
ATOM 2641 C C . LEU B 1 19 ? 23.203 8.07 -59.906 1 22.19 19 LEU B C 1
ATOM 2643 O O . LEU B 1 19 ? 23.906 8.719 -59.156 1 22.19 19 LEU B O 1
ATOM 2647 N N . LEU B 1 20 ? 22.016 7.73 -59.656 1 22.28 20 LEU B N 1
ATOM 2648 C CA . LEU B 1 20 ? 21.469 8.422 -58.469 1 22.28 20 LEU B CA 1
ATOM 2649 C C . LEU B 1 20 ? 22.391 8.273 -57.281 1 22.28 20 LEU B C 1
ATOM 2651 O O . LEU B 1 20 ? 21.922 8.32 -56.125 1 22.28 20 LEU B O 1
ATOM 2655 N N . SER B 1 21 ? 23.562 7.91 -57.5 1 19.83 21 SER B N 1
ATOM 2656 C CA . SER B 1 21 ? 24.172 7.352 -56.281 1 19.83 21 SER B CA 1
ATOM 2657 C C . SER B 1 21 ? 24.234 8.391 -55.188 1 19.83 21 SER B C 1
ATOM 2659 O O . SER B 1 21 ? 24.891 8.164 -54.156 1 19.83 21 SER B O 1
ATOM 2661 N N . LYS B 1 22 ? 23.922 9.594 -55.469 1 22.81 22 LYS B N 1
ATOM 2662 C CA . LYS B 1 22 ? 24.594 10.492 -54.531 1 22.81 22 LYS B CA 1
ATOM 2663 C C . LYS B 1 22 ? 24.5 9.961 -53.094 1 22.81 22 LYS B C 1
ATOM 2665 O O . LYS B 1 22 ? 23.5 9.344 -52.719 1 22.81 22 LYS B O 1
ATOM 2670 N N . GLY B 1 23 ? 25.656 9.844 -52.344 1 20.39 23 GLY B N 1
ATOM 2671 C CA . GLY B 1 23 ? 26.25 9.398 -51.094 1 20.39 23 GLY B CA 1
ATOM 2672 C C . GLY B 1 23 ? 25.578 9.992 -49.875 1 20.39 23 GLY B C 1
ATOM 2673 O O . GLY B 1 23 ? 25.641 11.203 -49.656 1 20.39 23 GLY B O 1
ATOM 2674 N N . LEU B 1 24 ? 24.375 9.742 -49.688 1 22.98 24 LEU B N 1
ATOM 2675 C CA . LEU B 1 24 ? 23.625 10.234 -48.531 1 22.98 24 LEU B CA 1
ATOM 2676 C C . LEU B 1 24 ? 24.453 10.125 -47.25 1 22.98 24 LEU B C 1
ATOM 2678 O O . LEU B 1 24 ? 24.859 9.031 -46.875 1 22.98 24 LEU B O 1
ATOM 2682 N N . VAL B 1 25 ? 25.234 11.055 -47 1 23.5 25 VAL B N 1
ATOM 2683 C CA . VAL B 1 25 ? 26.078 11.336 -45.844 1 23.5 25 VAL B CA 1
ATOM 2684 C C . VAL B 1 25 ? 25.281 11.094 -44.562 1 23.5 25 VAL B C 1
ATOM 2686 O O . VAL B 1 25 ? 24.266 11.75 -44.312 1 23.5 25 VAL B O 1
ATOM 2689 N N . GLY B 1 26 ? 25.156 9.906 -44.25 1 20.47 26 GLY B N 1
ATOM 2690 C CA . GLY B 1 26 ? 24.484 9.43 -43.031 1 20.47 26 GLY B CA 1
ATOM 2691 C C . GLY B 1 26 ? 24.859 10.234 -41.812 1 20.47 26 GLY B C 1
ATOM 2692 O O . GLY B 1 26 ? 26.031 10.25 -41.406 1 20.47 26 GLY B O 1
ATOM 2693 N N . ALA B 1 27 ? 24.516 11.438 -41.75 1 22.45 27 ALA B N 1
ATOM 2694 C CA . ALA B 1 27 ? 24.75 12.18 -40.531 1 22.45 27 ALA B CA 1
ATOM 2695 C C . ALA B 1 27 ? 24.547 11.289 -39.312 1 22.45 27 ALA B C 1
ATOM 2697 O O . ALA B 1 27 ? 23.484 10.68 -39.125 1 22.45 27 ALA B O 1
ATOM 2698 N N . SER B 1 28 ? 25.562 10.688 -38.969 1 22.06 28 SER B N 1
ATOM 2699 C CA . SER B 1 28 ? 25.781 9.828 -37.812 1 22.06 28 SER B CA 1
ATOM 2700 C C . SER B 1 28 ? 25.188 10.438 -36.562 1 22.06 28 SER B C 1
ATOM 2702 O O . SER B 1 28 ? 25.594 11.523 -36.125 1 22.06 28 SER B O 1
ATOM 2704 N N . ARG B 1 29 ? 23.922 10.578 -36.594 1 22.94 29 ARG B N 1
ATOM 2705 C CA . ARG B 1 29 ? 23.297 11.141 -35.406 1 22.94 29 ARG B CA 1
ATOM 2706 C C . ARG B 1 29 ? 24 10.672 -34.125 1 22.94 29 ARG B C 1
ATOM 2708 O O . ARG B 1 29 ? 24.047 9.477 -33.844 1 22.94 29 ARG B O 1
ATOM 2715 N N . THR B 1 30 ? 25.062 11.242 -33.844 1 25.05 30 THR B N 1
ATOM 2716 C CA . THR B 1 30 ? 25.891 11.125 -32.656 1 25.05 30 THR B CA 1
ATOM 2717 C C . THR B 1 30 ? 25.016 11.07 -31.391 1 25.05 30 THR B C 1
ATOM 2719 O O . THR B 1 30 ? 24.594 12.109 -30.875 1 25.05 30 THR B O 1
ATOM 2722 N N . GLY B 1 31 ? 23.953 10.547 -31.656 1 22.83 31 GLY B N 1
ATOM 2723 C CA . GLY B 1 31 ? 23 10.562 -30.562 1 22.83 31 GLY B CA 1
ATOM 2724 C C . GLY B 1 31 ? 23.625 10.289 -29.203 1 22.83 31 GLY B C 1
ATOM 2725 O O . GLY B 1 31 ? 24.609 9.547 -29.109 1 22.83 31 GLY B O 1
ATOM 2726 N N . ARG B 1 32 ? 23.391 11.141 -28.312 1 24.97 32 ARG B N 1
ATOM 2727 C CA . ARG B 1 32 ? 23.938 11.258 -26.969 1 24.97 32 ARG B CA 1
ATOM 2728 C C . ARG B 1 32 ? 23.922 9.914 -26.25 1 24.97 32 ARG B C 1
ATOM 2730 O O . ARG B 1 32 ? 22.938 9.172 -26.344 1 24.97 32 ARG B O 1
ATOM 2737 N N . ASN B 1 33 ? 25.125 9.375 -26.141 1 23.77 33 ASN B N 1
ATOM 2738 C CA . ASN B 1 33 ? 25.672 8.164 -25.547 1 23.77 33 ASN B CA 1
ATOM 2739 C C . ASN B 1 33 ? 24.906 7.746 -24.297 1 23.77 33 ASN B C 1
ATOM 2741 O O . ASN B 1 33 ? 25.016 8.391 -23.25 1 23.77 33 ASN B O 1
ATOM 2745 N N . ALA B 1 34 ? 23.719 7.562 -24.562 1 28.45 34 ALA B N 1
ATOM 2746 C CA . ALA B 1 34 ? 23.047 6.965 -23.422 1 28.45 34 ALA B CA 1
ATOM 2747 C C . ALA B 1 34 ? 23.922 5.898 -22.766 1 28.45 34 ALA B C 1
ATOM 2749 O O . ALA B 1 34 ? 24.422 5 -23.438 1 28.45 34 ALA B O 1
ATOM 2750 N N . PRO B 1 35 ? 24.672 6.184 -21.812 1 29.61 35 PRO B N 1
ATOM 2751 C CA . PRO B 1 35 ? 25.859 5.379 -21.5 1 29.61 35 PRO B CA 1
ATOM 2752 C C . PRO B 1 35 ? 25.594 3.879 -21.609 1 29.61 35 PRO B C 1
ATOM 2754 O O . PRO B 1 35 ? 24.562 3.391 -21.125 1 29.61 35 PRO B O 1
ATOM 2757 N N . ARG B 1 36 ? 26.109 3.133 -22.562 1 28.67 36 ARG B N 1
ATOM 2758 C CA . ARG B 1 36 ? 26.359 1.756 -22.969 1 28.67 36 ARG B CA 1
ATOM 2759 C C . ARG B 1 36 ? 26.547 0.847 -21.75 1 28.67 36 ARG B C 1
ATOM 2761 O O . ARG B 1 36 ? 26.359 -0.369 -21.859 1 28.67 36 ARG B O 1
ATOM 2768 N N . CYS B 1 37 ? 27.016 1.574 -20.734 1 28.56 37 CYS B N 1
ATOM 2769 C CA . CYS B 1 37 ? 27.594 0.733 -19.703 1 28.56 37 CYS B CA 1
ATOM 2770 C C . CYS B 1 37 ? 26.516 0.071 -18.859 1 28.56 37 CYS B C 1
ATOM 2772 O O . CYS B 1 37 ? 26.797 -0.862 -18.109 1 28.56 37 CYS B O 1
ATOM 2774 N N . LEU B 1 38 ? 25.281 0.645 -18.859 1 33.22 38 LEU B N 1
ATOM 2775 C CA . LEU B 1 38 ? 24.203 0.171 -18.016 1 33.22 38 LEU B CA 1
ATOM 2776 C C . LEU B 1 38 ? 23.656 -1.158 -18.516 1 33.22 38 LEU B C 1
ATOM 2778 O O . LEU B 1 38 ? 23.188 -1.99 -17.734 1 33.22 38 LEU B O 1
ATOM 2782 N N . LEU B 1 39 ? 23.609 -1.397 -19.844 1 32.78 39 LEU B N 1
ATOM 2783 C CA . LEU B 1 39 ? 23.25 -2.576 -20.625 1 32.78 39 LEU B CA 1
ATOM 2784 C C . LEU B 1 39 ? 24.281 -3.682 -20.453 1 32.78 39 LEU B C 1
ATOM 2786 O O . LEU B 1 39 ? 23.938 -4.863 -20.406 1 32.78 39 LEU B O 1
ATOM 2790 N N . PHE B 1 40 ? 25.547 -3.336 -20.453 1 30.56 40 PHE B N 1
ATOM 2791 C CA . PHE B 1 40 ? 26.594 -4.336 -20.562 1 30.56 40 PHE B CA 1
ATOM 2792 C C . PHE B 1 40 ? 26.766 -5.078 -19.25 1 30.56 40 PHE B C 1
ATOM 2794 O O . PHE B 1 40 ? 27.109 -6.266 -19.234 1 30.56 40 PHE B O 1
ATOM 2801 N N . GLN B 1 41 ? 26.719 -4.312 -18.016 1 31.11 41 GLN B N 1
ATOM 2802 C CA . GLN B 1 41 ? 27.172 -5.105 -16.875 1 31.11 41 GLN B CA 1
ATOM 2803 C C . GLN B 1 41 ? 26.031 -5.977 -16.328 1 31.11 41 GLN B C 1
ATOM 2805 O O . GLN B 1 41 ? 26.172 -6.586 -15.266 1 31.11 41 GLN B O 1
ATOM 2810 N N . ARG B 1 42 ? 24.797 -6.035 -16.562 1 37.09 42 ARG B N 1
ATOM 2811 C CA . ARG B 1 42 ? 23.906 -7.191 -16.562 1 37.09 42 ARG B CA 1
ATOM 2812 C C . ARG B 1 42 ? 24.672 -8.461 -16.953 1 37.09 42 ARG B C 1
ATOM 2814 O O . ARG B 1 42 ? 24.062 -9.531 -17.094 1 37.09 42 ARG B O 1
ATOM 2821 N N . LEU B 1 43 ? 25.703 -8.352 -17.438 1 34.97 43 LEU B N 1
ATOM 2822 C CA . LEU B 1 43 ? 26.312 -9.555 -17.984 1 34.97 43 LEU B CA 1
ATOM 2823 C C . LEU B 1 43 ? 26.484 -10.617 -16.891 1 34.97 43 LEU B C 1
ATOM 2825 O O . LEU B 1 43 ? 26.219 -11.797 -17.125 1 34.97 43 LEU B O 1
ATOM 2829 N N . PHE B 1 44 ? 27.594 -10.555 -15.711 1 37.28 44 PHE B N 1
ATOM 2830 C CA . PHE B 1 44 ? 28.078 -11.797 -15.125 1 37.28 44 PHE B CA 1
ATOM 2831 C C . PHE B 1 44 ? 27.375 -12.078 -13.797 1 37.28 44 PHE B C 1
ATOM 2833 O O . PHE B 1 44 ? 27.516 -13.172 -13.242 1 37.28 44 PHE B O 1
ATOM 2840 N N . MET B 1 45 ? 27.094 -11.086 -12.695 1 45.25 45 MET B N 1
ATOM 2841 C CA . MET B 1 45 ? 26.797 -11.648 -11.375 1 45.25 45 MET B CA 1
ATOM 2842 C C . MET B 1 45 ? 25.328 -12.023 -11.258 1 45.25 45 MET B C 1
ATOM 2844 O O . MET B 1 45 ? 24.453 -11.219 -11.586 1 45.25 45 MET B O 1
ATOM 2848 N N . THR B 1 46 ? 24.922 -13.227 -11.133 1 63.47 46 THR B N 1
ATOM 2849 C CA . THR B 1 46 ? 23.656 -13.945 -10.992 1 63.47 46 THR B CA 1
ATOM 2850 C C . THR B 1 46 ? 22.844 -13.367 -9.844 1 63.47 46 THR B C 1
ATOM 2852 O O . THR B 1 46 ? 23.328 -13.25 -8.719 1 63.47 46 THR B O 1
ATOM 2855 N N . CYS B 1 47 ? 21.703 -12.469 -10.102 1 87.25 47 CYS B N 1
ATOM 2856 C CA . CYS B 1 47 ? 20.812 -11.875 -9.109 1 87.25 47 CYS B CA 1
ATOM 2857 C C . CYS B 1 47 ? 19.906 -12.93 -8.477 1 87.25 47 CYS B C 1
ATOM 2859 O O . CYS B 1 47 ? 19.734 -14.016 -9.031 1 87.25 47 CYS B O 1
ATOM 2861 N N . ALA B 1 48 ? 19.578 -12.773 -7.199 1 95.19 48 ALA B N 1
ATOM 2862 C CA . ALA B 1 48 ? 18.766 -13.703 -6.414 1 95.19 48 ALA B CA 1
ATOM 2863 C C . ALA B 1 48 ? 17.516 -14.133 -7.195 1 95.19 48 ALA B C 1
ATOM 2865 O O . ALA B 1 48 ? 17.188 -15.312 -7.227 1 95.19 48 ALA B O 1
ATOM 2866 N N . SER B 1 49 ? 16.859 -13.172 -7.879 1 97.12 49 SER B N 1
ATOM 2867 C CA . SER B 1 49 ? 15.633 -13.469 -8.609 1 97.12 49 SER B CA 1
ATOM 2868 C C . SER B 1 49 ? 15.891 -14.445 -9.75 1 97.12 49 SER B C 1
ATOM 2870 O O . SER B 1 49 ? 15.117 -15.383 -9.953 1 97.12 49 SER B O 1
ATOM 2872 N N . GLU B 1 50 ? 16.969 -14.234 -10.469 1 96.12 50 GLU B N 1
ATOM 2873 C CA . GLU B 1 50 ? 17.312 -15.117 -11.578 1 96.12 50 GLU B CA 1
ATOM 2874 C C . GLU B 1 50 ? 17.656 -16.516 -11.086 1 96.12 50 GLU B C 1
ATOM 2876 O O . GLU B 1 50 ? 17.234 -17.516 -11.695 1 96.12 50 GLU B O 1
ATOM 2881 N N . LEU B 1 51 ? 18.438 -16.578 -10.031 1 96.94 51 LEU B N 1
ATOM 2882 C CA . LEU B 1 51 ? 18.812 -17.875 -9.469 1 96.94 51 LEU B CA 1
ATOM 2883 C C . LEU B 1 51 ? 17.578 -18.625 -8.969 1 96.94 51 LEU B C 1
ATOM 2885 O O . LEU B 1 51 ? 17.469 -19.828 -9.172 1 96.94 51 LEU B O 1
ATOM 2889 N N . LEU B 1 52 ? 16.672 -17.922 -8.312 1 98.31 52 LEU B N 1
ATOM 2890 C CA . LEU B 1 52 ? 15.43 -18.531 -7.832 1 98.31 52 LEU B CA 1
ATOM 2891 C C . LEU B 1 52 ? 14.586 -19.031 -8.992 1 98.31 52 LEU B C 1
ATOM 2893 O O . LEU B 1 52 ? 14.062 -20.156 -8.945 1 98.31 52 LEU B O 1
ATOM 2897 N N . TRP B 1 53 ? 14.461 -18.219 -10.047 1 98.12 53 TRP B N 1
ATOM 2898 C CA . TRP B 1 53 ? 13.711 -18.609 -11.234 1 98.12 53 TRP B CA 1
ATOM 2899 C C . TRP B 1 53 ? 14.305 -19.859 -11.859 1 98.12 53 TRP B C 1
ATOM 2901 O O . TRP B 1 53 ? 13.578 -20.828 -12.133 1 98.12 53 TRP B O 1
ATOM 2911 N N . GLN B 1 54 ? 15.609 -19.906 -12 1 97.25 54 GLN B N 1
ATOM 2912 C CA . GLN B 1 54 ? 16.297 -21.047 -12.609 1 97.25 54 GLN B CA 1
ATOM 2913 C C . GLN B 1 54 ? 16.125 -22.312 -11.773 1 97.25 54 GLN B C 1
ATOM 2915 O O . GLN B 1 54 ? 15.984 -23.406 -12.32 1 97.25 54 GLN B O 1
ATOM 2920 N N . SER B 1 55 ? 16.172 -22.109 -10.492 1 97.81 55 SER B N 1
ATOM 2921 C CA . SER B 1 55 ? 16.031 -23.25 -9.586 1 97.81 55 SER B CA 1
ATOM 2922 C C . SER B 1 55 ? 14.648 -23.891 -9.719 1 97.81 55 SER B C 1
ATOM 2924 O O . SER B 1 55 ? 14.422 -25 -9.227 1 97.81 55 SER B O 1
ATOM 2926 N N . ASN B 1 56 ? 13.695 -23.203 -10.367 1 98.5 56 ASN B N 1
ATOM 2927 C CA . ASN B 1 56 ? 12.328 -23.703 -10.469 1 98.5 56 ASN B CA 1
ATOM 2928 C C . ASN B 1 56 ? 11.914 -23.906 -11.93 1 98.5 56 ASN B C 1
ATOM 2930 O O . ASN B 1 56 ? 10.727 -23.875 -12.258 1 98.5 56 ASN B O 1
ATOM 2934 N N . SER B 1 57 ? 12.883 -24.141 -12.812 1 97.81 57 SER B N 1
ATOM 2935 C CA . SER B 1 57 ? 12.648 -24.297 -14.242 1 97.81 57 SER B CA 1
ATOM 2936 C C . SER B 1 57 ? 11.75 -25.484 -14.531 1 97.81 57 SER B C 1
ATOM 2938 O O . SER B 1 57 ? 10.914 -25.453 -15.438 1 97.81 57 SER B O 1
ATOM 2940 N N . ALA B 1 58 ? 11.883 -26.531 -13.773 1 98.12 58 ALA B N 1
ATOM 2941 C CA . ALA B 1 58 ? 11.086 -27.734 -14 1 98.12 58 ALA B CA 1
ATOM 2942 C C . ALA B 1 58 ? 9.609 -27.484 -13.734 1 98.12 58 ALA B C 1
ATOM 2944 O O . ALA B 1 58 ? 8.75 -27.922 -14.5 1 98.12 58 ALA B O 1
ATOM 2945 N N . VAL B 1 59 ? 9.32 -26.797 -12.641 1 98.5 59 VAL B N 1
ATOM 2946 C CA . VAL B 1 59 ? 7.945 -26.484 -12.281 1 98.5 59 VAL B CA 1
ATOM 2947 C C . VAL B 1 59 ? 7.344 -25.531 -13.312 1 98.5 59 VAL B C 1
ATOM 2949 O O . VAL B 1 59 ? 6.16 -25.625 -13.648 1 98.5 59 VAL B O 1
ATOM 2952 N N . ILE B 1 60 ? 8.125 -24.578 -13.812 1 98.06 60 ILE B N 1
ATOM 2953 C CA . ILE B 1 60 ? 7.691 -23.625 -14.828 1 98.06 60 ILE B CA 1
ATOM 2954 C C . ILE B 1 60 ? 7.316 -24.359 -16.109 1 98.06 60 ILE B C 1
ATOM 2956 O O . ILE B 1 60 ? 6.281 -24.094 -16.719 1 98.06 60 ILE B O 1
ATOM 2960 N N . GLU B 1 61 ? 8.125 -25.359 -16.5 1 97.25 61 GLU B N 1
ATOM 2961 C CA . GLU B 1 61 ? 7.828 -26.172 -17.672 1 97.25 61 GLU B CA 1
ATOM 2962 C C . GLU B 1 61 ? 6.555 -26.984 -17.469 1 97.25 61 GLU B C 1
ATOM 2964 O O . GLU B 1 61 ? 5.773 -27.156 -18.406 1 97.25 61 GLU B O 1
ATOM 2969 N N . GLN B 1 62 ? 6.406 -27.516 -16.297 1 98 62 GLN B N 1
ATOM 2970 C CA . GLN B 1 62 ? 5.184 -28.25 -15.969 1 98 62 GLN B CA 1
ATOM 2971 C C . GLN B 1 62 ? 3.953 -27.359 -16.141 1 98 62 GLN B C 1
ATOM 2973 O O . GLN B 1 62 ? 2.918 -27.812 -16.625 1 98 62 GLN B O 1
ATOM 2978 N N . ALA B 1 63 ? 4.039 -26.109 -15.664 1 97.56 63 ALA B N 1
ATOM 2979 C CA . ALA B 1 63 ? 2.926 -25.172 -15.789 1 97.56 63 ALA B CA 1
ATOM 2980 C C . ALA B 1 63 ? 2.537 -24.984 -17.25 1 97.56 63 ALA B C 1
ATOM 2982 O O . ALA B 1 63 ? 1.351 -25 -17.594 1 97.56 63 ALA B O 1
ATOM 2983 N N . LEU B 1 64 ? 3.49 -24.906 -18.141 1 95.81 64 LEU B N 1
ATOM 2984 C CA . LEU B 1 64 ? 3.258 -24.672 -19.562 1 95.81 64 LEU B CA 1
ATOM 2985 C C . LEU B 1 64 ? 2.543 -25.859 -20.203 1 95.81 64 LEU B C 1
ATOM 2987 O O . LEU B 1 64 ? 1.89 -25.719 -21.234 1 95.81 64 LEU B O 1
ATOM 2991 N N . GLN B 1 65 ? 2.623 -27 -19.562 1 95.62 65 GLN B N 1
ATOM 2992 C CA . GLN B 1 65 ? 2.074 -28.219 -20.141 1 95.62 65 GLN B CA 1
ATOM 2993 C C . GLN B 1 65 ? 0.662 -28.5 -19.625 1 95.62 65 GLN B C 1
ATOM 2995 O O . GLN B 1 65 ? 0.01 -29.453 -20.062 1 95.62 65 GLN B O 1
ATOM 3000 N N . THR B 1 66 ? 0.181 -27.656 -18.734 1 96.75 66 THR B N 1
ATOM 3001 C CA . THR B 1 66 ? -1.16 -27.859 -18.203 1 96.75 66 THR B CA 1
ATOM 3002 C C . THR B 1 66 ? -2.215 -27.625 -19.281 1 96.75 66 THR B C 1
ATOM 3004 O O . THR B 1 66 ? -1.993 -26.859 -20.219 1 96.75 66 THR B O 1
ATOM 3007 N N . SER B 1 67 ? -3.35 -28.312 -19.156 1 95.5 67 SER B N 1
ATOM 3008 C CA . SER B 1 67 ? -4.422 -28.219 -20.141 1 95.5 67 SER B CA 1
ATOM 3009 C C . SER B 1 67 ? -4.922 -26.797 -20.297 1 95.5 67 SER B C 1
ATOM 3011 O O . SER B 1 67 ? -5.207 -26.344 -21.406 1 95.5 67 SER B O 1
ATOM 3013 N N . TRP B 1 68 ? -5.012 -26.078 -19.156 1 95 68 TRP B N 1
ATOM 3014 C CA . TRP B 1 68 ? -5.539 -24.719 -19.203 1 95 68 TRP B CA 1
ATOM 3015 C C . TRP B 1 68 ? -4.672 -23.828 -20.078 1 95 68 TRP B C 1
ATOM 3017 O O . TRP B 1 68 ? -5.188 -23.125 -20.953 1 95 68 TRP B O 1
ATOM 3027 N N . LEU B 1 69 ? -3.357 -23.875 -19.891 1 95.44 69 LEU B N 1
ATOM 3028 C CA . LEU B 1 69 ? -2.463 -23.016 -20.656 1 95.44 69 LEU B CA 1
ATOM 3029 C C . LEU B 1 69 ? -2.377 -23.469 -22.109 1 95.44 69 LEU B C 1
ATOM 3031 O O . LEU B 1 69 ? -2.301 -22.656 -23.016 1 95.44 69 LEU B O 1
ATOM 3035 N N . ARG B 1 70 ? -2.381 -24.766 -22.375 1 93.69 70 ARG B N 1
ATOM 3036 C CA . ARG B 1 70 ? -2.352 -25.281 -23.75 1 93.69 70 ARG B CA 1
ATOM 3037 C C . ARG B 1 70 ? -3.604 -24.859 -24.516 1 93.69 70 ARG B C 1
ATOM 3039 O O . ARG B 1 70 ? -3.516 -24.438 -25.672 1 93.69 70 ARG B O 1
ATOM 3046 N N . GLU B 1 71 ? -4.754 -25.031 -23.828 1 92.12 71 GLU B N 1
ATOM 3047 C CA . GLU B 1 71 ? -6.012 -24.656 -24.469 1 92.12 71 GLU B CA 1
ATOM 3048 C C . GLU B 1 71 ? -6.09 -23.141 -24.688 1 92.12 71 GLU B C 1
ATOM 3050 O O . GLU B 1 71 ? -6.676 -22.688 -25.672 1 92.12 71 GLU B O 1
ATOM 3055 N N . LEU B 1 72 ? -5.551 -22.406 -23.719 1 91.56 72 LEU B N 1
ATOM 3056 C CA . LEU B 1 72 ? -5.48 -20.969 -23.922 1 91.56 72 LEU B CA 1
ATOM 3057 C C . LEU B 1 72 ? -4.637 -20.625 -25.141 1 91.56 72 LEU B C 1
ATOM 3059 O O . LEU B 1 72 ? -5.047 -19.828 -25.984 1 91.56 72 LEU B O 1
ATOM 3063 N N . ALA B 1 73 ? -3.49 -21.25 -25.328 1 89.88 73 ALA B N 1
ATOM 3064 C CA . ALA B 1 73 ? -2.574 -21.016 -26.453 1 89.88 73 ALA B CA 1
ATOM 3065 C C . ALA B 1 73 ? -3.229 -21.375 -27.781 1 89.88 73 ALA B C 1
ATOM 3067 O O . ALA B 1 73 ? -3.004 -20.703 -28.797 1 89.88 73 ALA B O 1
ATOM 3068 N N . GLN B 1 74 ? -4.07 -22.391 -27.719 1 88.06 74 GLN B N 1
ATOM 3069 C CA . GLN B 1 74 ? -4.699 -22.891 -28.938 1 88.06 74 GLN B CA 1
ATOM 3070 C C . GLN B 1 74 ? -6.004 -22.156 -29.234 1 88.06 74 GLN B C 1
ATOM 3072 O O . GLN B 1 74 ? -6.613 -22.359 -30.281 1 88.06 74 GLN B O 1
ATOM 3077 N N . GLY B 1 75 ? -6.414 -21.359 -28.266 1 85 75 GLY B N 1
ATOM 3078 C CA . GLY B 1 75 ? -7.664 -20.641 -28.438 1 85 75 GLY B CA 1
ATOM 3079 C C . GLY B 1 75 ? -8.891 -21.516 -28.25 1 85 75 GLY B C 1
ATOM 3080 O O . GLY B 1 75 ? -9.977 -21.188 -28.719 1 85 75 GLY B O 1
ATOM 3081 N N . THR B 1 76 ? -8.758 -22.625 -27.531 1 88 76 THR B N 1
ATOM 3082 C CA . THR B 1 76 ? -9.852 -23.594 -27.375 1 88 76 THR B CA 1
ATOM 3083 C C . THR B 1 76 ? -10.336 -23.609 -25.938 1 88 76 THR B C 1
ATOM 3085 O O . THR B 1 76 ? -11.266 -24.359 -25.594 1 88 76 THR B O 1
ATOM 3088 N N . LEU B 1 77 ? -9.758 -22.781 -25.094 1 90.44 77 LEU B N 1
ATOM 3089 C CA . LEU B 1 77 ? -10.156 -22.75 -23.688 1 90.44 77 LEU B CA 1
ATOM 3090 C C . LEU B 1 77 ? -11.617 -22.328 -23.547 1 90.44 77 LEU B C 1
ATOM 3092 O O . LEU B 1 77 ? -12.039 -21.328 -24.125 1 90.44 77 LEU B O 1
ATOM 3096 N N . SER B 1 78 ? -12.398 -23.172 -22.859 1 88.81 78 SER B N 1
ATOM 3097 C CA . SER B 1 78 ? -13.812 -22.859 -22.688 1 88.81 78 SER B CA 1
ATOM 3098 C C . SER B 1 78 ? -13.992 -21.578 -21.891 1 88.81 78 SER B C 1
ATOM 3100 O O . SER B 1 78 ? -13.195 -21.266 -21 1 88.81 78 SER B O 1
ATOM 3102 N N . GLU B 1 79 ? -15.031 -20.875 -22.141 1 84.44 79 GLU B N 1
ATOM 3103 C CA . GLU B 1 79 ? -15.352 -19.656 -21.438 1 84.44 79 GLU B CA 1
ATOM 3104 C C . GLU B 1 79 ? -15.617 -19.922 -19.953 1 84.44 79 GLU B C 1
ATOM 3106 O O . GLU B 1 79 ? -15.289 -19.109 -19.094 1 84.44 79 GLU B O 1
ATOM 3111 N N . SER B 1 80 ? -16.188 -21.047 -19.719 1 86.44 80 SER B N 1
ATOM 3112 C CA . SER B 1 80 ? -16.516 -21.422 -18.328 1 86.44 80 SER B CA 1
ATOM 3113 C C . SER B 1 80 ? -15.242 -21.625 -17.516 1 86.44 80 SER B C 1
ATOM 3115 O O . SER B 1 80 ? -15.156 -21.188 -16.359 1 86.44 80 SER B O 1
ATOM 3117 N N . ASN B 1 81 ? -14.25 -22.344 -18.125 1 88.94 81 ASN B N 1
ATOM 3118 C CA . ASN B 1 81 ? -12.992 -22.578 -17.422 1 88.94 81 ASN B CA 1
ATOM 3119 C C . ASN B 1 81 ? -12.227 -21.281 -17.203 1 88.94 81 ASN B C 1
ATOM 3121 O O . ASN B 1 81 ? -11.633 -21.078 -16.141 1 88.94 81 ASN B O 1
ATOM 3125 N N . LEU B 1 82 ? -12.281 -20.438 -18.203 1 90 82 LEU B N 1
ATOM 3126 C CA . LEU B 1 82 ? -11.625 -19.141 -18.062 1 90 82 LEU B CA 1
ATOM 3127 C C . LEU B 1 82 ? -12.273 -18.312 -16.969 1 90 82 LEU B C 1
ATOM 3129 O O . LEU B 1 82 ? -11.586 -17.75 -16.109 1 90 82 LEU B O 1
ATOM 3133 N N . ALA B 1 83 ? -13.594 -18.25 -17.031 1 86.38 83 ALA B N 1
ATOM 3134 C CA . ALA B 1 83 ? -14.328 -17.469 -16.047 1 86.38 83 ALA B CA 1
ATOM 3135 C C . ALA B 1 83 ? -14.062 -17.984 -14.633 1 86.38 83 ALA B C 1
ATOM 3137 O O . ALA B 1 83 ? -13.898 -17.203 -13.695 1 86.38 83 ALA B O 1
ATOM 3138 N N . SER B 1 84 ? -14.023 -19.312 -14.484 1 87.5 84 SER B N 1
ATOM 3139 C CA . SER B 1 84 ? -13.742 -19.922 -13.195 1 87.5 84 SER B CA 1
ATOM 3140 C C . SER B 1 84 ? -12.344 -19.547 -12.695 1 87.5 84 SER B C 1
ATOM 3142 O O . SER B 1 84 ? -12.172 -19.203 -11.531 1 87.5 84 SER B O 1
ATOM 3144 N N . PHE B 1 85 ? -11.438 -19.625 -13.562 1 92.62 85 PHE B N 1
ATOM 3145 C CA . PHE B 1 85 ? -10.07 -19.281 -13.211 1 92.62 85 PHE B CA 1
ATOM 3146 C C . PHE B 1 85 ? -9.969 -17.812 -12.797 1 92.62 85 PHE B C 1
ATOM 3148 O O . PHE B 1 85 ? -9.344 -17.484 -11.781 1 92.62 85 PHE B O 1
ATOM 3155 N N . LEU B 1 86 ? -10.609 -16.938 -13.578 1 89.38 86 LEU B N 1
ATOM 3156 C CA . LEU B 1 86 ? -10.531 -15.5 -13.312 1 89.38 86 LEU B CA 1
ATOM 3157 C C . LEU B 1 86 ? -11.188 -15.164 -11.977 1 89.38 86 LEU B C 1
ATOM 3159 O O . LEU B 1 86 ? -10.734 -14.266 -11.266 1 89.38 86 LEU B O 1
ATOM 3163 N N . SER B 1 87 ? -12.25 -15.828 -11.672 1 87.12 87 SER B N 1
ATOM 3164 C CA . SER B 1 87 ? -12.922 -15.617 -10.398 1 87.12 87 SER B CA 1
ATOM 3165 C C . SER B 1 87 ? -12.008 -15.945 -9.227 1 87.12 87 SER B C 1
ATOM 3167 O O . SER B 1 87 ? -11.898 -15.172 -8.273 1 87.12 87 SER B O 1
ATOM 3169 N N . VAL B 1 88 ? -11.281 -17.078 -9.312 1 89.44 88 VAL B N 1
ATOM 3170 C CA . VAL B 1 88 ? -10.367 -17.5 -8.258 1 89.44 88 VAL B CA 1
ATOM 3171 C C . VAL B 1 88 ? -9.164 -16.562 -8.211 1 89.44 88 VAL B C 1
ATOM 3173 O O . VAL B 1 88 ? -8.68 -16.219 -7.133 1 89.44 88 VAL B O 1
ATOM 3176 N N . ASP B 1 89 ? -8.742 -16.172 -9.359 1 90.31 89 ASP B N 1
ATOM 3177 C CA . ASP B 1 89 ? -7.617 -15.242 -9.438 1 90.31 89 ASP B CA 1
ATOM 3178 C C . ASP B 1 89 ? -7.949 -13.914 -8.758 1 90.31 89 ASP B C 1
ATOM 3180 O O . ASP B 1 89 ? -7.102 -13.328 -8.078 1 90.31 89 ASP B O 1
ATOM 3184 N N . THR B 1 90 ? -9.164 -13.438 -8.938 1 86.38 90 THR B N 1
ATOM 3185 C CA . THR B 1 90 ? -9.602 -12.195 -8.312 1 86.38 90 THR B CA 1
ATOM 3186 C C . THR B 1 90 ? -9.594 -12.32 -6.793 1 86.38 90 THR B C 1
ATOM 3188 O O . THR B 1 90 ? -9.227 -11.383 -6.086 1 86.38 90 THR B O 1
ATOM 3191 N N . GLU B 1 91 ? -10.008 -13.453 -6.32 1 84 91 GLU B N 1
ATOM 3192 C CA . GLU B 1 91 ? -9.945 -13.734 -4.887 1 84 91 GLU B CA 1
ATOM 3193 C C . GLU B 1 91 ? -8.5 -13.758 -4.391 1 84 91 GLU B C 1
ATOM 3195 O O . GLU B 1 91 ? -8.195 -13.195 -3.338 1 84 91 GLU B O 1
ATOM 3200 N N . PHE B 1 92 ? -7.734 -14.414 -5.094 1 93 92 PHE B N 1
ATOM 3201 C CA . PHE B 1 92 ? -6.32 -14.508 -4.754 1 93 92 PHE B CA 1
ATOM 3202 C C . PHE B 1 92 ? -5.699 -13.125 -4.633 1 93 92 PHE B C 1
ATOM 3204 O O . PHE B 1 92 ? -4.941 -12.852 -3.699 1 93 92 PHE B O 1
ATOM 3211 N N . LEU B 1 93 ? -6.062 -12.195 -5.57 1 91.81 93 LEU B N 1
ATOM 3212 C CA . LEU B 1 93 ? -5.445 -10.875 -5.645 1 91.81 93 LEU B CA 1
ATOM 3213 C C . LEU B 1 93 ? -5.844 -10.023 -4.449 1 91.81 93 LEU B C 1
ATOM 3215 O O . LEU B 1 93 ? -5.125 -9.094 -4.078 1 91.81 93 LEU B O 1
ATOM 3219 N N . ALA B 1 94 ? -6.91 -10.328 -3.742 1 86.06 94 ALA B N 1
ATOM 3220 C CA . ALA B 1 94 ? -7.273 -9.625 -2.516 1 86.06 94 ALA B CA 1
ATOM 3221 C C . ALA B 1 94 ? -6.273 -9.922 -1.4 1 86.06 94 ALA B C 1
ATOM 3223 O O . ALA B 1 94 ? -5.875 -9.016 -0.663 1 86.06 94 ALA B O 1
ATOM 3224 N N . GLY B 1 95 ? -5.941 -11.234 -1.29 1 88.19 95 GLY B N 1
ATOM 3225 C CA . GLY B 1 95 ? -4.914 -11.594 -0.325 1 88.19 95 GLY B CA 1
ATOM 3226 C C . GLY B 1 95 ? -3.539 -11.07 -0.695 1 88.19 95 GLY B C 1
ATOM 3227 O O . GLY B 1 95 ? -2.787 -10.617 0.172 1 88.19 95 GLY B O 1
ATOM 3228 N N . TYR B 1 96 ? -3.299 -11.164 -1.96 1 93.75 96 TYR B N 1
ATOM 3229 C CA . TYR B 1 96 ? -2.043 -10.648 -2.492 1 93.75 96 TYR B CA 1
ATOM 3230 C C . TYR B 1 96 ? -1.88 -9.172 -2.168 1 93.75 96 TYR B C 1
ATOM 3232 O O . TYR B 1 96 ? -0.784 -8.719 -1.823 1 93.75 96 TYR B O 1
ATOM 3240 N N . TRP B 1 97 ? -2.936 -8.406 -2.217 1 91 97 TRP B N 1
ATOM 3241 C CA . TRP B 1 97 ? -2.969 -6.98 -1.891 1 91 97 TRP B CA 1
ATOM 3242 C C . TRP B 1 97 ? -2.531 -6.742 -0.45 1 91 97 TRP B C 1
ATOM 3244 O O . TRP B 1 97 ? -1.766 -5.816 -0.173 1 91 97 TRP B O 1
ATOM 3254 N N . ARG B 1 98 ? -2.99 -7.527 0.45 1 89.56 98 ARG B N 1
ATOM 3255 C CA . ARG B 1 98 ? -2.635 -7.379 1.857 1 89.56 98 ARG B CA 1
ATOM 3256 C C . ARG B 1 98 ? -1.129 -7.512 2.059 1 89.56 98 ARG B C 1
ATOM 3258 O O . ARG B 1 98 ? -0.525 -6.723 2.791 1 89.56 98 ARG B O 1
ATOM 3265 N N . CYS B 1 99 ? -0.601 -8.492 1.37 1 93.75 99 CYS B N 1
ATOM 3266 C CA . CYS B 1 99 ? 0.841 -8.695 1.455 1 93.75 99 CYS B CA 1
ATOM 3267 C C . CYS B 1 99 ? 1.597 -7.492 0.907 1 93.75 99 CYS B C 1
ATOM 3269 O O . CYS B 1 99 ? 2.605 -7.074 1.479 1 93.75 99 CYS B O 1
ATOM 3271 N N . LEU B 1 100 ? 1.085 -6.961 -0.171 1 94.62 100 LEU B N 1
ATOM 3272 C CA . LEU B 1 100 ? 1.687 -5.766 -0.752 1 94.62 100 LEU B CA 1
ATOM 3273 C C . LEU B 1 100 ? 1.648 -4.602 0.235 1 94.62 100 LEU B C 1
ATOM 3275 O O . LEU B 1 100 ? 2.59 -3.809 0.302 1 94.62 100 LEU B O 1
ATOM 3279 N N . GLY B 1 101 ? 0.542 -4.473 0.965 1 92.56 101 GLY B N 1
ATOM 3280 C CA . GLY B 1 101 ? 0.431 -3.451 1.995 1 92.56 101 GLY B CA 1
ATOM 3281 C C . GLY B 1 101 ? 1.541 -3.521 3.027 1 92.56 101 GLY B C 1
ATOM 3282 O O . GLY B 1 101 ? 2.092 -2.494 3.424 1 92.56 101 GLY B O 1
ATOM 3283 N N . LEU B 1 102 ? 1.9 -4.719 3.432 1 91 102 LEU B N 1
ATOM 3284 C CA . LEU B 1 102 ? 2.965 -4.887 4.414 1 91 102 LEU B CA 1
ATOM 3285 C C . LEU B 1 102 ? 4.32 -4.512 3.818 1 91 102 LEU B C 1
ATOM 3287 O O . LEU B 1 102 ? 5.18 -3.975 4.52 1 91 102 LEU B O 1
ATOM 3291 N N . LEU B 1 103 ? 4.496 -4.84 2.529 1 94.94 103 LEU B N 1
ATOM 3292 C CA . LEU B 1 103 ? 5.723 -4.406 1.865 1 94.94 103 LEU B CA 1
ATOM 3293 C C . LEU B 1 103 ? 5.789 -2.887 1.786 1 94.94 103 LEU B C 1
ATOM 3295 O O . LEU B 1 103 ? 6.859 -2.299 1.96 1 94.94 103 LEU B O 1
ATOM 3299 N N . CYS B 1 104 ? 4.66 -2.24 1.546 1 91.75 104 CYS B N 1
ATOM 3300 C CA . CYS B 1 104 ? 4.613 -0.781 1.545 1 91.75 104 CYS B CA 1
ATOM 3301 C C . CYS B 1 104 ? 5.008 -0.223 2.908 1 91.75 104 CYS B C 1
ATOM 3303 O O . CYS B 1 104 ? 5.789 0.727 2.992 1 91.75 104 CYS B O 1
ATOM 3305 N N . PHE B 1 105 ? 4.516 -0.861 3.969 1 89.5 105 PHE B N 1
ATOM 3306 C CA . PHE B 1 105 ? 4.793 -0.412 5.328 1 89.5 105 PHE B CA 1
ATOM 3307 C C . PHE B 1 105 ? 6.289 -0.458 5.617 1 89.5 105 PHE B C 1
ATOM 3309 O O . PHE B 1 105 ? 6.809 0.379 6.355 1 89.5 105 PHE B O 1
ATOM 3316 N N . THR B 1 106 ? 6.973 -1.379 4.961 1 89.62 106 THR B N 1
ATOM 3317 C CA . THR B 1 106 ? 8.375 -1.604 5.305 1 89.62 106 THR B CA 1
ATOM 3318 C C . THR B 1 106 ? 9.289 -0.976 4.262 1 89.62 106 THR B C 1
ATOM 3320 O O . THR B 1 106 ? 10.516 -1.116 4.34 1 89.62 106 THR B O 1
ATOM 3323 N N . ALA B 1 107 ? 8.742 -0.338 3.24 1 89.62 107 ALA B N 1
ATOM 3324 C CA . ALA B 1 107 ? 9.539 0.303 2.199 1 89.62 107 ALA B CA 1
ATOM 3325 C C . ALA B 1 107 ? 10.359 1.46 2.77 1 89.62 107 ALA B C 1
ATOM 3327 O O . ALA B 1 107 ? 9.867 2.221 3.605 1 89.62 107 ALA B O 1
ATOM 3328 N N . GLU B 1 108 ? 11.531 1.606 2.279 1 81.38 108 GLU B N 1
ATOM 3329 C CA . GLU B 1 108 ? 12.453 2.541 2.922 1 81.38 108 GLU B CA 1
ATOM 3330 C C . GLU B 1 108 ? 12.883 3.646 1.96 1 81.38 108 GLU B C 1
ATOM 3332 O O . GLU B 1 108 ? 13.328 4.711 2.389 1 81.38 108 GLU B O 1
ATOM 3337 N N . THR B 1 109 ? 12.797 3.428 0.63 1 82.69 109 THR B N 1
ATOM 3338 C CA . THR B 1 109 ? 13.312 4.391 -0.336 1 82.69 109 THR B CA 1
ATOM 3339 C C . THR B 1 109 ? 12.211 4.863 -1.275 1 82.69 109 THR B C 1
ATOM 3341 O O . THR B 1 109 ? 11.156 4.23 -1.366 1 82.69 109 THR B O 1
ATOM 3344 N N . GLY B 1 110 ? 12.516 5.93 -1.932 1 83.56 110 GLY B N 1
ATOM 3345 C CA . GLY B 1 110 ? 11.578 6.457 -2.91 1 83.56 110 GLY B CA 1
ATOM 3346 C C . GLY B 1 110 ? 11.328 5.508 -4.066 1 83.56 110 GLY B C 1
ATOM 3347 O O . GLY B 1 110 ? 10.195 5.398 -4.551 1 83.56 110 GLY B O 1
ATOM 3348 N N . TRP B 1 111 ? 12.336 4.824 -4.477 1 86.25 111 TRP B N 1
ATOM 3349 C CA . TRP B 1 111 ? 12.172 3.867 -5.566 1 86.25 111 TRP B CA 1
ATOM 3350 C C . TRP B 1 111 ? 11.258 2.719 -5.152 1 86.25 111 TRP B C 1
ATOM 3352 O O . TRP B 1 111 ? 10.398 2.293 -5.926 1 86.25 111 TRP B O 1
ATOM 3362 N N . GLU B 1 112 ? 11.461 2.223 -3.902 1 90.94 112 GLU B N 1
ATOM 3363 C CA . GLU B 1 112 ? 10.57 1.184 -3.398 1 90.94 112 GLU B CA 1
ATOM 3364 C C . GLU B 1 112 ? 9.117 1.653 -3.402 1 90.94 112 GLU B C 1
ATOM 3366 O O . GLU B 1 112 ? 8.219 0.905 -3.791 1 90.94 112 GLU B O 1
ATOM 3371 N N . HIS B 1 113 ? 8.953 2.902 -2.945 1 91.12 113 HIS B N 1
ATOM 3372 C CA . HIS B 1 113 ? 7.609 3.473 -2.938 1 91.12 113 HIS B CA 1
ATOM 3373 C C . HIS B 1 113 ? 7.004 3.471 -4.336 1 91.12 113 HIS B C 1
ATOM 3375 O O . HIS B 1 113 ? 5.836 3.115 -4.512 1 91.12 113 HIS B O 1
ATOM 3381 N N . GLN B 1 114 ? 7.789 3.811 -5.312 1 90.12 114 GLN B N 1
ATOM 3382 C CA . GLN B 1 114 ? 7.312 3.881 -6.688 1 90.12 114 GLN B CA 1
ATOM 3383 C C . GLN B 1 114 ? 6.926 2.498 -7.207 1 90.12 114 GLN B C 1
ATOM 3385 O O . GLN B 1 114 ? 5.844 2.322 -7.77 1 90.12 114 GLN B O 1
ATOM 3390 N N . VAL B 1 115 ? 7.82 1.564 -7.016 1 92.44 115 VAL B N 1
ATOM 3391 C CA . VAL B 1 115 ? 7.57 0.207 -7.488 1 92.44 115 VAL B CA 1
ATOM 3392 C C . VAL B 1 115 ? 6.297 -0.337 -6.84 1 92.44 115 VAL B C 1
ATOM 3394 O O . VAL B 1 115 ? 5.426 -0.873 -7.527 1 92.44 115 VAL B O 1
ATOM 3397 N N . LEU B 1 116 ? 6.164 -0.153 -5.555 1 95.06 116 LEU B N 1
ATOM 3398 C CA . LEU B 1 116 ? 5.043 -0.715 -4.812 1 95.06 116 LEU B CA 1
ATOM 3399 C C . LEU B 1 116 ? 3.75 0.027 -5.133 1 95.06 116 LEU B C 1
ATOM 3401 O O . LEU B 1 116 ? 2.672 -0.573 -5.152 1 95.06 116 LEU B O 1
ATOM 3405 N N . ALA B 1 117 ? 3.84 1.306 -5.387 1 93.12 117 ALA B N 1
ATOM 3406 C CA . ALA B 1 117 ? 2.668 2.062 -5.82 1 93.12 117 ALA B CA 1
ATOM 3407 C C . ALA B 1 117 ? 2.154 1.56 -7.164 1 93.12 117 ALA B C 1
ATOM 3409 O O . ALA B 1 117 ? 0.946 1.402 -7.355 1 93.12 117 ALA B O 1
ATOM 3410 N N . GLU B 1 118 ? 3.045 1.303 -8.062 1 92.62 118 GLU B N 1
ATOM 3411 C CA . GLU B 1 118 ? 2.658 0.802 -9.383 1 92.62 118 GLU B CA 1
ATOM 3412 C C . GLU B 1 118 ? 2.047 -0.592 -9.281 1 92.62 118 GLU B C 1
ATOM 3414 O O . GLU B 1 118 ? 1.075 -0.899 -9.977 1 92.62 118 GLU B O 1
ATOM 3419 N N . LEU B 1 119 ? 2.643 -1.385 -8.477 1 93.94 119 LEU B N 1
ATOM 3420 C CA . LEU B 1 119 ? 2.094 -2.719 -8.258 1 93.94 119 LEU B CA 1
ATOM 3421 C C . LEU B 1 119 ? 0.688 -2.639 -7.672 1 93.94 119 LEU B C 1
ATOM 3423 O O . LEU B 1 119 ? -0.217 -3.35 -8.117 1 93.94 119 LEU B O 1
ATOM 3427 N N . SER B 1 120 ? 0.531 -1.761 -6.695 1 92.38 120 SER B N 1
ATOM 3428 C CA . SER B 1 120 ? -0.775 -1.57 -6.07 1 92.38 120 SER B CA 1
ATOM 3429 C C . SER B 1 120 ? -1.815 -1.124 -7.094 1 92.38 120 SER B C 1
ATOM 3431 O O . SER B 1 120 ? -2.947 -1.613 -7.09 1 92.38 120 SER B O 1
ATOM 3433 N N . HIS B 1 121 ? -1.432 -0.258 -7.895 1 90.44 121 HIS B N 1
ATOM 3434 C CA . HIS B 1 121 ? -2.34 0.251 -8.914 1 90.44 121 HIS B CA 1
ATOM 3435 C C . HIS B 1 121 ? -2.744 -0.848 -9.891 1 90.44 121 HIS B C 1
ATOM 3437 O O . HIS B 1 121 ? -3.91 -0.942 -10.281 1 90.44 121 HIS B O 1
ATOM 3443 N N . ALA B 1 122 ? -1.794 -1.635 -10.312 1 89.38 122 ALA B N 1
ATOM 3444 C CA . ALA B 1 122 ? -2.072 -2.719 -11.258 1 89.38 122 ALA B CA 1
ATOM 3445 C C . ALA B 1 122 ? -3.049 -3.727 -10.656 1 89.38 122 ALA B C 1
ATOM 3447 O O . ALA B 1 122 ? -3.992 -4.156 -11.32 1 89.38 122 ALA B O 1
ATOM 3448 N N . ILE B 1 123 ? -2.859 -4.059 -9.391 1 89.56 123 ILE B N 1
ATOM 3449 C CA . ILE B 1 123 ? -3.719 -5.027 -8.727 1 89.56 123 ILE B CA 1
ATOM 3450 C C . ILE B 1 123 ? -5.113 -4.438 -8.531 1 89.56 123 ILE B C 1
ATOM 3452 O O . ILE B 1 123 ? -6.121 -5.117 -8.758 1 89.56 123 ILE B O 1
ATOM 3456 N N . ALA B 1 124 ? -5.145 -3.178 -8.133 1 88.44 124 ALA B N 1
ATOM 3457 C CA . ALA B 1 124 ? -6.434 -2.518 -7.949 1 88.44 124 ALA B CA 1
ATOM 3458 C C . ALA B 1 124 ? -7.219 -2.475 -9.258 1 88.44 124 ALA B C 1
ATOM 3460 O O . ALA B 1 124 ? -8.438 -2.662 -9.266 1 88.44 124 ALA B O 1
ATOM 3461 N N . ALA B 1 125 ? -6.523 -2.209 -10.336 1 83.5 125 ALA B N 1
ATOM 3462 C CA . ALA B 1 125 ? -7.168 -2.152 -11.648 1 83.5 125 ALA B CA 1
ATOM 3463 C C . ALA B 1 125 ? -7.754 -3.508 -12.031 1 83.5 125 ALA B C 1
ATOM 3465 O O . ALA B 1 125 ? -8.828 -3.578 -12.633 1 83.5 125 ALA B O 1
ATOM 3466 N N . GLU B 1 126 ? -7.027 -4.516 -11.695 1 81.88 126 GLU B N 1
ATOM 3467 C CA . GLU B 1 126 ? -7.496 -5.863 -12 1 81.88 126 GLU B CA 1
ATOM 3468 C C . GLU B 1 126 ? -8.688 -6.242 -11.117 1 81.88 126 GLU B C 1
ATOM 3470 O O . GLU B 1 126 ? -9.586 -6.957 -11.562 1 81.88 126 GLU B O 1
ATOM 3475 N N . ARG B 1 127 ? -8.648 -5.707 -9.867 1 79.19 127 ARG B N 1
ATOM 3476 C CA . ARG B 1 127 ? -9.727 -6.039 -8.938 1 79.19 127 ARG B CA 1
ATOM 3477 C C . ARG B 1 127 ? -10.914 -5.105 -9.117 1 79.19 127 ARG B C 1
ATOM 3479 O O . ARG B 1 127 ? -12.039 -5.441 -8.742 1 79.19 127 ARG B O 1
ATOM 3486 N N . GLY B 1 128 ? -10.711 -3.75 -9.227 1 63.56 128 GLY B N 1
ATOM 3487 C CA . GLY B 1 128 ? -11.727 -2.711 -9.297 1 63.56 128 GLY B CA 1
ATOM 3488 C C . GLY B 1 128 ? -12.648 -2.863 -10.492 1 63.56 128 GLY B C 1
ATOM 3489 O O . GLY B 1 128 ? -13.609 -2.109 -10.641 1 63.56 128 GLY B O 1
ATOM 3490 N N . SER B 1 129 ? -12.203 -3.646 -11.539 1 48.25 129 SER B N 1
ATOM 3491 C CA . SER B 1 129 ? -13.258 -3.844 -12.523 1 48.25 129 SER B CA 1
ATOM 3492 C C . SER B 1 129 ? -14.547 -4.32 -11.867 1 48.25 129 SER B C 1
ATOM 3494 O O . SER B 1 129 ? -15.477 -4.754 -12.547 1 48.25 129 SER B O 1
ATOM 3496 N N . VAL B 1 130 ? -14.578 -4.375 -10.672 1 41.03 130 VAL B N 1
ATOM 3497 C CA . VAL B 1 130 ? -15.859 -4.633 -10.016 1 41.03 130 VAL B CA 1
ATOM 3498 C C . VAL B 1 130 ? -16.781 -3.43 -10.203 1 41.03 130 VAL B C 1
ATOM 3500 O O . VAL B 1 130 ? -16.312 -2.301 -10.375 1 41.03 130 VAL B O 1
ATOM 3503 N N . SER B 1 131 ? -18.125 -3.59 -10.195 1 38.81 131 SER B N 1
ATOM 3504 C CA . SER B 1 131 ? -19.188 -2.781 -10.781 1 38.81 131 SER B CA 1
ATOM 3505 C C . SER B 1 131 ? -19.172 -1.366 -10.211 1 38.81 131 SER B C 1
ATOM 3507 O O . SER B 1 131 ? -18.812 -1.156 -9.055 1 38.81 131 SER B O 1
ATOM 3509 N N . ALA B 1 132 ? -19.141 -0.372 -11.039 1 37 132 ALA B N 1
ATOM 3510 C CA . ALA B 1 132 ? -19.594 0.992 -10.773 1 37 132 ALA B CA 1
ATOM 3511 C C . ALA B 1 132 ? -20.578 1.028 -9.609 1 37 132 ALA B C 1
ATOM 3513 O O . ALA B 1 132 ? -20.609 1.998 -8.852 1 37 132 ALA B O 1
ATOM 3514 N N . GLN B 1 133 ? -21.281 0.037 -9.461 1 35.84 133 GLN B N 1
ATOM 3515 C CA . GLN B 1 133 ? -22.359 -0.093 -8.484 1 35.84 133 GLN B CA 1
ATOM 3516 C C . GLN B 1 133 ? -21.797 -0.23 -7.07 1 35.84 133 GLN B C 1
ATOM 3518 O O . GLN B 1 133 ? -22.375 0.308 -6.121 1 35.84 133 GLN B O 1
ATOM 3523 N N . GLU B 1 134 ? -20.703 -0.915 -6.91 1 40.19 134 GLU B N 1
ATOM 3524 C CA . GLU B 1 134 ? -20.109 -1.022 -5.582 1 40.19 134 GLU B CA 1
ATOM 3525 C C . GLU B 1 134 ? -19.406 0.269 -5.191 1 40.19 134 GLU B C 1
ATOM 3527 O O . GLU B 1 134 ? -19.344 0.62 -4.008 1 40.19 134 GLU B O 1
ATOM 3532 N N . GLN B 1 135 ? -18.844 0.859 -6.121 1 38.41 135 GLN B N 1
ATOM 3533 C CA . GLN B 1 135 ? -18.312 2.207 -5.91 1 38.41 135 GLN B CA 1
ATOM 3534 C C . GLN B 1 135 ? -19.422 3.166 -5.492 1 38.41 135 GLN B C 1
ATOM 3536 O O . GLN B 1 135 ? -19.234 4.004 -4.613 1 38.41 135 GLN B O 1
ATOM 3541 N N . VAL B 1 136 ? -20.469 3.057 -6.312 1 36.81 136 VAL B N 1
ATOM 3542 C CA . VAL B 1 136 ? -21.688 3.834 -6.086 1 36.81 136 VAL B CA 1
ATOM 3543 C C . VAL B 1 136 ? -22.344 3.402 -4.773 1 36.81 136 VAL B C 1
ATOM 3545 O O . VAL B 1 136 ? -22.812 4.242 -4 1 36.81 136 VAL B O 1
ATOM 3548 N N . ALA B 1 137 ? -22.438 2.027 -4.492 1 37.56 137 ALA B N 1
ATOM 3549 C CA . ALA B 1 137 ? -22.984 1.529 -3.236 1 37.56 137 ALA B CA 1
ATOM 3550 C C . ALA B 1 137 ? -22.156 1.998 -2.045 1 37.56 137 ALA B C 1
ATOM 3552 O O . ALA B 1 137 ? -22.703 2.354 -0.999 1 37.56 137 ALA B O 1
ATOM 3553 N N . ALA B 1 138 ? -20.922 1.963 -2.094 1 36.25 138 ALA B N 1
ATOM 3554 C CA . ALA B 1 138 ? -20.062 2.506 -1.041 1 36.25 138 ALA B CA 1
ATOM 3555 C C . ALA B 1 138 ? -20.234 4.02 -0.926 1 36.25 138 ALA B C 1
ATOM 3557 O O . ALA B 1 138 ? -20.25 4.562 0.18 1 36.25 138 ALA B O 1
ATOM 3558 N N . LYS B 1 139 ? -20.188 4.602 -2.018 1 35.91 139 LYS B N 1
ATOM 3559 C CA . LYS B 1 139 ? -20.484 6.035 -1.984 1 35.91 139 LYS B CA 1
ATOM 3560 C C . LYS B 1 139 ? -21.922 6.297 -1.553 1 35.91 139 LYS B C 1
ATOM 3562 O O . LYS B 1 139 ? -22.188 7.242 -0.812 1 35.91 139 LYS B O 1
ATOM 3567 N N . HIS B 1 140 ? -22.969 5.504 -2.135 1 35.44 140 HIS B N 1
ATOM 3568 C CA . HIS B 1 140 ? -24.391 5.609 -1.821 1 35.44 140 HIS B CA 1
ATOM 3569 C C . HIS B 1 140 ? -24.734 4.82 -0.561 1 35.44 140 HIS B C 1
ATOM 3571 O O . HIS B 1 140 ? -25.688 5.164 0.15 1 35.44 140 HIS B O 1
ATOM 3577 N N . GLY B 1 141 ? -24.281 3.57 -0.312 1 33.09 141 GLY B N 1
ATOM 3578 C CA . GLY B 1 141 ? -24.625 2.77 0.85 1 33.09 141 GLY B CA 1
ATOM 3579 C C . GLY B 1 141 ? -24.281 3.438 2.164 1 33.09 141 GLY B C 1
ATOM 3580 O O . GLY B 1 141 ? -24.5 2.867 3.234 1 33.09 141 GLY B O 1
ATOM 3581 N N . ALA B 1 142 ? -23.531 4.305 2.32 1 30.66 142 ALA B N 1
ATOM 3582 C CA . ALA B 1 142 ? -23.672 4.973 3.613 1 30.66 142 ALA B CA 1
ATOM 3583 C C . ALA B 1 142 ? -25.094 5.488 3.805 1 30.66 142 ALA B C 1
ATOM 3585 O O . ALA B 1 142 ? -25.609 5.523 4.93 1 30.66 142 ALA B O 1
ATOM 3586 N N . GLN B 1 143 ? -25.828 5.848 2.781 1 29.45 143 GLN B N 1
ATOM 3587 C CA . GLN B 1 143 ? -27.219 6.242 2.998 1 29.45 143 GLN B CA 1
ATOM 3588 C C . GLN B 1 143 ? -28.141 5.027 3.023 1 29.45 143 GLN B C 1
ATOM 3590 O O . GLN B 1 143 ? -29.062 4.957 3.84 1 29.45 143 GLN B O 1
ATOM 3595 N N . GLN B 1 144 ? -28.281 4.105 2.092 1 29.86 144 GLN B N 1
ATOM 3596 C CA . GLN B 1 144 ? -29.172 2.953 2.078 1 29.86 144 GLN B CA 1
ATOM 3597 C C . GLN B 1 144 ? -28.625 1.821 2.945 1 29.86 144 GLN B C 1
ATOM 3599 O O . GLN B 1 144 ? -29.328 0.833 3.193 1 29.86 144 GLN B O 1
ATOM 3604 N N . LEU B 1 145 ? -27.5 1.692 3.35 1 28.5 145 LEU B N 1
ATOM 3605 C CA . LEU B 1 145 ? -27.203 0.603 4.273 1 28.5 145 LEU B CA 1
ATOM 3606 C C . LEU B 1 145 ? -27.953 0.792 5.59 1 28.5 145 LEU B C 1
ATOM 3608 O O . LEU B 1 145 ? -27.906 -0.068 6.473 1 28.5 145 LEU B O 1
ATOM 3612 N N . VAL B 1 146 ? -28.516 1.926 5.926 1 27.27 146 VAL B N 1
ATOM 3613 C CA . VAL B 1 146 ? -29.422 1.84 7.074 1 27.27 146 VAL B CA 1
ATOM 3614 C C . VAL B 1 146 ? -30.672 1.049 6.695 1 27.27 146 VAL B C 1
ATOM 3616 O O . VAL B 1 146 ? -31.188 0.268 7.5 1 27.27 146 VAL B O 1
ATOM 3619 N N . ALA B 1 147 ? -31.469 1.361 5.621 1 27.06 147 ALA B N 1
ATOM 3620 C CA . ALA B 1 147 ? -32.719 0.632 5.449 1 27.06 147 ALA B CA 1
ATOM 3621 C C . ALA B 1 147 ? -32.469 -0.812 5.027 1 27.06 147 ALA B C 1
ATOM 3623 O O . ALA B 1 147 ? -33.219 -1.719 5.406 1 27.06 147 ALA B O 1
ATOM 3624 N N . ALA B 1 148 ? -31.578 -1.153 4.082 1 26.58 148 ALA B N 1
ATOM 3625 C CA . ALA B 1 148 ? -31.422 -2.562 3.734 1 26.58 148 ALA B CA 1
ATOM 3626 C C . ALA B 1 148 ? -30.625 -3.311 4.809 1 26.58 148 ALA B C 1
ATOM 3628 O O . ALA B 1 148 ? -30.453 -4.527 4.719 1 26.58 148 ALA B O 1
ATOM 3629 N N . ALA B 1 149 ? -29.891 -2.764 5.777 1 26.47 149 ALA B N 1
ATOM 3630 C CA . ALA B 1 149 ? -29.5 -3.666 6.863 1 26.47 149 ALA B CA 1
ATOM 3631 C C . ALA B 1 149 ? -30.734 -4.258 7.543 1 26.47 149 ALA B C 1
ATOM 3633 O O . ALA B 1 149 ? -30.609 -5.035 8.492 1 26.47 149 ALA B O 1
ATOM 3634 N N . ALA B 1 150 ? -31.906 -3.682 7.434 1 24.8 150 ALA B N 1
ATOM 3635 C CA . ALA B 1 150 ? -33 -4.477 8.008 1 24.8 150 ALA B CA 1
ATOM 3636 C C . ALA B 1 150 ? -33.188 -5.777 7.238 1 24.8 150 ALA B C 1
ATOM 3638 O O . ALA B 1 150 ? -33.906 -6.672 7.691 1 24.8 150 ALA B O 1
ATOM 3639 N N . ALA B 1 151 ? -33.312 -5.707 5.848 1 24.98 151 ALA B N 1
ATOM 3640 C CA . ALA B 1 151 ? -33.5 -7.066 5.352 1 24.98 151 ALA B CA 1
ATOM 3641 C C . ALA B 1 151 ? -32.25 -7.902 5.52 1 24.98 151 ALA B C 1
ATOM 3643 O O . ALA B 1 151 ? -31.125 -7.379 5.434 1 24.98 151 ALA B O 1
ATOM 3644 N N . PRO B 1 152 ? -32.219 -9.172 6.047 1 22.91 152 PRO B N 1
ATOM 3645 C CA . PRO B 1 152 ? -31.141 -10.133 6.285 1 22.91 152 PRO B CA 1
ATOM 3646 C C . PRO B 1 152 ? -30.078 -10.109 5.188 1 22.91 152 PRO B C 1
ATOM 3648 O O . PRO B 1 152 ? -30.406 -10.141 4 1 22.91 152 PRO B O 1
ATOM 3651 N N . THR B 1 153 ? -29.203 -9.242 5.227 1 24.44 153 THR B N 1
ATOM 3652 C CA . THR B 1 153 ? -28.062 -9 4.359 1 24.44 153 THR B CA 1
ATOM 3653 C C . THR B 1 153 ? -27.531 -10.305 3.775 1 24.44 153 THR B C 1
ATOM 3655 O O . THR B 1 153 ? -26.391 -10.688 4.023 1 24.44 153 THR B O 1
ATOM 3658 N N . ALA B 1 154 ? -28.25 -11.375 3.619 1 22.41 154 ALA B N 1
ATOM 3659 C CA . ALA B 1 154 ? -28.109 -12.656 2.932 1 22.41 154 ALA B CA 1
ATOM 3660 C C . ALA B 1 154 ? -27.719 -12.453 1.472 1 22.41 154 ALA B C 1
ATOM 3662 O O . ALA B 1 154 ? -27.234 -13.383 0.817 1 22.41 154 ALA B O 1
ATOM 3663 N N . THR B 1 155 ? -28.109 -11.203 0.87 1 21.77 155 THR B N 1
ATOM 3664 C CA . THR B 1 155 ? -28.062 -11.297 -0.585 1 21.77 155 THR B CA 1
ATOM 3665 C C . THR B 1 155 ? -26.688 -10.891 -1.108 1 21.77 155 THR B C 1
ATOM 3667 O O . THR B 1 155 ? -26.234 -11.398 -2.139 1 21.77 155 THR B O 1
ATOM 3670 N N . ALA B 1 156 ? -26.016 -9.883 -0.541 1 24.86 156 ALA B N 1
ATOM 3671 C CA . ALA B 1 156 ? -24.859 -9.453 -1.319 1 24.86 156 ALA B CA 1
ATOM 3672 C C . ALA B 1 156 ? -23.703 -10.43 -1.167 1 24.86 156 ALA B C 1
ATOM 3674 O O . ALA B 1 156 ? -22.672 -10.281 -1.814 1 24.86 156 ALA B O 1
ATOM 3675 N N . THR B 1 157 ? -23.484 -11.148 -0.138 1 24.77 157 THR B N 1
ATOM 3676 C CA . THR B 1 157 ? -22.734 -12.391 -0.196 1 24.77 157 THR B CA 1
ATOM 3677 C C . THR B 1 157 ? -23.141 -13.219 -1.407 1 24.77 157 THR B C 1
ATOM 3679 O O . THR B 1 157 ? -22.375 -14.062 -1.886 1 24.77 157 THR B O 1
ATOM 3682 N N . ARG B 1 158 ? -24.453 -13.023 -1.858 1 23.33 158 ARG B N 1
ATOM 3683 C CA . ARG B 1 158 ? -25.109 -13.961 -2.76 1 23.33 158 ARG B CA 1
ATOM 3684 C C . ARG B 1 158 ? -24.797 -13.633 -4.215 1 23.33 158 ARG B C 1
ATOM 3686 O O . ARG B 1 158 ? -24.891 -14.5 -5.086 1 23.33 158 ARG B O 1
ATOM 3693 N N . SER B 1 159 ? -24.562 -12.234 -4.551 1 24.56 159 SER B N 1
ATOM 3694 C CA . SER B 1 159 ? -24.531 -12.242 -6.012 1 24.56 159 SER B CA 1
ATOM 3695 C C . SER B 1 159 ? -23.141 -12.57 -6.535 1 24.56 159 SER B C 1
ATOM 3697 O O . SER B 1 159 ? -22.922 -12.609 -7.746 1 24.56 159 SER B O 1
ATOM 3699 N N . VAL B 1 160 ? -21.922 -12.172 -5.887 1 28.14 160 VAL B N 1
ATOM 3700 C CA . VAL B 1 160 ? -21.062 -13.258 -6.332 1 28.14 160 VAL B CA 1
ATOM 3701 C C . VAL B 1 160 ? -21.719 -14.602 -6.023 1 28.14 160 VAL B C 1
ATOM 3703 O O . VAL B 1 160 ? -21.922 -14.953 -4.855 1 28.14 160 VAL B O 1
ATOM 3706 N N . SER B 1 161 ? -22.828 -14.93 -6.59 1 26.78 161 SER B N 1
ATOM 3707 C CA . SER B 1 161 ? -23.766 -16.047 -6.523 1 26.78 161 SER B CA 1
ATOM 3708 C C . SER B 1 161 ? -23.125 -17.281 -5.891 1 26.78 161 SER B C 1
ATOM 3710 O O . SER B 1 161 ? -21.984 -17.625 -6.215 1 26.78 161 SER B O 1
ATOM 3712 N N . SER B 1 162 ? -23.266 -17.672 -4.73 1 29.55 162 SER B N 1
ATOM 3713 C CA . SER B 1 162 ? -23.25 -19.078 -4.355 1 29.55 162 SER B CA 1
ATOM 3714 C C . SER B 1 162 ? -23.297 -19.984 -5.586 1 29.55 162 SER B C 1
ATOM 3716 O O . SER B 1 162 ? -23.094 -21.188 -5.48 1 29.55 162 SER B O 1
ATOM 3718 N N . THR B 1 163 ? -23.875 -19.375 -6.586 1 30.58 163 THR B N 1
ATOM 3719 C CA . THR B 1 163 ? -24.047 -20.141 -7.816 1 30.58 163 THR B CA 1
ATOM 3720 C C . THR B 1 163 ? -22.734 -20.219 -8.578 1 30.58 163 THR B C 1
ATOM 3722 O O . THR B 1 163 ? -22.438 -21.219 -9.227 1 30.58 163 THR B O 1
ATOM 3725 N N . ASN B 1 164 ? -21.891 -19 -8.547 1 34.12 164 ASN B N 1
ATOM 3726 C CA . ASN B 1 164 ? -20.672 -19.141 -9.336 1 34.12 164 ASN B CA 1
ATOM 3727 C C . ASN B 1 164 ? -19.547 -19.797 -8.523 1 34.12 164 ASN B C 1
ATOM 3729 O O . ASN B 1 164 ? -18.5 -20.125 -9.07 1 34.12 164 ASN B O 1
ATOM 3733 N N . ARG B 1 165 ? -19.438 -19.625 -7.188 1 39.34 165 ARG B N 1
ATOM 3734 C CA . ARG B 1 165 ? -18.672 -20.578 -6.391 1 39.34 165 ARG B CA 1
ATOM 3735 C C . ARG B 1 165 ? -19 -22.016 -6.777 1 39.34 165 ARG B C 1
ATOM 3737 O O . ARG B 1 165 ? -18.25 -22.938 -6.434 1 39.34 165 ARG B O 1
ATOM 3744 N N . GLN B 1 166 ? -20.234 -22.062 -7.023 1 37.94 166 GLN B N 1
ATOM 3745 C CA . GLN B 1 166 ? -20.703 -23.406 -7.363 1 37.94 166 GLN B CA 1
ATOM 3746 C C . GLN B 1 166 ? -19.953 -23.969 -8.57 1 37.94 166 GLN B C 1
ATOM 3748 O O . GLN B 1 166 ? -19.734 -25.172 -8.672 1 37.94 166 GLN B O 1
ATOM 3753 N N . ASN B 1 167 ? -19.578 -22.906 -9.531 1 44.62 167 ASN B N 1
ATOM 3754 C CA . ASN B 1 167 ? -19.078 -23.578 -10.734 1 44.62 167 ASN B CA 1
ATOM 3755 C C . ASN B 1 167 ? -17.562 -23.656 -10.75 1 44.62 167 ASN B C 1
ATOM 3757 O O . ASN B 1 167 ? -16.969 -24.047 -11.75 1 44.62 167 ASN B O 1
ATOM 3761 N N . SER B 1 168 ? -16.812 -22.859 -9.781 1 55.69 168 SER B N 1
ATOM 3762 C CA . SER B 1 168 ? -15.375 -23.156 -9.82 1 55.69 168 SER B CA 1
ATOM 3763 C C . SER B 1 168 ? -15.055 -24.484 -9.156 1 55.69 168 SER B C 1
ATOM 3765 O O . SER B 1 168 ? -15.766 -24.906 -8.234 1 55.69 168 SER B O 1
ATOM 3767 N N . ALA B 1 169 ? -14.148 -25.188 -9.773 1 68.44 169 ALA B N 1
ATOM 3768 C CA . ALA B 1 169 ? -13.742 -26.531 -9.336 1 68.44 169 ALA B CA 1
ATOM 3769 C C . ALA B 1 169 ? -13.188 -26.484 -7.914 1 68.44 169 ALA B C 1
ATOM 3771 O O . ALA B 1 169 ? -12.344 -25.656 -7.59 1 68.44 169 ALA B O 1
ATOM 3772 N N . PRO B 1 170 ? -13.883 -27.031 -6.93 1 81.12 170 PRO B N 1
ATOM 3773 C CA . PRO B 1 170 ? -13.445 -27.109 -5.535 1 81.12 170 PRO B CA 1
ATOM 3774 C C . PRO B 1 170 ? -11.93 -27.25 -5.395 1 81.12 170 PRO B C 1
ATOM 3776 O O . PRO B 1 170 ? -11.336 -26.688 -4.477 1 81.12 170 PRO B O 1
ATOM 3779 N N . ALA B 1 171 ? -11.336 -27.859 -6.391 1 89.56 171 ALA B N 1
ATOM 3780 C CA . ALA B 1 171 ? -9.898 -28.094 -6.312 1 89.56 171 ALA B CA 1
ATOM 3781 C C . ALA B 1 171 ? -9.117 -26.812 -6.566 1 89.56 171 ALA B C 1
ATOM 3783 O O . ALA B 1 171 ? -8.109 -26.547 -5.906 1 89.56 171 ALA B O 1
ATOM 3784 N N . LEU B 1 172 ? -9.547 -26.016 -7.508 1 92.44 172 LEU B N 1
ATOM 3785 C CA . LEU B 1 172 ? -8.906 -24.75 -7.824 1 92.44 172 LEU B CA 1
ATOM 3786 C C . LEU B 1 172 ? -8.953 -23.812 -6.625 1 92.44 172 LEU B C 1
ATOM 3788 O O . LEU B 1 172 ? -7.945 -23.188 -6.281 1 92.44 172 LEU B O 1
ATOM 3792 N N . HIS B 1 173 ? -10.031 -23.766 -5.953 1 91.88 173 HIS B N 1
ATOM 3793 C CA . HIS B 1 173 ? -10.188 -22.922 -4.77 1 91.88 173 HIS B CA 1
ATOM 3794 C C . HIS B 1 173 ? -9.273 -23.391 -3.641 1 91.88 173 HIS B C 1
ATOM 3796 O O . HIS B 1 173 ? -8.68 -22.562 -2.941 1 91.88 173 HIS B O 1
ATOM 3802 N N . LYS B 1 174 ? -9.156 -24.688 -3.52 1 93.94 174 LYS B N 1
ATOM 3803 C CA . LYS B 1 174 ? -8.305 -25.25 -2.475 1 93.94 174 LYS B CA 1
ATOM 3804 C C . LYS B 1 174 ? -6.844 -24.844 -2.693 1 93.94 174 LYS B C 1
ATOM 3806 O O . LYS B 1 174 ? -6.148 -24.484 -1.743 1 93.94 174 LYS B O 1
ATOM 3811 N N . VAL B 1 175 ? -6.375 -24.922 -3.912 1 96.56 175 VAL B N 1
ATOM 3812 C CA . VAL B 1 175 ? -5.004 -24.547 -4.238 1 96.56 175 VAL B CA 1
ATOM 3813 C C . VAL B 1 175 ? -4.801 -23.062 -3.967 1 96.56 175 VAL B C 1
ATOM 3815 O O . VAL B 1 175 ? -3.791 -22.656 -3.385 1 96.56 175 VAL B O 1
ATOM 3818 N N . CYS B 1 176 ? -5.793 -22.234 -4.363 1 95.19 176 CYS B N 1
ATOM 3819 C CA . CYS B 1 176 ? -5.742 -20.812 -4.113 1 95.19 176 CYS B CA 1
ATOM 3820 C C . CYS B 1 176 ? -5.613 -20.516 -2.621 1 95.19 176 CYS B C 1
ATOM 3822 O O . CYS B 1 176 ? -4.75 -19.734 -2.209 1 95.19 176 CYS B O 1
ATOM 3824 N N . GLN B 1 177 ? -6.352 -21.234 -1.807 1 93.69 177 GLN B N 1
ATOM 3825 C CA . GLN B 1 177 ? -6.301 -21.047 -0.36 1 93.69 177 GLN B CA 1
ATOM 3826 C C . GLN B 1 177 ? -4.945 -21.469 0.203 1 93.69 177 GLN B C 1
ATOM 3828 O O . GLN B 1 177 ? -4.445 -20.859 1.151 1 93.69 177 GLN B O 1
ATOM 3833 N N . GLY B 1 178 ? -4.461 -22.547 -0.363 1 95.69 178 GLY B N 1
ATOM 3834 C CA . GLY B 1 178 ? -3.135 -22.969 0.054 1 95.69 178 GLY B CA 1
ATOM 3835 C C . GLY B 1 178 ? -2.066 -21.922 -0.177 1 95.69 178 GLY B C 1
ATOM 3836 O O . GLY B 1 178 ? -1.247 -21.656 0.704 1 95.69 178 GLY B O 1
ATOM 3837 N N . TYR B 1 179 ? -2.057 -21.312 -1.359 1 96.75 179 TYR B N 1
ATOM 3838 C CA . TYR B 1 179 ? -1.109 -20.25 -1.672 1 96.75 179 TYR B CA 1
ATOM 3839 C C . TYR B 1 179 ? -1.323 -19.047 -0.763 1 96.75 179 TYR B C 1
ATOM 3841 O O . TYR B 1 179 ? -0.362 -18.469 -0.24 1 96.75 179 TYR B O 1
ATOM 3849 N N . LEU B 1 180 ? -2.564 -18.656 -0.524 1 94.19 180 LEU B N 1
ATOM 3850 C CA . LEU B 1 180 ? -2.875 -17.531 0.356 1 94.19 180 LEU B CA 1
ATOM 3851 C C . LEU B 1 180 ? -2.385 -17.812 1.774 1 94.19 180 LEU B C 1
ATOM 3853 O O . LEU B 1 180 ? -1.875 -16.906 2.443 1 94.19 180 LEU B O 1
ATOM 3857 N N . ARG B 1 181 ? -2.492 -19.062 2.213 1 93.31 181 ARG B N 1
ATOM 3858 C CA . ARG B 1 181 ? -1.991 -19.422 3.537 1 93.31 181 ARG B CA 1
ATOM 3859 C C . ARG B 1 181 ? -0.479 -19.25 3.617 1 93.31 181 ARG B C 1
ATOM 3861 O O . ARG B 1 181 ? 0.044 -18.781 4.637 1 93.31 181 ARG B O 1
ATOM 3868 N N . LEU B 1 182 ? 0.185 -19.656 2.578 1 96.62 182 LEU B N 1
ATOM 3869 C CA . LEU B 1 182 ? 1.629 -19.438 2.535 1 96.62 182 LEU B CA 1
ATOM 3870 C C . LEU B 1 182 ? 1.971 -17.969 2.658 1 96.62 182 LEU B C 1
ATOM 3872 O O . LEU B 1 182 ? 2.828 -17.578 3.461 1 96.62 182 LEU B O 1
ATOM 3876 N N . LEU B 1 183 ? 1.283 -17.125 1.869 1 95.56 183 LEU B N 1
ATOM 3877 C CA . LEU B 1 183 ? 1.52 -15.68 1.888 1 95.56 183 LEU B CA 1
ATOM 3878 C C . LEU B 1 183 ? 1.211 -15.102 3.262 1 95.56 183 LEU B C 1
ATOM 3880 O O . LEU B 1 183 ? 1.979 -14.289 3.783 1 95.56 183 LEU B O 1
ATOM 3884 N N . MET B 1 184 ? 0.142 -15.578 3.887 1 90.81 184 MET B N 1
ATOM 3885 C CA . MET B 1 184 ? -0.263 -15.062 5.191 1 90.81 184 MET B CA 1
ATOM 3886 C C . MET B 1 184 ? 0.728 -15.484 6.273 1 90.81 184 MET B C 1
ATOM 3888 O O . MET B 1 184 ? 0.966 -14.742 7.227 1 90.81 184 MET B O 1
ATOM 3892 N N . ARG B 1 185 ? 1.19 -16.672 6.105 1 92.38 185 ARG B N 1
ATOM 3893 C CA . ARG B 1 185 ? 2.201 -17.125 7.055 1 92.38 185 ARG B CA 1
ATOM 3894 C C . ARG B 1 185 ? 3.42 -16.203 7.043 1 92.38 185 ARG B C 1
ATOM 3896 O O . ARG B 1 185 ? 3.906 -15.797 8.094 1 92.38 185 ARG B O 1
ATOM 3903 N N . HIS B 1 186 ? 3.92 -15.922 5.883 1 94.88 186 HIS B N 1
ATOM 3904 C CA . HIS B 1 186 ? 5.074 -15.039 5.781 1 94.88 186 HIS B CA 1
ATOM 3905 C C . HIS B 1 186 ? 4.719 -13.625 6.219 1 94.88 186 HIS B C 1
ATOM 3907 O O . HIS B 1 186 ? 5.543 -12.93 6.82 1 94.88 186 HIS B O 1
ATOM 3913 N N . SER B 1 187 ? 3.521 -13.156 5.934 1 91.44 187 SER B N 1
ATOM 3914 C CA . SER B 1 187 ? 3.051 -11.852 6.391 1 91.44 187 SER B CA 1
ATOM 3915 C C . SER B 1 187 ? 3.018 -11.773 7.914 1 91.44 187 SER B C 1
ATOM 3917 O O . SER B 1 187 ? 3.459 -10.789 8.5 1 91.44 187 SER B O 1
ATOM 3919 N N . ARG B 1 188 ? 2.516 -12.812 8.508 1 87.69 188 ARG B N 1
ATOM 3920 C CA . ARG B 1 188 ? 2.463 -12.875 9.961 1 87.69 188 ARG B CA 1
ATOM 3921 C C . ARG B 1 188 ? 3.865 -12.828 10.562 1 87.69 188 ARG B C 1
ATOM 3923 O O . ARG B 1 188 ? 4.098 -12.141 11.555 1 87.69 188 ARG B O 1
ATOM 3930 N N . GLY B 1 189 ? 4.68 -13.625 9.977 1 89.31 189 GLY B N 1
ATOM 3931 C CA . GLY B 1 189 ? 6.062 -13.57 10.43 1 89.31 189 GLY B CA 1
ATOM 3932 C C . GLY B 1 189 ? 6.652 -12.172 10.383 1 89.31 189 GLY B C 1
ATOM 3933 O O . GLY B 1 189 ? 7.324 -11.75 11.328 1 89.31 189 GLY B O 1
ATOM 3934 N N . LEU B 1 190 ? 6.398 -11.453 9.344 1 90.88 190 LEU B N 1
ATOM 3935 C CA . LEU B 1 190 ? 6.891 -10.086 9.203 1 90.88 190 LEU B CA 1
ATOM 3936 C C . LEU B 1 190 ? 6.262 -9.172 10.25 1 90.88 190 LEU B C 1
ATOM 3938 O O . LEU B 1 190 ? 6.953 -8.367 10.875 1 90.88 190 LEU B O 1
ATOM 3942 N N . LEU B 1 191 ? 4.953 -9.305 10.477 1 85.19 191 LEU B N 1
ATOM 3943 C CA . LEU B 1 191 ? 4.246 -8.5 11.469 1 85.19 191 LEU B CA 1
ATOM 3944 C C . LEU B 1 191 ? 4.836 -8.719 12.859 1 85.19 191 LEU B C 1
ATOM 3946 O O . LEU B 1 191 ? 5.07 -7.758 13.594 1 85.19 191 LEU B O 1
ATOM 3950 N N . GLU B 1 192 ? 5.047 -9.938 13.18 1 85.5 192 GLU B N 1
ATOM 3951 C CA . GLU B 1 192 ? 5.609 -10.281 14.477 1 85.5 192 GLU B CA 1
ATOM 3952 C C . GLU B 1 192 ? 6.988 -9.656 14.672 1 85.5 192 GLU B C 1
ATOM 3954 O O . GLU B 1 192 ? 7.281 -9.094 15.727 1 85.5 192 GLU B O 1
ATOM 3959 N N . GLU B 1 193 ? 7.762 -9.75 13.625 1 87.06 193 GLU B N 1
ATOM 3960 C CA . GLU B 1 193 ? 9.102 -9.188 13.711 1 87.06 193 GLU B CA 1
ATOM 3961 C C . GLU B 1 193 ? 9.055 -7.664 13.82 1 87.06 193 GLU B C 1
ATOM 3963 O O . GLU B 1 193 ? 9.891 -7.059 14.492 1 87.06 193 GLU B O 1
ATOM 3968 N N . LEU B 1 194 ? 8.117 -7.039 13.195 1 83.12 194 LEU B N 1
ATOM 3969 C CA . LEU B 1 194 ? 7.973 -5.586 13.242 1 83.12 194 LEU B CA 1
ATOM 3970 C C . LEU B 1 194 ? 7.559 -5.121 14.633 1 83.12 194 LEU B C 1
ATOM 3972 O O . LEU B 1 194 ? 8.031 -4.09 15.117 1 83.12 194 LEU B O 1
ATOM 3976 N N . ILE B 1 195 ? 6.676 -5.809 15.289 1 78.94 195 ILE B N 1
ATOM 3977 C CA . ILE B 1 195 ? 6.25 -5.473 16.641 1 78.94 195 ILE B CA 1
ATOM 3978 C C . ILE B 1 195 ? 7.434 -5.605 17.609 1 78.94 195 ILE B C 1
ATOM 3980 O O . ILE B 1 195 ? 7.629 -4.758 18.484 1 78.94 195 ILE B O 1
ATOM 3984 N N . HIS B 1 196 ? 8.102 -6.645 17.406 1 77.69 196 HIS B N 1
ATOM 3985 C CA . HIS B 1 196 ? 9.281 -6.848 18.234 1 77.69 196 HIS B CA 1
ATOM 3986 C C . HIS B 1 196 ? 10.281 -5.707 18.062 1 77.69 196 HIS B C 1
ATOM 3988 O O . HIS B 1 196 ? 10.859 -5.23 19.031 1 77.69 196 HIS B O 1
ATOM 3994 N N . ALA B 1 197 ? 10.438 -5.285 16.812 1 73.69 197 ALA B N 1
ATOM 3995 C CA . ALA B 1 197 ? 11.359 -4.199 16.5 1 73.69 197 ALA B CA 1
ATOM 3996 C C . ALA B 1 197 ? 10.859 -2.877 17.078 1 73.69 197 ALA B C 1
ATOM 3998 O O . ALA B 1 197 ? 11.664 -2.029 17.484 1 73.69 197 ALA B O 1
ATOM 3999 N N . SER B 1 198 ? 9.523 -2.555 17 1 65.25 198 SER B N 1
ATOM 4000 C CA . SER B 1 198 ? 8.93 -1.321 17.5 1 65.25 198 SER B CA 1
ATOM 4001 C C . SER B 1 198 ? 9 -1.249 19.031 1 65.25 198 SER B C 1
ATOM 4003 O O . SER B 1 198 ? 9.109 -0.161 19.594 1 65.25 198 SER B O 1
ATOM 4005 N N . GLY B 1 199 ? 8.586 -2.277 19.75 1 54.66 199 GLY B N 1
ATOM 4006 C CA . GLY B 1 199 ? 8.734 -2.316 21.203 1 54.66 199 GLY B CA 1
ATOM 4007 C C . GLY B 1 199 ? 10.156 -2.027 21.656 1 54.66 199 GLY B C 1
ATOM 4008 O O . GLY B 1 199 ? 10.359 -1.489 22.75 1 54.66 199 GLY B O 1
ATOM 4009 N N . ALA B 1 200 ? 10.977 -2.389 20.828 1 44.56 200 ALA B N 1
ATOM 4010 C CA . ALA B 1 200 ? 12.367 -2.09 21.156 1 44.56 200 ALA B CA 1
ATOM 4011 C C . ALA B 1 200 ? 12.648 -0.595 21.031 1 44.56 200 ALA B C 1
ATOM 4013 O O . ALA B 1 200 ? 13.602 -0.086 21.609 1 44.56 200 ALA B O 1
ATOM 4014 N N . PHE B 1 201 ? 11.93 0.17 20.156 1 41 201 PHE B N 1
ATOM 4015 C CA . PHE B 1 201 ? 12.125 1.609 20.031 1 41 201 PHE B CA 1
ATOM 4016 C C . PHE B 1 201 ? 11.766 2.324 21.328 1 41 201 PHE B C 1
ATOM 4018 O O . PHE B 1 201 ? 12.266 3.418 21.594 1 41 201 PHE B O 1
ATOM 4025 N N . HIS B 1 202 ? 10.586 1.996 22.047 1 38 202 HIS B N 1
ATOM 4026 C CA . HIS B 1 202 ? 10.242 2.738 23.25 1 38 202 HIS B CA 1
ATOM 4027 C C . HIS B 1 202 ? 11.32 2.592 24.312 1 38 202 HIS B C 1
ATOM 4029 O O . HIS B 1 202 ? 11.273 3.26 25.344 1 38 202 HIS B O 1
ATOM 4035 N N . GLU B 1 203 ? 11.914 1.406 24.688 1 35.16 203 GLU B N 1
ATOM 4036 C CA . GLU B 1 203 ? 12.812 1.521 25.828 1 35.16 203 GLU B CA 1
ATOM 4037 C C . GLU B 1 203 ? 13.906 2.559 25.578 1 35.16 203 GLU B C 1
ATOM 4039 O O . GLU B 1 203 ? 14.078 3.012 24.438 1 35.16 203 GLU B O 1
ATOM 4044 N N . GLU B 1 204 ? 15.32 2.336 26.375 1 30.25 204 GLU B N 1
ATOM 4045 C CA . GLU B 1 204 ? 16.422 3.266 26.609 1 30.25 204 GLU B CA 1
ATOM 4046 C C . GLU B 1 204 ? 16.766 4.051 25.344 1 30.25 204 GLU B C 1
ATOM 4048 O O . GLU B 1 204 ? 16.375 3.652 24.25 1 30.25 204 GLU B O 1
ATOM 4053 N N . GLN B 1 205 ? 18.109 4.844 25.375 1 29.81 205 GLN B N 1
ATOM 4054 C CA . GLN B 1 205 ? 18.984 5.816 24.734 1 29.81 205 GLN B CA 1
ATOM 4055 C C . GLN B 1 205 ? 19.078 5.566 23.234 1 29.81 205 GLN B C 1
ATOM 4057 O O . GLN B 1 205 ? 18.453 6.27 22.438 1 29.81 205 GLN B O 1
ATOM 4062 N N . GLY B 1 206 ? 20.391 5.105 22.828 1 30.02 206 GLY B N 1
ATOM 4063 C CA . GLY B 1 206 ? 21.328 5.176 21.719 1 30.02 206 GLY B CA 1
ATOM 4064 C C . GLY B 1 206 ? 20.828 4.512 20.453 1 30.02 206 GLY B C 1
ATOM 4065 O O . GLY B 1 206 ? 19.625 4.223 20.344 1 30.02 206 GLY B O 1
ATOM 4066 N N . GLY B 1 207 ? 21.641 3.432 20.047 1 30.36 207 GLY B N 1
ATOM 4067 C CA . GLY B 1 207 ? 21.969 2.807 18.766 1 30.36 207 GLY B CA 1
ATOM 4068 C C . GLY B 1 207 ? 20.859 1.935 18.234 1 30.36 207 GLY B C 1
ATOM 4069 O O . GLY B 1 207 ? 20.25 1.156 18.969 1 30.36 207 GLY B O 1
ATOM 4070 N N . ILE B 1 208 ? 20 2.395 17.516 1 35.88 208 ILE B N 1
ATOM 4071 C CA . ILE B 1 208 ? 19.172 1.547 16.672 1 35.88 208 ILE B CA 1
ATOM 4072 C C . ILE B 1 208 ? 19.828 0.188 16.484 1 35.88 208 ILE B C 1
ATOM 4074 O O . ILE B 1 208 ? 20.859 0.087 15.82 1 35.88 208 ILE B O 1
ATOM 4078 N N . ALA B 1 209 ? 20.125 -0.676 17.531 1 35.84 209 ALA B N 1
ATOM 4079 C CA . ALA B 1 209 ? 20.75 -2 17.516 1 35.84 209 ALA B CA 1
ATOM 4080 C C . ALA B 1 209 ? 20.281 -2.797 16.297 1 35.84 209 ALA B C 1
ATOM 4082 O O . ALA B 1 209 ? 19.219 -2.506 15.719 1 35.84 209 ALA B O 1
ATOM 4083 N N . PRO B 1 210 ? 20.953 -4.062 15.906 1 40.28 210 PRO B N 1
ATOM 4084 C CA . PRO B 1 210 ? 20.969 -5.074 14.852 1 40.28 210 PRO B CA 1
ATOM 4085 C C . PRO B 1 210 ? 19.609 -5.73 14.641 1 40.28 210 PRO B C 1
ATOM 4087 O O . PRO B 1 210 ? 19.484 -6.668 13.844 1 40.28 210 PRO B O 1
ATOM 4090 N N . VAL B 1 211 ? 18.594 -5.699 15.539 1 44.19 211 VAL B N 1
ATOM 4091 C CA . VAL B 1 211 ? 17.203 -6.109 15.57 1 44.19 211 VAL B CA 1
ATOM 4092 C C . VAL B 1 211 ? 16.5 -5.68 14.281 1 44.19 211 VAL B C 1
ATOM 4094 O O . VAL B 1 211 ? 15.539 -6.316 13.844 1 44.19 211 VAL B O 1
ATOM 4097 N N . GLU B 1 212 ? 17.156 -4.668 13.68 1 54.88 212 GLU B N 1
ATOM 4098 C CA . GLU B 1 212 ? 16.844 -4.082 12.383 1 54.88 212 GLU B CA 1
ATOM 4099 C C . GLU B 1 212 ? 16.891 -5.137 11.281 1 54.88 212 GLU B C 1
ATOM 4101 O O . GLU B 1 212 ? 16.141 -5.055 10.305 1 54.88 212 GLU B O 1
ATOM 4106 N N . ALA B 1 213 ? 17.562 -6.5 11.727 1 62.84 213 ALA B N 1
ATOM 4107 C CA . ALA B 1 213 ? 17.859 -7.477 10.688 1 62.84 213 ALA B CA 1
ATOM 4108 C C . ALA B 1 213 ? 16.719 -8.492 10.547 1 62.84 213 ALA B C 1
ATOM 4110 O O . ALA B 1 213 ? 16.406 -8.93 9.438 1 62.84 213 ALA B O 1
ATOM 4111 N N . SER B 1 214 ? 15.938 -8.672 11.711 1 82.88 214 SER B N 1
ATOM 4112 C CA . SER B 1 214 ? 15.031 -9.82 11.648 1 82.88 214 SER B CA 1
ATOM 4113 C C . SER B 1 214 ? 13.82 -9.516 10.781 1 82.88 214 SER B C 1
ATOM 4115 O O . SER B 1 214 ? 13.383 -10.367 10 1 82.88 214 SER B O 1
ATOM 4117 N N . TRP B 1 215 ? 13.352 -8.328 10.875 1 88.75 215 TRP B N 1
ATOM 4118 C CA . TRP B 1 215 ? 12.188 -8.023 10.047 1 88.75 215 TRP B CA 1
ATOM 4119 C C . TRP B 1 215 ? 12.578 -7.949 8.578 1 88.75 215 TRP B C 1
ATOM 4121 O O . TRP B 1 215 ? 11.766 -8.258 7.699 1 88.75 215 TRP B O 1
ATOM 4131 N N . ARG B 1 216 ? 13.812 -7.688 8.305 1 91.88 216 ARG B N 1
ATOM 4132 C CA . ARG B 1 216 ? 14.281 -7.637 6.922 1 91.88 216 ARG B CA 1
ATOM 4133 C C . ARG B 1 216 ? 14.305 -9.031 6.301 1 91.88 216 ARG B C 1
ATOM 4135 O O . ARG B 1 216 ? 14.016 -9.188 5.117 1 91.88 216 ARG B O 1
ATOM 4142 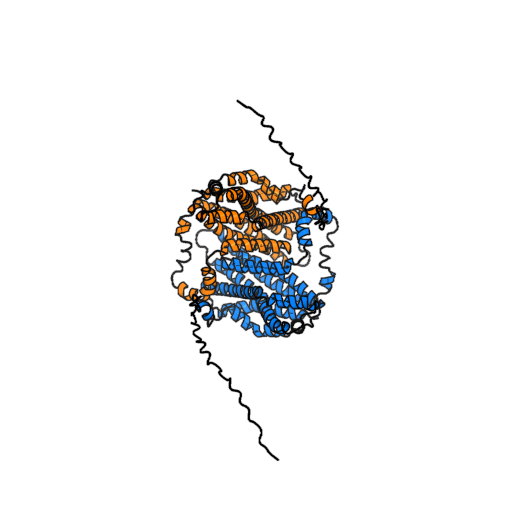N N . ARG B 1 217 ? 14.688 -10.008 7.105 1 93.56 217 ARG B N 1
ATOM 4143 C CA . ARG B 1 217 ? 14.641 -11.383 6.621 1 93.56 217 ARG B CA 1
ATOM 4144 C C . ARG B 1 217 ? 13.203 -11.82 6.348 1 93.56 217 ARG B C 1
ATOM 4146 O O . ARG B 1 217 ? 12.93 -12.453 5.328 1 93.56 217 ARG B O 1
ATOM 4153 N N . ALA B 1 218 ? 12.352 -11.5 7.316 1 94.69 218 ALA B N 1
ATOM 4154 C CA . ALA B 1 218 ? 10.938 -11.82 7.141 1 94.69 218 ALA B CA 1
ATOM 4155 C C . ALA B 1 218 ? 10.367 -11.141 5.898 1 94.69 218 ALA B C 1
ATOM 4157 O O . ALA B 1 218 ? 9.57 -11.734 5.172 1 94.69 218 ALA B O 1
ATOM 4158 N N . ARG B 1 219 ? 10.727 -9.883 5.664 1 95.94 219 ARG B N 1
ATOM 4159 C CA . ARG B 1 219 ? 10.312 -9.156 4.465 1 95.94 219 ARG B CA 1
ATOM 4160 C C . ARG B 1 219 ? 10.797 -9.867 3.205 1 95.94 219 ARG B C 1
ATOM 4162 O O . ARG B 1 219 ? 10.055 -9.977 2.227 1 95.94 219 ARG B O 1
ATOM 4169 N N . LEU B 1 220 ? 12.008 -10.352 3.246 1 96.69 220 LEU B N 1
ATOM 4170 C CA . LEU B 1 220 ? 12.602 -11.07 2.119 1 96.69 220 LEU B CA 1
ATOM 4171 C C . LEU B 1 220 ? 11.812 -12.336 1.807 1 96.69 220 LEU B C 1
ATOM 4173 O O . LEU B 1 220 ? 11.562 -12.648 0.639 1 96.69 220 LEU B O 1
ATOM 4177 N N . LEU B 1 221 ? 11.461 -13.055 2.809 1 97.81 221 LEU B N 1
ATOM 4178 C CA . LEU B 1 221 ? 10.688 -14.273 2.621 1 97.81 221 LEU B CA 1
ATOM 4179 C C . LEU B 1 221 ? 9.328 -13.961 2 1 97.81 221 LEU B C 1
ATOM 4181 O O . LEU B 1 221 ? 8.867 -14.688 1.115 1 97.81 221 LEU B O 1
ATOM 4185 N N . LEU B 1 222 ? 8.719 -12.891 2.455 1 98 222 LEU B N 1
ATOM 4186 C CA . LEU B 1 222 ? 7.422 -12.5 1.908 1 98 222 LEU B CA 1
ATOM 4187 C C . LEU B 1 222 ? 7.539 -12.148 0.431 1 98 222 LEU B C 1
ATOM 4189 O O . LEU B 1 222 ? 6.766 -12.633 -0.394 1 98 222 LEU B O 1
ATOM 4193 N N . VAL B 1 223 ? 8.547 -11.344 0.06 1 98.31 223 VAL B N 1
ATOM 4194 C CA . VAL B 1 223 ? 8.734 -10.938 -1.328 1 98.31 223 VAL B CA 1
ATOM 4195 C C . VAL B 1 223 ? 9.039 -12.156 -2.191 1 98.31 223 VAL B C 1
ATOM 4197 O O . VAL B 1 223 ? 8.531 -12.281 -3.307 1 98.31 223 VAL B O 1
ATOM 4200 N N . ALA B 1 224 ? 9.875 -13.047 -1.677 1 98.75 224 ALA B N 1
ATOM 4201 C CA . ALA B 1 224 ? 10.242 -14.258 -2.416 1 98.75 224 ALA B CA 1
ATOM 4202 C C . ALA B 1 224 ? 9.016 -15.125 -2.686 1 98.75 224 ALA B C 1
ATOM 4204 O O . ALA B 1 224 ? 8.969 -15.852 -3.686 1 98.75 224 ALA B O 1
ATOM 4205 N N . ALA B 1 225 ? 8.031 -15.062 -1.788 1 98.75 225 ALA B N 1
ATOM 4206 C CA . ALA B 1 225 ? 6.809 -15.852 -1.957 1 98.75 225 ALA B CA 1
ATOM 4207 C C . ALA B 1 225 ? 5.848 -15.172 -2.928 1 98.75 225 ALA B C 1
ATOM 4209 O O . ALA B 1 225 ? 4.934 -15.812 -3.451 1 98.75 225 ALA B O 1
ATOM 4210 N N . MET B 1 226 ? 6.016 -13.859 -3.125 1 98.62 226 MET B N 1
ATOM 4211 C CA . MET B 1 226 ? 5.086 -13.102 -3.951 1 98.62 226 MET B CA 1
ATOM 4212 C C . MET B 1 226 ? 5.578 -13.016 -5.391 1 98.62 226 MET B C 1
ATOM 4214 O O . MET B 1 226 ? 4.777 -12.992 -6.328 1 98.62 226 MET B O 1
ATOM 4218 N N . VAL B 1 227 ? 6.855 -13.016 -5.688 1 98.56 227 VAL B N 1
ATOM 4219 C CA . VAL B 1 227 ? 7.48 -12.742 -6.977 1 98.56 227 VAL B CA 1
ATOM 4220 C C . VAL B 1 227 ? 7.07 -13.812 -7.988 1 98.56 227 VAL B C 1
ATOM 4222 O O . VAL B 1 227 ? 6.816 -13.508 -9.156 1 98.56 227 VAL B O 1
ATOM 4225 N N . PRO B 1 228 ? 6.918 -15.102 -7.609 1 98.69 228 PRO B N 1
ATOM 4226 C CA . PRO B 1 228 ? 6.578 -16.141 -8.586 1 98.69 228 PRO B CA 1
ATOM 4227 C C . PRO B 1 228 ? 5.285 -15.836 -9.344 1 98.69 228 PRO B C 1
ATOM 4229 O O . PRO B 1 228 ? 5.191 -16.109 -10.547 1 98.69 228 PRO B O 1
ATOM 4232 N N . CYS B 1 229 ? 4.273 -15.266 -8.68 1 98.06 229 CYS B N 1
ATOM 4233 C CA . CYS B 1 229 ? 3.023 -14.922 -9.352 1 98.06 229 CYS B CA 1
ATOM 4234 C C . CYS B 1 229 ? 3.273 -13.945 -10.5 1 98.06 229 CYS B C 1
ATOM 4236 O O . CYS B 1 229 ? 2.908 -14.227 -11.641 1 98.06 229 CYS B O 1
ATOM 4238 N N . MET B 1 230 ? 3.955 -12.883 -10.273 1 97.19 230 MET B N 1
ATOM 4239 C CA . MET B 1 230 ? 4.219 -11.867 -11.281 1 97.19 230 MET B CA 1
ATOM 4240 C C . MET B 1 230 ? 5.137 -12.414 -12.375 1 97.19 230 MET B C 1
ATOM 4242 O O . MET B 1 230 ? 4.883 -12.211 -13.562 1 97.19 230 MET B O 1
ATOM 4246 N N . SER B 1 231 ? 6.211 -13.07 -11.992 1 98 231 SER B N 1
ATOM 4247 C CA . SER B 1 231 ? 7.223 -13.547 -12.93 1 98 231 SER B CA 1
ATOM 4248 C C . SER B 1 231 ? 6.652 -14.602 -13.867 1 98 231 SER B C 1
ATOM 4250 O O . SER B 1 231 ? 6.898 -14.562 -15.078 1 98 231 SER B O 1
ATOM 4252 N N . LEU B 1 232 ? 5.93 -15.555 -13.289 1 98.62 232 LEU B N 1
ATOM 4253 C CA . LEU B 1 232 ? 5.383 -16.625 -14.109 1 98.62 232 LEU B CA 1
ATOM 4254 C C . LEU B 1 232 ? 4.336 -16.094 -15.078 1 98.62 232 LEU B C 1
ATOM 4256 O O . LEU B 1 232 ? 4.316 -16.469 -16.25 1 98.62 232 LEU B O 1
ATOM 4260 N N . TYR B 1 233 ? 3.43 -15.18 -14.609 1 97.5 233 TYR B N 1
ATOM 4261 C CA . TYR B 1 233 ? 2.4 -14.609 -15.469 1 97.5 233 TYR B CA 1
ATOM 4262 C C . TYR B 1 233 ? 3.02 -13.781 -16.578 1 97.5 233 TYR B C 1
ATOM 4264 O O . TYR B 1 233 ? 2.566 -13.82 -17.734 1 97.5 233 TYR B O 1
ATOM 4272 N N . ALA B 1 234 ? 4.035 -12.984 -16.25 1 97.56 234 ALA B N 1
ATOM 4273 C CA . ALA B 1 234 ? 4.746 -12.219 -17.281 1 97.56 234 ALA B CA 1
ATOM 4274 C C . ALA B 1 234 ? 5.363 -13.141 -18.328 1 97.56 234 ALA B C 1
ATOM 4276 O O . ALA B 1 234 ? 5.258 -12.883 -19.516 1 97.56 234 ALA B O 1
ATOM 4277 N N . PHE B 1 235 ? 6.012 -14.211 -17.844 1 97.94 235 PHE B N 1
ATOM 4278 C CA . PHE B 1 235 ? 6.664 -15.188 -18.719 1 97.94 235 PHE B CA 1
ATOM 4279 C C . PHE B 1 235 ? 5.648 -15.852 -19.641 1 97.94 235 PHE B C 1
ATOM 4281 O O . PHE B 1 235 ? 5.852 -15.914 -20.844 1 97.94 235 PHE B O 1
ATOM 4288 N N . ILE B 1 236 ? 4.52 -16.297 -19.078 1 97.25 236 ILE B N 1
ATOM 4289 C CA . ILE B 1 236 ? 3.488 -16.984 -19.844 1 97.25 236 ILE B CA 1
ATOM 4290 C C . ILE B 1 236 ? 2.85 -16.016 -20.844 1 97.25 236 ILE B C 1
ATOM 4292 O O . ILE B 1 236 ? 2.627 -16.375 -22 1 97.25 236 ILE B O 1
ATOM 4296 N N . GLY B 1 237 ? 2.516 -14.797 -20.328 1 95.5 237 GLY B N 1
ATOM 4297 C CA . GLY B 1 237 ? 1.958 -13.805 -21.234 1 95.5 237 GLY B CA 1
ATOM 4298 C C . GLY B 1 237 ? 2.824 -13.555 -22.453 1 95.5 237 GLY B C 1
ATOM 4299 O O . GLY B 1 237 ? 2.328 -13.555 -23.578 1 95.5 237 GLY B O 1
ATOM 4300 N N . ARG B 1 238 ? 4.07 -13.359 -22.234 1 95.06 238 ARG B N 1
ATOM 4301 C CA . ARG B 1 238 ? 5.012 -13.117 -23.328 1 95.06 238 ARG B CA 1
ATOM 4302 C C . ARG B 1 238 ? 5.074 -14.312 -24.266 1 95.06 238 ARG B C 1
ATOM 4304 O O . ARG B 1 238 ? 5.074 -14.148 -25.484 1 95.06 238 ARG B O 1
ATOM 4311 N N . LYS B 1 239 ? 5.172 -15.492 -23.734 1 93.94 239 LYS B N 1
ATOM 4312 C CA . LYS B 1 239 ? 5.258 -16.719 -24.531 1 93.94 239 LYS B CA 1
ATOM 4313 C C . LYS B 1 239 ? 4.016 -16.891 -25.391 1 93.94 239 LYS B C 1
ATOM 4315 O O . LYS B 1 239 ? 4.117 -17.234 -26.578 1 93.94 239 LYS B O 1
ATOM 4320 N N . LEU B 1 240 ? 2.836 -16.672 -24.812 1 92.44 240 LEU B N 1
ATOM 4321 C CA . LEU B 1 240 ? 1.578 -16.875 -25.516 1 92.44 240 LEU B CA 1
ATOM 4322 C C . LEU B 1 240 ? 1.35 -15.797 -26.562 1 92.44 240 LEU B C 1
ATOM 4324 O O . LEU B 1 240 ? 0.699 -16.031 -27.578 1 92.44 240 LEU B O 1
ATOM 4328 N N . SER B 1 241 ? 1.771 -14.555 -26.234 1 89.81 241 SER B N 1
ATOM 4329 C CA . SER B 1 241 ? 1.559 -13.445 -27.156 1 89.81 241 SER B CA 1
ATOM 4330 C C . SER B 1 241 ? 2.223 -13.711 -28.5 1 89.81 241 SER B C 1
ATOM 4332 O O . SER B 1 241 ? 1.744 -13.242 -29.531 1 89.81 241 SER B O 1
ATOM 4334 N N . VAL B 1 242 ? 3.256 -14.422 -28.578 1 83 242 VAL B N 1
ATOM 4335 C CA . VAL B 1 242 ? 3.971 -14.766 -29.797 1 83 242 VAL B CA 1
ATOM 4336 C C . VAL B 1 242 ? 3.15 -15.766 -30.609 1 83 242 VAL B C 1
ATOM 4338 O O . VAL B 1 242 ? 3.129 -15.703 -31.844 1 83 242 VAL B O 1
ATOM 4341 N N . HIS B 1 243 ? 2.322 -16.547 -29.891 1 72.56 243 HIS B N 1
ATOM 4342 C CA . HIS B 1 243 ? 1.554 -17.594 -30.547 1 72.56 243 HIS B CA 1
ATOM 4343 C C . HIS B 1 243 ? 0.212 -17.062 -31.047 1 72.56 243 HIS B C 1
ATOM 4345 O O . HIS B 1 243 ? -0.271 -17.484 -32.094 1 72.56 243 HIS B O 1
ATOM 4351 N N . ILE B 1 244 ? -0.559 -16.234 -30.172 1 62.88 244 ILE B N 1
ATOM 4352 C CA . ILE B 1 244 ? -1.896 -15.75 -30.5 1 62.88 244 ILE B CA 1
ATOM 4353 C C . ILE B 1 244 ? -1.812 -14.734 -31.641 1 62.88 244 ILE B C 1
ATOM 4355 O O . ILE B 1 244 ? -2.701 -14.68 -32.5 1 62.88 244 ILE B O 1
ATOM 4359 N N . GLN B 1 245 ? -1.007 -13.547 -31.547 1 55.34 245 GLN B N 1
ATOM 4360 C CA . GLN B 1 245 ? -0.915 -12.633 -32.688 1 55.34 245 GLN B CA 1
ATOM 4361 C C . GLN B 1 245 ? -0.945 -13.391 -34 1 55.34 245 GLN B C 1
ATOM 4363 O O . GLN B 1 245 ? -1.489 -12.898 -35 1 55.34 245 GLN B O 1
ATOM 4368 N N . ALA B 1 246 ? -0.475 -14.609 -34 1 48.47 246 ALA B N 1
ATOM 4369 C CA . ALA B 1 246 ? -0.503 -15.352 -35.25 1 48.47 246 ALA B CA 1
ATOM 4370 C C . ALA B 1 246 ? -1.911 -15.852 -35.562 1 48.47 246 ALA B C 1
ATOM 4372 O O . ALA B 1 246 ? -2.254 -16.078 -36.75 1 48.47 246 ALA B O 1
ATOM 4373 N N . ALA B 1 247 ? -2.762 -16.062 -34.5 1 46.31 247 ALA B N 1
ATOM 4374 C CA . ALA B 1 247 ? -4.023 -16.719 -34.844 1 46.31 247 ALA B CA 1
ATOM 4375 C C . ALA B 1 247 ? -5.137 -15.688 -35.031 1 46.31 247 ALA B C 1
ATOM 4377 O O . ALA B 1 247 ? -5.98 -15.828 -35.938 1 46.31 247 ALA B O 1
ATOM 4378 N N . ASP B 1 248 ? -5.867 -14.977 -33.938 1 47.03 248 ASP B N 1
ATOM 4379 C CA . ASP B 1 248 ? -7.281 -14.633 -33.844 1 47.03 248 ASP B CA 1
ATOM 4380 C C . ASP B 1 248 ? -7.531 -13.188 -34.281 1 47.03 248 ASP B C 1
ATOM 4382 O O . ASP B 1 248 ? -7.23 -12.25 -33.531 1 47.03 248 ASP B O 1
ATOM 4386 N N . ASP B 1 249 ? -7.621 -12.867 -35.375 1 45.16 249 ASP B N 1
ATOM 4387 C CA . ASP B 1 249 ? -8.32 -11.648 -35.781 1 45.16 249 ASP B CA 1
ATOM 4388 C C . ASP B 1 249 ? -9.625 -11.477 -35.031 1 45.16 249 ASP B C 1
ATOM 4390 O O . ASP B 1 249 ? -9.945 -10.383 -34.562 1 45.16 249 ASP B O 1
ATOM 4394 N N . HIS B 1 250 ? -10.969 -12.188 -35.438 1 41.88 250 HIS B N 1
ATOM 4395 C CA . HIS B 1 250 ? -12.375 -11.789 -35.5 1 41.88 250 HIS B CA 1
ATOM 4396 C C . HIS B 1 250 ? -13.141 -12.281 -34.281 1 41.88 250 HIS B C 1
ATOM 4398 O O . HIS B 1 250 ? -14.359 -12.156 -34.219 1 41.88 250 HIS B O 1
ATOM 4404 N N . ASP B 1 251 ? -12.844 -13.312 -33.438 1 45.78 251 ASP B N 1
ATOM 4405 C CA . ASP B 1 251 ? -13.859 -13.93 -32.562 1 45.78 251 ASP B CA 1
ATOM 4406 C C . ASP B 1 251 ? -13.867 -13.305 -31.188 1 45.78 251 ASP B C 1
ATOM 4408 O O . ASP B 1 251 ? -12.844 -13.266 -30.5 1 45.78 251 ASP B O 1
ATOM 4412 N N . PRO B 1 252 ? -15.031 -12.734 -30.812 1 44.94 252 PRO B N 1
ATOM 4413 C CA . PRO B 1 252 ? -15.273 -12.023 -29.562 1 44.94 252 PRO B CA 1
ATOM 4414 C C . PRO B 1 252 ? -14.859 -12.828 -28.328 1 44.94 252 PRO B C 1
ATOM 4416 O O . PRO B 1 252 ? -14.531 -12.25 -27.281 1 44.94 252 PRO B O 1
ATOM 4419 N N . ARG B 1 253 ? -15.289 -14.203 -28.312 1 46.16 253 ARG B N 1
ATOM 4420 C CA . ARG B 1 253 ? -14.922 -15.078 -27.203 1 46.16 253 ARG B CA 1
ATOM 4421 C C . ARG B 1 253 ? -13.414 -15.062 -26.969 1 46.16 253 ARG B C 1
ATOM 4423 O O . ARG B 1 253 ? -12.953 -15.414 -25.891 1 46.16 253 ARG B O 1
ATOM 4430 N N . LYS B 1 254 ? -12.797 -14.672 -28.047 1 57.38 254 LYS B N 1
ATOM 4431 C CA . LYS B 1 254 ? -11.367 -14.453 -28.188 1 57.38 254 LYS B CA 1
ATOM 4432 C C . LYS B 1 254 ? -10.922 -13.211 -27.422 1 57.38 254 LYS B C 1
ATOM 4434 O O . LYS B 1 254 ? -9.766 -13.109 -27 1 57.38 254 LYS B O 1
ATOM 4439 N N . SER B 1 255 ? -12.172 -12.664 -26.859 1 75 255 SER B N 1
ATOM 4440 C CA . SER B 1 255 ? -11.906 -11.328 -26.328 1 75 255 SER B CA 1
ATOM 4441 C C . SER B 1 255 ? -11.344 -11.406 -24.922 1 75 255 SER B C 1
ATOM 4443 O O . SER B 1 255 ? -10.352 -10.742 -24.594 1 75 255 SER B O 1
ATOM 4445 N N . ALA B 1 256 ? -11.984 -12.461 -24.172 1 78.94 256 ALA B N 1
ATOM 4446 C CA . ALA B 1 256 ? -11.469 -12.508 -22.797 1 78.94 256 ALA B CA 1
ATOM 4447 C C . ALA B 1 256 ? -10.109 -13.203 -22.75 1 78.94 256 ALA B C 1
ATOM 4449 O O . ALA B 1 256 ? -9.227 -12.797 -21.984 1 78.94 256 ALA B O 1
ATOM 4450 N N . ARG B 1 257 ? -9.969 -14.328 -23.656 1 85.19 257 ARG B N 1
ATOM 4451 C CA . ARG B 1 257 ? -8.688 -15.016 -23.781 1 85.19 257 ARG B CA 1
ATOM 4452 C C . ARG B 1 257 ? -7.602 -14.07 -24.281 1 85.19 257 ARG B C 1
ATOM 4454 O O . ARG B 1 257 ? -6.496 -14.031 -23.734 1 85.19 257 ARG B O 1
ATOM 4461 N N . ALA B 1 258 ? -8.016 -13.305 -25.219 1 84.19 258 ALA B N 1
ATOM 4462 C CA . ALA B 1 258 ? -7.09 -12.336 -25.797 1 84.19 258 ALA B CA 1
ATOM 4463 C C . ALA B 1 258 ? -6.734 -11.25 -24.781 1 84.19 258 ALA B C 1
ATOM 4465 O O . ALA B 1 258 ? -5.59 -10.797 -24.734 1 84.19 258 ALA B O 1
ATOM 4466 N N . THR B 1 259 ? -7.723 -10.898 -24.016 1 85.75 259 THR B N 1
ATOM 4467 C CA . THR B 1 259 ? -7.508 -9.875 -23 1 85.75 259 THR B CA 1
ATOM 4468 C C . THR B 1 259 ? -6.516 -10.352 -21.953 1 85.75 259 THR B C 1
ATOM 4470 O O . THR B 1 259 ? -5.664 -9.586 -21.5 1 85.75 259 THR B O 1
ATOM 4473 N N . TRP B 1 260 ? -6.68 -11.617 -21.547 1 90.19 260 TRP B N 1
ATOM 4474 C CA . TRP B 1 260 ? -5.762 -12.188 -20.562 1 90.19 260 TRP B CA 1
ATOM 4475 C C . TRP B 1 260 ? -4.328 -12.156 -21.078 1 90.19 260 TRP B C 1
ATOM 4477 O O . TRP B 1 260 ? -3.428 -11.664 -20.391 1 90.19 260 TRP B O 1
ATOM 4487 N N . VAL B 1 261 ? -4.113 -12.602 -22.281 1 91.62 261 VAL B N 1
ATOM 4488 C CA . VAL B 1 261 ? -2.779 -12.641 -22.875 1 91.62 261 VAL B CA 1
ATOM 4489 C C . VAL B 1 261 ? -2.25 -11.219 -23.062 1 91.62 261 VAL B C 1
ATOM 4491 O O . VAL B 1 261 ? -1.085 -10.945 -22.766 1 91.62 261 VAL B O 1
ATOM 4494 N N . ALA B 1 262 ? -3.107 -10.297 -23.516 1 88.94 262 ALA B N 1
ATOM 4495 C CA . ALA B 1 262 ? -2.711 -8.906 -23.719 1 88.94 262 ALA B CA 1
ATOM 4496 C C . ALA B 1 262 ? -2.291 -8.242 -22.422 1 88.94 262 ALA B C 1
ATOM 4498 O O . ALA B 1 262 ? -1.34 -7.457 -22.391 1 88.94 262 ALA B O 1
ATOM 4499 N N . THR B 1 263 ? -2.99 -8.562 -21.328 1 90.44 263 THR B N 1
ATOM 4500 C CA . THR B 1 263 ? -2.693 -7.984 -20.031 1 90.44 263 THR B CA 1
ATOM 4501 C C . THR B 1 263 ? -1.301 -8.398 -19.562 1 90.44 263 THR B C 1
ATOM 4503 O O . THR B 1 263 ? -0.476 -7.543 -19.219 1 90.44 263 THR B O 1
ATOM 4506 N N . TYR B 1 264 ? -1.002 -9.664 -19.641 1 94.12 264 TYR B N 1
ATOM 4507 C CA . TYR B 1 264 ? 0.206 -10.156 -18.984 1 94.12 264 TYR B CA 1
ATOM 4508 C C . TYR B 1 264 ? 1.395 -10.117 -19.938 1 94.12 264 TYR B C 1
ATOM 4510 O O . TYR B 1 264 ? 2.543 -10.25 -19.516 1 94.12 264 TYR B O 1
ATOM 4518 N N . SER B 1 265 ? 1.116 -9.875 -21.234 1 95.06 265 SER B N 1
ATOM 4519 C CA . SER B 1 265 ? 2.199 -9.641 -22.188 1 95.06 265 SER B CA 1
ATOM 4520 C C . SER B 1 265 ? 2.477 -8.148 -22.344 1 95.06 265 SER B C 1
ATOM 4522 O O . SER B 1 265 ? 3.443 -7.762 -23.016 1 95.06 265 SER B O 1
ATOM 4524 N N . SER B 1 266 ? 1.673 -7.297 -21.797 1 94.12 266 SER B N 1
ATOM 4525 C CA . SER B 1 266 ? 1.811 -5.855 -21.984 1 94.12 266 SER B CA 1
ATOM 4526 C C . SER B 1 266 ? 3.156 -5.359 -21.469 1 94.12 266 SER B C 1
ATOM 4528 O O . SER B 1 266 ? 3.662 -5.855 -20.453 1 94.12 266 SER B O 1
ATOM 4530 N N . PRO B 1 267 ? 3.729 -4.352 -22.141 1 95.25 267 PRO B N 1
ATOM 4531 C CA . PRO B 1 267 ? 4.98 -3.77 -21.656 1 95.25 267 PRO B CA 1
ATOM 4532 C C . PRO B 1 267 ? 4.879 -3.297 -20.203 1 95.25 267 PRO B C 1
ATOM 4534 O O . PRO B 1 267 ? 5.832 -3.453 -19.438 1 95.25 267 PRO B O 1
ATOM 4537 N N . LYS B 1 268 ? 3.742 -2.746 -19.859 1 93.06 268 LYS B N 1
ATOM 4538 C CA . LYS B 1 268 ? 3.539 -2.248 -18.5 1 93.06 268 LYS B CA 1
ATOM 4539 C C . LYS B 1 268 ? 3.648 -3.377 -17.484 1 93.06 268 LYS B C 1
ATOM 4541 O O . LYS B 1 268 ? 4.355 -3.246 -16.484 1 93.06 268 LYS B O 1
ATOM 4546 N N . PHE B 1 269 ? 2.975 -4.488 -17.734 1 94.25 269 PHE B N 1
ATOM 4547 C CA . PHE B 1 269 ? 3.033 -5.605 -16.797 1 94.25 269 PHE B CA 1
ATOM 4548 C C . PHE B 1 269 ? 4.426 -6.223 -16.781 1 94.25 269 PHE B C 1
ATOM 4550 O O . PHE B 1 269 ? 4.926 -6.598 -15.719 1 94.25 269 PHE B O 1
ATOM 4557 N N . GLN B 1 270 ? 5.043 -6.352 -17.938 1 96.31 270 GLN B N 1
ATOM 4558 C CA . GLN B 1 270 ? 6.395 -6.895 -18.047 1 96.31 270 GLN B CA 1
ATOM 4559 C C . GLN B 1 270 ? 7.379 -6.074 -17.219 1 96.31 270 GLN B C 1
ATOM 4561 O O . GLN B 1 270 ? 8.188 -6.629 -16.469 1 96.31 270 GLN B O 1
ATOM 4566 N N . GLU B 1 271 ? 7.262 -4.793 -17.328 1 95.12 271 GLU B N 1
ATOM 4567 C CA . GLU B 1 271 ? 8.125 -3.895 -16.562 1 95.12 271 GLU B CA 1
ATOM 4568 C C . GLU B 1 271 ? 7.871 -4.02 -15.07 1 95.12 271 GLU B C 1
ATOM 4570 O O . GLU B 1 271 ? 8.805 -3.951 -14.266 1 95.12 271 GLU B O 1
ATOM 4575 N N . LEU B 1 272 ? 6.641 -4.156 -14.719 1 94.19 272 LEU B N 1
ATOM 4576 C CA . LEU B 1 272 ? 6.281 -4.281 -13.312 1 94.19 272 LEU B CA 1
ATOM 4577 C C . LEU B 1 272 ? 6.848 -5.562 -12.719 1 94.19 272 LEU B C 1
ATOM 4579 O O . LEU B 1 272 ? 7.359 -5.562 -11.594 1 94.19 272 LEU B O 1
ATOM 4583 N N . ALA B 1 273 ? 6.719 -6.68 -13.438 1 96.81 273 ALA B N 1
ATOM 4584 C CA . ALA B 1 273 ? 7.289 -7.945 -12.992 1 96.81 273 ALA B CA 1
ATOM 4585 C C . ALA B 1 273 ? 8.797 -7.832 -12.805 1 96.81 273 ALA B C 1
ATOM 4587 O O . ALA B 1 273 ? 9.344 -8.305 -11.805 1 96.81 273 ALA B O 1
ATOM 4588 N N . GLU B 1 274 ? 9.43 -7.152 -13.719 1 95.56 274 GLU B N 1
ATOM 4589 C CA . GLU B 1 274 ? 10.867 -6.945 -13.633 1 95.56 274 GLU B CA 1
ATOM 4590 C C . GLU B 1 274 ? 11.234 -6.086 -12.422 1 95.56 274 GLU B C 1
ATOM 4592 O O . GLU B 1 274 ? 12.211 -6.367 -11.727 1 95.56 274 GLU B O 1
ATOM 4597 N N . SER B 1 275 ? 10.477 -5.039 -12.242 1 93.56 275 SER B N 1
ATOM 4598 C CA . SER B 1 275 ? 10.734 -4.152 -11.109 1 93.56 275 SER B CA 1
ATOM 4599 C C . SER B 1 275 ? 10.57 -4.891 -9.789 1 93.56 275 SER B C 1
ATOM 4601 O O . SER B 1 275 ? 11.297 -4.621 -8.828 1 93.56 275 SER B O 1
ATOM 4603 N N . PHE B 1 276 ? 9.617 -5.781 -9.711 1 96.62 276 PHE B N 1
ATOM 4604 C CA . PHE B 1 276 ? 9.391 -6.535 -8.484 1 96.62 276 PHE B CA 1
ATOM 4605 C C . PHE B 1 276 ? 10.523 -7.523 -8.234 1 96.62 276 PHE B C 1
ATOM 4607 O O . PHE B 1 276 ? 10.938 -7.723 -7.09 1 96.62 276 PHE B O 1
ATOM 4614 N N . GLU B 1 277 ? 11.023 -8.148 -9.289 1 96.81 277 GLU B N 1
ATOM 4615 C CA . GLU B 1 277 ? 12.219 -8.992 -9.188 1 96.81 277 GLU B CA 1
ATOM 4616 C C . GLU B 1 277 ? 13.422 -8.188 -8.711 1 96.81 277 GLU B C 1
ATOM 4618 O O . GLU B 1 277 ? 14.203 -8.672 -7.891 1 96.81 277 GLU B O 1
ATOM 4623 N N . LEU B 1 278 ? 13.5 -7.023 -9.211 1 94 278 LEU B N 1
ATOM 4624 C CA . LEU B 1 278 ? 14.602 -6.156 -8.805 1 94 278 LEU B CA 1
ATOM 4625 C C . LEU B 1 278 ? 14.492 -5.797 -7.324 1 94 278 LEU B C 1
ATOM 4627 O O . LEU B 1 278 ? 15.516 -5.645 -6.645 1 94 278 LEU B O 1
ATOM 4631 N N . LEU B 1 279 ? 13.281 -5.602 -6.914 1 94 279 LEU B N 1
ATOM 4632 C CA . LEU B 1 279 ? 13.078 -5.336 -5.492 1 94 279 LEU B CA 1
ATOM 4633 C C . LEU B 1 279 ? 13.578 -6.5 -4.645 1 94 279 LEU B C 1
ATOM 4635 O O . LEU B 1 279 ? 14.227 -6.289 -3.615 1 94 279 LEU B O 1
ATOM 4639 N N . LEU B 1 280 ? 13.258 -7.742 -5.039 1 96.88 280 LEU B N 1
ATOM 4640 C CA . LEU B 1 280 ? 13.781 -8.93 -4.371 1 96.88 280 LEU B CA 1
ATOM 4641 C C . LEU B 1 280 ? 15.305 -8.938 -4.371 1 96.88 280 LEU B C 1
ATOM 4643 O O . LEU B 1 280 ? 15.93 -9.227 -3.35 1 96.88 280 LEU B O 1
ATOM 4647 N N . ASP B 1 281 ? 15.883 -8.617 -5.465 1 95.06 281 ASP B N 1
ATOM 4648 C CA . ASP B 1 281 ? 17.344 -8.578 -5.59 1 95.06 281 ASP B CA 1
ATOM 4649 C C . ASP B 1 281 ? 17.938 -7.531 -4.656 1 95.06 281 ASP B C 1
ATOM 4651 O O . ASP B 1 281 ? 18.969 -7.773 -4.02 1 95.06 281 ASP B O 1
ATOM 4655 N N . LEU B 1 282 ? 17.281 -6.367 -4.602 1 90.81 282 LEU B N 1
ATOM 4656 C CA . LEU B 1 282 ? 17.75 -5.297 -3.725 1 90.81 282 LEU B CA 1
ATOM 4657 C C . LEU B 1 282 ? 17.734 -5.746 -2.268 1 90.81 282 LEU B C 1
ATOM 4659 O O . LEU B 1 282 ? 18.719 -5.555 -1.548 1 90.81 282 LEU B O 1
ATOM 4663 N N . TYR B 1 283 ? 16.656 -6.348 -1.867 1 93.06 283 TYR B N 1
ATOM 4664 C CA . TYR B 1 283 ? 16.531 -6.797 -0.485 1 93.06 283 TYR B CA 1
ATOM 4665 C C . TYR B 1 283 ? 17.547 -7.898 -0.182 1 93.06 283 TYR B C 1
ATOM 4667 O O . TYR B 1 283 ? 18.094 -7.953 0.918 1 93.06 283 TYR B O 1
ATOM 4675 N N . ALA B 1 284 ? 17.75 -8.805 -1.141 1 94.44 284 ALA B N 1
ATOM 4676 C CA . ALA B 1 284 ? 18.719 -9.867 -0.967 1 94.44 284 ALA B CA 1
ATOM 4677 C C . ALA B 1 284 ? 20.125 -9.305 -0.797 1 94.44 284 ALA B C 1
ATOM 4679 O O . ALA B 1 284 ? 20.891 -9.75 0.073 1 94.44 284 ALA B O 1
ATOM 4680 N N . GLU B 1 285 ? 20.422 -8.359 -1.591 1 90.69 285 GLU B N 1
ATOM 4681 C CA . GLU B 1 285 ? 21.734 -7.723 -1.507 1 90.69 285 GLU B CA 1
ATOM 4682 C C . GLU B 1 285 ? 21.922 -7.031 -0.16 1 90.69 285 GLU B C 1
ATOM 4684 O O . GLU B 1 285 ? 22.984 -7.141 0.453 1 90.69 285 GLU B O 1
ATOM 4689 N N . GLN B 1 286 ? 20.922 -6.289 0.245 1 85.81 286 GLN B N 1
ATOM 4690 C CA . GLN B 1 286 ? 20.984 -5.598 1.529 1 85.81 286 GLN B CA 1
ATOM 4691 C C . GLN B 1 286 ? 21.188 -6.586 2.676 1 85.81 286 GLN B C 1
ATOM 4693 O O . GLN B 1 286 ? 21.969 -6.332 3.596 1 85.81 286 GLN B O 1
ATOM 4698 N N . TRP B 1 287 ? 20.516 -7.676 2.582 1 90.81 287 TRP B N 1
ATOM 4699 C CA . TRP B 1 287 ? 20.609 -8.695 3.619 1 90.81 287 TRP B CA 1
ATOM 4700 C C . TRP B 1 287 ? 22.016 -9.305 3.645 1 90.81 287 TRP B C 1
ATOM 4702 O O . TRP B 1 287 ? 22.641 -9.406 4.703 1 90.81 287 TRP B O 1
ATOM 4712 N N . CYS B 1 288 ? 22.453 -9.703 2.498 1 90.5 288 CYS B N 1
ATOM 4713 C CA . CYS B 1 288 ? 23.781 -10.312 2.412 1 90.5 288 CYS B CA 1
ATOM 4714 C C . CYS B 1 288 ? 24.859 -9.359 2.906 1 90.5 288 CYS B C 1
ATOM 4716 O O . CYS B 1 288 ? 25.766 -9.758 3.629 1 90.5 288 CYS B O 1
ATOM 4718 N N . SER B 1 289 ? 24.734 -8.07 2.576 1 84.88 289 SER B N 1
ATOM 4719 C CA . SER B 1 289 ? 25.688 -7.062 3.004 1 84.88 289 SER B CA 1
ATOM 4720 C C . SER B 1 289 ? 25.656 -6.871 4.516 1 84.88 289 SER B C 1
ATOM 4722 O O . SER B 1 289 ? 26.703 -6.73 5.152 1 84.88 289 SER B O 1
ATOM 4724 N N . ALA B 1 290 ? 24.516 -6.965 5.086 1 84.31 290 ALA B N 1
ATOM 4725 C CA . ALA B 1 290 ? 24.344 -6.699 6.512 1 84.31 290 ALA B CA 1
ATOM 4726 C C . ALA B 1 290 ? 24.75 -7.91 7.348 1 84.31 290 ALA B C 1
ATOM 4728 O O . ALA B 1 290 ? 25.172 -7.766 8.5 1 84.31 290 ALA B O 1
ATOM 4729 N N . THR B 1 291 ? 24.625 -9.102 6.867 1 89.56 291 THR B N 1
ATOM 4730 C CA . THR B 1 291 ? 24.797 -10.297 7.688 1 89.56 291 THR B CA 1
ATOM 4731 C C . THR B 1 291 ? 26.031 -11.078 7.242 1 89.56 291 THR B C 1
ATOM 4733 O O . THR B 1 291 ? 26.406 -12.07 7.879 1 89.56 291 THR B O 1
ATOM 4736 N N . SER B 1 292 ? 26.609 -10.789 6.156 1 89.31 292 SER B N 1
ATOM 4737 C CA . SER B 1 292 ? 27.75 -11.5 5.562 1 89.31 292 SER B CA 1
ATOM 4738 C C . SER B 1 292 ? 27.344 -12.891 5.098 1 89.31 292 SER B C 1
ATOM 4740 O O . SER B 1 292 ? 28.203 -13.75 4.867 1 89.31 292 SER B O 1
ATOM 4742 N N . GLU B 1 293 ? 26.078 -13.195 5.043 1 91.5 293 GLU B N 1
ATOM 4743 C CA . GLU B 1 293 ? 25.594 -14.438 4.434 1 91.5 293 GLU B CA 1
ATOM 4744 C C . GLU B 1 293 ? 25.828 -14.43 2.924 1 91.5 293 GLU B C 1
ATOM 4746 O O . GLU B 1 293 ? 25.625 -13.406 2.262 1 91.5 293 GLU B O 1
ATOM 4751 N N . THR B 1 294 ? 26.266 -15.602 2.396 1 93.69 294 THR B N 1
ATOM 4752 C CA . THR B 1 294 ? 26.484 -15.68 0.955 1 93.69 294 THR B CA 1
ATOM 4753 C C . THR B 1 294 ? 25.156 -15.672 0.208 1 93.69 294 THR B C 1
ATOM 4755 O O . THR B 1 294 ? 24.156 -16.172 0.719 1 93.69 294 THR B O 1
ATOM 4758 N N . LEU B 1 295 ? 25.188 -15.148 -0.971 1 94 295 LEU B N 1
ATOM 4759 C CA . LEU B 1 295 ? 23.984 -15.125 -1.802 1 94 295 LEU B CA 1
ATOM 4760 C C . LEU B 1 295 ? 23.469 -16.547 -2.066 1 94 295 LEU B C 1
ATOM 4762 O O . LEU B 1 295 ? 22.266 -16.781 -2.078 1 94 295 LEU B O 1
ATOM 4766 N N . GLU B 1 296 ? 24.375 -17.438 -2.256 1 94.38 296 GLU B N 1
ATOM 4767 C CA . GLU B 1 296 ? 24.016 -18.828 -2.529 1 94.38 296 GLU B CA 1
ATOM 4768 C C . GLU B 1 296 ? 23.219 -19.438 -1.381 1 94.38 296 GLU B C 1
ATOM 4770 O O . GLU B 1 296 ? 22.188 -20.078 -1.605 1 94.38 296 GLU B O 1
ATOM 4775 N N . ARG B 1 297 ? 23.703 -19.234 -0.227 1 96.25 297 ARG B N 1
ATOM 4776 C CA . ARG B 1 297 ? 23.016 -19.766 0.947 1 96.25 297 ARG B CA 1
ATOM 4777 C C . ARG B 1 297 ? 21.656 -19.094 1.124 1 96.25 297 ARG B C 1
ATOM 4779 O O . ARG B 1 297 ? 20.656 -19.781 1.423 1 96.25 297 ARG B O 1
ATOM 4786 N N . LEU B 1 298 ? 21.609 -17.828 0.901 1 96 298 LEU B N 1
ATOM 4787 C CA . LEU B 1 298 ? 20.344 -17.094 1.006 1 96 298 LEU B CA 1
ATOM 4788 C C . LEU B 1 298 ? 19.344 -17.594 -0.019 1 96 298 LEU B C 1
ATOM 4790 O O . LEU B 1 298 ? 18.188 -17.859 0.32 1 96 298 LEU B O 1
ATOM 4794 N N . VAL B 1 299 ? 19.766 -17.75 -1.243 1 97.12 299 VAL B N 1
ATOM 4795 C CA . VAL B 1 299 ? 18.891 -18.172 -2.334 1 97.12 299 VAL B CA 1
ATOM 4796 C C . VAL B 1 299 ? 18.359 -19.578 -2.043 1 97.12 299 VAL B C 1
ATOM 4798 O O . VAL B 1 299 ? 17.172 -19.859 -2.291 1 97.12 299 VAL B O 1
ATOM 4801 N N . GLN B 1 300 ? 19.219 -20.406 -1.544 1 97.81 300 GLN B N 1
ATOM 4802 C CA . GLN B 1 300 ? 18.781 -21.75 -1.187 1 97.81 300 GLN B CA 1
ATOM 4803 C C . GLN B 1 300 ? 17.656 -21.703 -0.15 1 97.81 300 GLN B C 1
ATOM 4805 O O . GLN B 1 300 ? 16.641 -22.391 -0.289 1 97.81 300 GLN B O 1
ATOM 4810 N N . GLN B 1 301 ? 17.797 -20.906 0.824 1 97.75 301 GLN B N 1
ATOM 4811 C CA . GLN B 1 301 ? 16.797 -20.781 1.885 1 97.75 301 GLN B CA 1
ATOM 4812 C C . GLN B 1 301 ? 15.508 -20.172 1.356 1 97.75 301 GLN B C 1
ATOM 4814 O O . GLN B 1 301 ? 14.414 -20.656 1.643 1 97.75 301 GLN B O 1
ATOM 4819 N N . LEU B 1 302 ? 15.625 -19.078 0.6 1 98.31 302 LEU B N 1
ATOM 4820 C CA . LEU B 1 302 ? 14.453 -18.422 0.027 1 98.31 302 LEU B CA 1
ATOM 4821 C C . LEU B 1 302 ? 13.688 -19.375 -0.881 1 98.31 302 LEU B C 1
ATOM 4823 O O . LEU B 1 302 ? 12.453 -19.359 -0.894 1 98.31 302 LEU B O 1
ATOM 4827 N N . ASN B 1 303 ? 14.461 -20.141 -1.643 1 98.62 303 ASN B N 1
ATOM 4828 C CA . ASN B 1 303 ? 13.82 -21.094 -2.547 1 98.62 303 ASN B CA 1
ATOM 4829 C C . ASN B 1 303 ? 13.023 -22.141 -1.784 1 98.62 303 ASN B C 1
ATOM 4831 O O . ASN B 1 303 ? 11.859 -22.391 -2.096 1 98.62 303 ASN B O 1
ATOM 4835 N N . GLU B 1 304 ? 13.609 -22.672 -0.781 1 98.38 304 GLU B N 1
ATOM 4836 C CA . GLU B 1 304 ? 13.008 -23.781 -0.043 1 98.38 304 GLU B CA 1
ATOM 4837 C C . GLU B 1 304 ? 11.789 -23.328 0.755 1 98.38 304 GLU B C 1
ATOM 4839 O O . GLU B 1 304 ? 10.781 -24.031 0.818 1 98.38 304 GLU B O 1
ATOM 4844 N N . ILE B 1 305 ? 11.859 -22.172 1.266 1 98.19 305 ILE B N 1
ATOM 4845 C CA . ILE B 1 305 ? 10.875 -21.766 2.264 1 98.19 305 ILE B CA 1
ATOM 4846 C C . ILE B 1 305 ? 9.758 -20.969 1.593 1 98.19 305 ILE B C 1
ATOM 4848 O O . ILE B 1 305 ? 8.617 -20.984 2.051 1 98.19 305 ILE B O 1
ATOM 4852 N N . ALA B 1 306 ? 10.039 -20.312 0.486 1 98.69 306 ALA B N 1
ATOM 4853 C CA . ALA B 1 306 ? 9.086 -19.312 -0.01 1 98.69 306 ALA B CA 1
ATOM 4854 C C . ALA B 1 306 ? 8.891 -19.453 -1.517 1 98.69 306 ALA B C 1
ATOM 4856 O O . ALA B 1 306 ? 7.785 -19.734 -1.981 1 98.69 306 ALA B O 1
ATOM 4857 N N . TYR B 1 307 ? 9.93 -19.375 -2.338 1 98.88 307 TYR B N 1
ATOM 4858 C CA . TYR B 1 307 ? 9.812 -19.25 -3.785 1 98.88 307 TYR B CA 1
ATOM 4859 C C . TYR B 1 307 ? 9.312 -20.531 -4.418 1 98.88 307 TYR B C 1
ATOM 4861 O O . TYR B 1 307 ? 8.367 -20.516 -5.207 1 98.88 307 TYR B O 1
ATOM 4869 N N . ALA B 1 308 ? 9.914 -21.672 -4.051 1 98.88 308 ALA B N 1
ATOM 4870 C CA . ALA B 1 308 ? 9.547 -22.953 -4.656 1 98.88 308 ALA B CA 1
ATOM 4871 C C . ALA B 1 308 ? 8.109 -23.328 -4.297 1 98.88 308 ALA B C 1
ATOM 4873 O O . ALA B 1 308 ? 7.328 -23.719 -5.168 1 98.88 308 ALA B O 1
ATOM 4874 N N . PRO B 1 309 ? 7.758 -23.266 -2.998 1 98.81 309 PRO B N 1
ATOM 4875 C CA . PRO B 1 309 ? 6.355 -23.547 -2.676 1 98.81 309 PRO B CA 1
ATOM 4876 C C . PRO B 1 309 ? 5.387 -22.625 -3.422 1 98.81 309 PRO B C 1
ATOM 4878 O O . PRO B 1 309 ? 4.332 -23.078 -3.879 1 98.81 309 PRO B O 1
ATOM 4881 N N . ALA B 1 310 ? 5.664 -21.344 -3.539 1 98.81 310 ALA B N 1
ATOM 4882 C CA . ALA B 1 310 ? 4.809 -20.406 -4.262 1 98.81 310 ALA B CA 1
ATOM 4883 C C . ALA B 1 310 ? 4.684 -20.797 -5.73 1 98.81 310 ALA B C 1
ATOM 4885 O O . ALA B 1 310 ? 3.582 -20.797 -6.285 1 98.81 310 ALA B O 1
ATOM 4886 N N . MET B 1 311 ? 5.832 -21.141 -6.352 1 98.81 311 MET B N 1
ATOM 4887 C CA . MET B 1 311 ? 5.832 -21.562 -7.754 1 98.81 311 MET B CA 1
ATOM 4888 C C . MET B 1 311 ? 5.012 -22.828 -7.945 1 98.81 311 MET B C 1
ATOM 4890 O O . MET B 1 311 ? 4.305 -22.969 -8.945 1 98.81 311 MET B O 1
ATOM 4894 N N . GLN B 1 312 ? 5.109 -23.703 -6.961 1 98.69 312 GLN B N 1
ATOM 4895 C CA . GLN B 1 312 ? 4.328 -24.938 -7.016 1 98.69 312 GLN B CA 1
ATOM 4896 C C . GLN B 1 312 ? 2.832 -24.641 -6.957 1 98.69 312 GLN B C 1
ATOM 4898 O O . GLN B 1 312 ? 2.041 -25.266 -7.668 1 98.69 312 GLN B O 1
ATOM 4903 N N . PHE B 1 313 ? 2.449 -23.75 -6.074 1 98.44 313 PHE B N 1
ATOM 4904 C CA . PHE B 1 313 ? 1.044 -23.375 -6.008 1 98.44 313 PHE B CA 1
ATOM 4905 C C . PHE B 1 313 ? 0.586 -22.766 -7.328 1 98.44 313 PHE B C 1
ATOM 4907 O O . PHE B 1 313 ? -0.514 -23.047 -7.801 1 98.44 313 PHE B O 1
ATOM 4914 N N . GLU B 1 314 ? 1.43 -21.922 -7.957 1 98.12 314 GLU B N 1
ATOM 4915 C CA . GLU B 1 314 ? 1.077 -21.312 -9.242 1 98.12 314 GLU B CA 1
ATOM 4916 C C . GLU B 1 314 ? 0.839 -22.391 -10.305 1 98.12 314 GLU B C 1
ATOM 4918 O O . GLU B 1 314 ? -0.143 -22.312 -11.047 1 98.12 314 GLU B O 1
ATOM 4923 N N . MET B 1 315 ? 1.748 -23.328 -10.336 1 98.12 315 MET B N 1
ATOM 4924 C CA . MET B 1 315 ? 1.598 -24.438 -11.281 1 98.12 315 MET B CA 1
ATOM 4925 C C . MET B 1 315 ? 0.31 -25.203 -11.016 1 98.12 315 MET B C 1
ATOM 4927 O O . MET B 1 315 ? -0.429 -25.531 -11.953 1 98.12 315 MET B O 1
ATOM 4931 N N . GLN B 1 316 ? 0.025 -25.438 -9.773 1 97.75 316 GLN B N 1
ATOM 4932 C CA . GLN B 1 316 ? -1.159 -26.203 -9.406 1 97.75 316 GLN B CA 1
ATOM 4933 C C . GLN B 1 316 ? -2.438 -25.438 -9.734 1 97.75 316 GLN B C 1
ATOM 4935 O O . GLN B 1 316 ? -3.465 -26.047 -10.047 1 97.75 316 GLN B O 1
ATOM 4940 N N . LEU B 1 317 ? -2.424 -24.109 -9.617 1 97.06 317 LEU B N 1
ATOM 4941 C CA . LEU B 1 317 ? -3.578 -23.297 -10.008 1 97.06 317 LEU B CA 1
ATOM 4942 C C . LEU B 1 317 ? -3.945 -23.547 -11.469 1 97.06 317 LEU B C 1
ATOM 4944 O O . LEU B 1 317 ? -5.113 -23.781 -11.789 1 97.06 317 LEU B O 1
ATOM 4948 N N . PHE B 1 318 ? -2.92 -23.594 -12.312 1 96.75 318 PHE B N 1
ATOM 4949 C CA . PHE B 1 318 ? -3.178 -23.875 -13.719 1 96.75 318 PHE B CA 1
ATOM 4950 C C . PHE B 1 318 ? -3.613 -25.328 -13.914 1 96.75 318 PHE B C 1
ATOM 4952 O O . PHE B 1 318 ? -4.5 -25.609 -14.719 1 96.75 318 PHE B O 1
ATOM 4959 N N . ALA B 1 319 ? -3.033 -26.25 -13.156 1 95.94 319 ALA B N 1
ATOM 4960 C CA . ALA B 1 319 ? -3.312 -27.688 -13.289 1 95.94 319 ALA B CA 1
ATOM 4961 C C . ALA B 1 319 ? -4.75 -28 -12.898 1 95.94 319 ALA B C 1
ATOM 4963 O O . ALA B 1 319 ? -5.387 -28.875 -13.492 1 95.94 319 ALA B O 1
ATOM 4964 N N . GLU B 1 320 ? -5.238 -27.234 -11.914 1 94.62 320 GLU B N 1
ATOM 4965 C CA . GLU B 1 320 ? -6.566 -27.516 -11.375 1 94.62 320 GLU B CA 1
ATOM 4966 C C . GLU B 1 320 ? -7.641 -26.688 -12.078 1 94.62 320 GLU B C 1
ATOM 4968 O O . GLU B 1 320 ? -8.828 -26.828 -11.781 1 94.62 320 GLU B O 1
ATOM 4973 N N . ALA B 1 321 ? -7.273 -25.859 -13 1 92.56 321 ALA B N 1
ATOM 4974 C CA . ALA B 1 321 ? -8.211 -24.922 -13.609 1 92.56 321 ALA B CA 1
ATOM 4975 C C . ALA B 1 321 ? -9.031 -25.594 -14.703 1 92.56 321 ALA B C 1
ATOM 4977 O O . ALA B 1 321 ? -10.023 -25.047 -15.172 1 92.56 321 ALA B O 1
ATOM 4978 N N . CYS B 1 322 ? -8.602 -26.797 -15.188 1 83.5 322 CYS B N 1
ATOM 4979 C CA . CYS B 1 322 ? -9.391 -27.578 -16.125 1 83.5 322 CYS B CA 1
ATOM 4980 C C . CYS B 1 322 ? -9.773 -28.922 -15.539 1 83.5 322 CYS B C 1
ATOM 4982 O O . CYS B 1 322 ? -8.914 -29.781 -15.32 1 83.5 322 CYS B O 1
ATOM 4984 N N . PRO B 1 323 ? -11.141 -29.031 -14.961 1 66.44 323 PRO B N 1
ATOM 4985 C CA . PRO B 1 323 ? -11.539 -30.359 -14.477 1 66.44 323 PRO B CA 1
ATOM 4986 C C . PRO B 1 323 ? -11.609 -31.406 -15.594 1 66.44 323 PRO B C 1
ATOM 4988 O O . PRO B 1 323 ? -11.82 -31.047 -16.75 1 66.44 323 PRO B O 1
#

InterPro domains:
  IPR016084 Haem oxygenase-like, multi-helical [G3DSA:1.20.910.10] (45-322)
  IPR016084 Haem oxygenase-like, multi-helical [SSF48613] (44-315)
  IPR050967 Thiamine Salvage Pathway TenA [PTHR43198] (47-321)

pLDDT: mean 71.22, std 29.48, range [18.97, 98.88]

Solvent-accessible surface area (backbone atoms only — not comparable to full-atom values): 35542 Å² total; per-residue (Å²): 133,89,84,72,80,80,85,75,76,88,72,79,59,75,70,71,77,76,74,75,78,74,72,71,74,72,72,69,73,74,62,78,73,65,69,67,62,73,74,54,65,75,62,82,83,84,47,52,45,58,53,48,52,60,74,38,46,68,56,53,54,53,35,61,67,18,64,42,50,44,25,50,60,70,69,63,53,52,67,66,42,51,51,34,43,51,55,50,50,51,55,46,50,57,56,51,42,25,51,49,10,52,51,41,39,66,48,84,47,44,60,51,36,40,53,48,18,52,51,38,38,54,51,20,57,70,47,37,73,51,56,72,56,56,54,44,36,62,68,44,33,72,65,47,46,62,64,52,61,67,49,77,74,65,52,74,72,34,67,72,25,71,61,57,67,60,66,32,52,70,61,28,52,51,40,48,49,52,45,49,48,54,52,46,51,32,44,48,50,24,53,52,35,44,50,56,45,51,60,58,61,73,52,84,88,86,70,87,60,78,65,68,49,56,31,51,53,29,47,46,40,35,45,38,37,50,43,42,61,44,45,50,43,27,51,49,12,46,59,41,44,68,54,40,76,73,54,87,92,79,52,68,80,47,42,61,58,45,45,55,34,50,51,26,40,27,70,68,44,39,50,49,31,50,51,52,38,48,49,48,27,51,51,49,48,53,48,26,70,73,69,70,48,54,67,67,62,49,44,53,49,38,29,70,74,18,27,48,57,34,41,50,35,55,27,44,39,41,52,36,38,50,128,129,89,70,84,82,77,80,69,81,73,76,75,77,77,71,71,75,76,71,72,61,76,78,74,74,69,74,69,73,75,60,79,71,65,70,65,64,74,72,55,64,76,63,80,83,84,47,54,47,56,51,46,53,60,75,39,47,67,55,54,54,52,35,59,68,18,66,41,50,44,25,50,59,70,69,64,52,52,67,66,42,51,51,33,44,50,53,49,48,52,56,47,49,57,55,51,42,26,52,50,10,52,51,40,38,67,48,85,47,44,58,50,36,41,53,50,20,52,51,39,39,54,52,20,56,70,48,38,73,50,58,71,57,57,51,43,36,60,70,46,33,71,66,49,47,61,66,52,63,67,50,79,74,66,51,74,74,32,67,71,26,70,62,58,67,58,66,33,52,70,62,28,55,51,39,46,51,51,44,48,48,54,53,48,52,32,45,48,50,24,52,54,35,45,50,56,45,52,60,58,63,73,51,90,88,81,72,87,60,78,65,70,48,57,30,51,52,29,47,46,39,35,45,38,36,50,44,41,61,44,47,51,44,28,51,49,12,46,60,40,44,66,53,38,81,72,64,74,86,85,56,68,80,44,43,61,59,46,43,54,33,52,52,28,40,26,69,68,44,40,49,49,32,49,52,51,37,47,50,48,28,51,51,50,50,53,47,25,69,74,67,70,47,53,67,65,60,50,42,54,50,39,29,70,73,18,27,47,57,35,41,51,35,54,27,44,36,41,51,35,39,51,128

Secondary structure (DSSP, 8-state):
-----------------------------------THHHHSSSSS--HHHHHHHHTHHHHHHHHTSHHHHHHHHT---HHHHHHHHHHHHHHHHHHHHHHHHHHHH--SHHHHHHHHHHHHHHHHHH--S-HHHHHHHHHTTTHHHHTTSS-TTSTTTSS-TTTTTTS-HHHHHHHHHHHHHHHHHHHHHHHHHHHHHHHHHSSSS---TTHHHHHHHHHHHHHHHHHHHHHHHHHHHHHHHHHTTS-SS-TTHHHHHHHHHHHHSHHHHHHHHHHHHHHHHHHHHHHHHH---HHHHHHHHIIIIIHHHHHHHHHHHHTT--/-------------------TT--------------THHHHTTSSS--HHHHHHHTTHHHHHHHHTSHHHHHHHHT---HHHHHHHHHHHHHHHHHHHHHHHHHHHH--SHHHHHHHHHHHHHHHHHHTTS-HHHHHHHHHHHHHTTTTTSS-TTSTTTSS-TTTTTTS-HHHHHHHHHHHHHHHHHHHHHHHHHHHHHHHHHSSSS---TTHHHHHHHHHHHHHHHHHHHHHHHHHHHHHHHHHTTT-SS-TTHHHHHHHHHHHHSHHHHHHHHHHHHHHHHHHHHHHHHH---HHHHHHHHIIIIIHHHHHHHHHHHHTS--